Protein 1GVH (pdb70)

B-factor: mean 24.25, std 12.98, range [2.0, 95.43]

Sequence (396 aa):
MLDAQTIATVKATIPLLVETGPKLTAHFYDRMFTHNPELKEIFNMSNQRNGDQREALFNAIAAYASNIENLPALLPAVEKIAQKHTSFQIKPEQYNIVGEHLLATLDEMFSPGQEVLDAWGKAYGVLANVFINREAEIYNENASKAGGWEGTRDFRIVAKTPRSALITSFELEPVDGGAVAEYRPGQYLGVWLKPEGFPHQEIRQYSLTRKPDGKGYRIAVKREEGGQVSNWLHNHANVGDVVKLVAPAGDFFMAVADDTPVTLISAGVGQTPMLAMLDTLAKAGHTAQVNWFHAAENGDVHAFADEVKELGQSLPRFTAHTWYRQPSEADRAKGQFDSEGLMDLSKLEGAFSDPTMQFYLCGPVGFMQFTAKQLVDLGVKQENIHYECFGPHKVL

Solvent-accessible surface area: 18379 Å² total; per-residue (Å²): 229,43,85,72,137,14,38,56,26,1,82,74,15,41,77,70,9,106,132,10,24,114,139,2,18,62,59,0,13,99,56,0,22,89,106,25,66,88,7,56,50,28,34,48,49,8,159,110,96,126,25,58,77,38,97,45,47,6,79,23,22,16,54,31,1,10,36,15,70,68,32,94,85,24,87,97,39,3,44,52,44,0,7,54,35,0,0,34,24,28,74,68,122,31,21,99,17,20,7,116,8,2,46,23,0,4,60,94,50,50,90,39,42,124,129,29,24,60,3,1,23,109,1,15,25,48,4,7,93,31,12,43,91,58,3,43,77,3,28,103,81,11,50,99,60,89,19,19,24,118,13,42,30,62,0,95,1,56,35,59,55,103,72,25,68,48,8,10,4,1,53,4,52,12,60,96,70,34,57,4,1,108,6,100,15,0,3,17,0,0,2,31,7,108,29,182,73,15,102,43,37,1,3,44,57,32,10,0,0,44,88,27,82,31,132,4,1,20,2,5,2,68,68,85,135,40,12,46,2,10,29,38,4,28,100,123,0,90,83,41,51,70,7,90,0,4,2,2,1,1,44,10,68,16,76,45,58,71,108,22,6,0,0,0,0,1,15,26,27,2,3,4,0,0,0,0,0,0,16,28,4,10,122,74,35,5,57,14,51,0,9,4,8,2,14,6,68,32,21,103,30,21,2,6,48,103,26,8,136,88,5,3,134,67,14,76,131,49,65,44,41,20,6,2,109,101,13,52,156,56,8,126,92,151,54,72,38,84,36,91,21,115,2,53,6,74,170,34,174,57,72,25,111,57,112,80,8,37,2,3,0,0,10,94,70,49,29,10,74,79,0,17,102,25,0,61,95,76,49,18,131,144,118,18,22,58,56,14,21,110,38,42,89,118,122,122

Secondary structure (DSSP, 8-state):
---HHHHHHHHHHHHHHHTTHHHHHHHHHHHHHHH-GGGGGTS---TT--SHHHHHHHHHHHHHHTTGGGGGGGHHHHHHHHHHHHHTT--HHHHHHHHHHHHHHHHHHH---HHHHHHHHHHHHHHHHHHHHHHHHHHHHHHHSTT--SSEEEEEEEEEEE-SSSEEEEEEEETT--------TT-EEEEEE--TT-SS-EEEEEE--S---SS-EEEEEE--TT-HHHHHHHHT--TT-EEEEEEEE-S------TT--EEEEEEGGGGHHHHHHHHHHHHHT--S-EEEEEEES-TTT--SHHHHHHHHHTSSSEEEEEEESS--HHHHHHT--SEESS--GGGSSS----TT-EEEEES-HHHHHHHHHHHHHTT--GGGEEEE-SSS----

Organism: Escherichia coli (strain K12) (NCBI:txid83333)

Structure (mmCIF, N/CA/C/O backbone):
data_1GVH
#
_entry.id   1GVH
#
_cell.length_a   164.860
_cell.length_b   164.860
_cell.length_c   53.460
_cell.angle_alpha   90.00
_cell.angle_beta   90.00
_cell.angle_gamma   120.00
#
_symmetry.space_group_name_H-M   'P 6 2 2'
#
loop_
_entity.id
_entity.type
_entity.pdbx_description
1 polymer FLAVOHEMOPROTEIN
2 non-polymer 'FLAVIN-ADENINE DINUCLEOTIDE'
3 non-polymer 'PROTOPORPHYRIN IX CONTAINING FE'
4 non-polymer 'SODIUM ION'
5 non-polymer 'CHLORIDE ION'
6 water water
#
loop_
_atom_site.group_PDB
_atom_site.id
_atom_site.type_symbol
_atom_site.label_atom_id
_atom_site.label_alt_id
_atom_site.label_comp_id
_atom_site.label_asym_id
_atom_site.label_entity_id
_atom_site.label_seq_id
_atom_site.pdbx_PDB_ins_code
_atom_site.Cartn_x
_atom_site.Cartn_y
_atom_site.Cartn_z
_atom_site.occupancy
_atom_site.B_iso_or_equiv
_atom_site.auth_seq_id
_atom_site.auth_comp_id
_atom_site.auth_asym_id
_atom_site.auth_atom_id
_atom_site.pdbx_PDB_model_num
ATOM 1 N N . MET A 1 1 ? 34.745 -2.886 115.924 1.00 68.45 1 MET A N 1
ATOM 2 C CA . MET A 1 1 ? 33.848 -3.450 114.934 1.00 71.33 1 MET A CA 1
ATOM 3 C C . MET A 1 1 ? 32.527 -2.700 114.949 1.00 70.42 1 MET A C 1
ATOM 4 O O . MET A 1 1 ? 31.517 -3.212 115.431 1.00 72.39 1 MET A O 1
ATOM 9 N N . LEU A 1 2 ? 32.430 -1.666 114.119 1.00 68.51 2 LEU A N 1
ATOM 10 C CA . LEU A 1 2 ? 31.230 -0.858 114.091 1.00 66.69 2 LEU A CA 1
ATOM 11 C C . LEU A 1 2 ? 30.089 -1.416 113.253 1.00 67.20 2 LEU A C 1
ATOM 12 O O . LEU A 1 2 ? 30.279 -2.172 112.299 1.00 67.68 2 LEU A O 1
ATOM 17 N N . ASP A 1 3 ? 28.908 -0.835 113.455 1.00 64.64 3 ASP A N 1
ATOM 18 C CA . ASP A 1 3 ? 27.737 -1.256 112.719 1.00 60.56 3 ASP A CA 1
ATOM 19 C C . ASP A 1 3 ? 27.120 -0.074 111.994 1.00 58.70 3 AS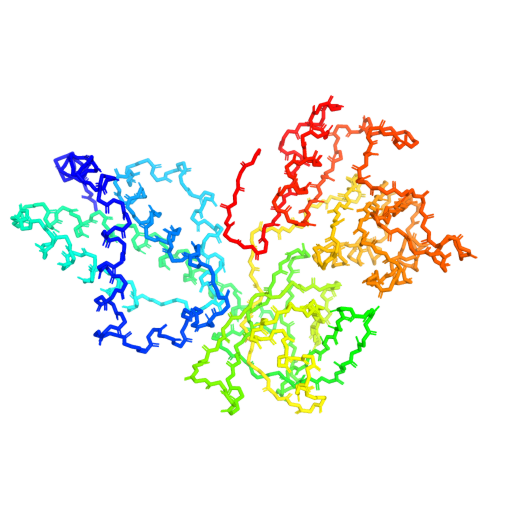P A C 1
ATOM 20 O O . ASP A 1 3 ? 27.220 1.057 112.463 1.00 56.72 3 ASP A O 1
ATOM 25 N N . ALA A 1 4 ? 26.161 -0.353 111.119 1.00 55.96 4 ALA A N 1
ATOM 26 C CA . ALA A 1 4 ? 25.523 0.697 110.348 1.00 54.32 4 ALA A CA 1
ATOM 27 C C . ALA A 1 4 ? 24.998 1.882 111.152 1.00 55.50 4 ALA A C 1
ATOM 28 O O . ALA A 1 4 ? 25.280 3.035 110.832 1.00 54.90 4 ALA A O 1
ATOM 30 N N . GLN A 1 5 ? 24.282 1.641 112.248 1.00 55.81 5 GLN A N 1
ATOM 31 C CA . GLN A 1 5 ? 23.735 2.747 113.018 1.00 57.21 5 GLN A CA 1
ATOM 32 C C . GLN A 1 5 ? 24.776 3.690 113.612 1.00 54.63 5 GLN A C 1
ATOM 33 O O . GLN A 1 5 ? 24.464 4.854 113.856 1.00 52.21 5 GLN A O 1
ATOM 39 N N . THR A 1 6 ? 25.813 3.140 114.247 1.00 52.67 6 THR A N 1
ATOM 40 C CA . THR A 1 6 ? 26.856 3.974 114.833 1.00 49.36 6 THR A CA 1
ATOM 41 C C . THR A 1 6 ? 27.478 4.860 113.771 1.00 47.61 6 THR A C 1
ATOM 42 O O . THR A 1 6 ? 27.459 6.089 113.849 1.00 49.06 6 THR A O 1
ATOM 46 N N . ILE A 1 7 ? 27.708 4.241 112.625 1.00 42.61 7 ILE A N 1
ATOM 47 C CA . ILE A 1 7 ? 28.299 4.919 111.503 1.00 38.23 7 ILE A CA 1
ATOM 48 C C . ILE A 1 7 ? 27.375 6.000 110.958 1.00 35.56 7 ILE A C 1
ATOM 49 O O . ILE A 1 7 ? 27.751 7.169 110.927 1.00 34.15 7 ILE A O 1
ATOM 54 N N . ALA A 1 8 ? 26.071 5.739 110.977 1.00 34.62 8 ALA A N 1
ATOM 55 C CA . ALA A 1 8 ? 25.139 6.736 110.487 1.00 34.10 8 ALA A CA 1
ATOM 56 C C . ALA A 1 8 ? 24.938 7.839 111.521 1.00 32.80 8 ALA A C 1
ATOM 57 O O . ALA A 1 8 ? 24.646 8.989 111.194 1.00 32.30 8 ALA A O 1
ATOM 59 N N . THR A 1 9 ? 25.130 7.515 112.799 1.00 33.86 9 THR A N 1
ATOM 60 C CA . THR A 1 9 ? 24.977 8.502 113.856 1.00 37.25 9 THR A CA 1
ATOM 61 C C . THR A 1 9 ? 26.113 9.511 113.791 1.00 39.30 9 THR A C 1
ATOM 62 O O . THR A 1 9 ? 25.909 10.725 113.864 1.00 39.37 9 THR A O 1
ATOM 66 N N . VAL A 1 10 ? 27.298 9.036 113.418 1.00 38.99 10 VAL A N 1
ATOM 67 C CA . VAL A 1 10 ? 28.434 9.925 113.320 1.00 35.86 10 VAL A CA 1
ATOM 68 C C . VAL A 1 10 ? 28.338 10.778 112.067 1.00 36.48 10 VAL A C 1
ATOM 69 O O . VAL A 1 10 ? 28.316 12.005 112.148 1.00 35.34 10 VAL A O 1
ATOM 73 N N . LYS A 1 11 ? 27.952 10.168 110.946 1.00 34.87 11 LYS A N 1
ATOM 74 C CA . LYS A 1 11 ? 27.825 10.941 109.726 1.00 34.28 11 LYS A CA 1
ATOM 75 C C . LYS A 1 11 ? 26.674 11.937 109.826 1.00 33.61 11 LYS A C 1
ATOM 76 O O . LYS A 1 11 ? 26.748 13.065 109.332 1.00 30.58 11 LYS A O 1
ATOM 82 N N . ALA A 1 12 ? 25.657 11.616 110.623 1.00 31.27 12 ALA A N 1
ATOM 83 C CA . ALA A 1 12 ? 24.537 12.529 110.744 1.00 29.75 12 ALA A CA 1
ATOM 84 C C . ALA A 1 12 ? 24.907 13.752 111.559 1.00 32.95 12 ALA A C 1
ATOM 85 O O . ALA A 1 12 ? 24.261 14.798 111.488 1.00 34.62 12 ALA A O 1
ATOM 87 N N . THR A 1 13 ? 25.972 13.647 112.348 1.00 33.79 13 THR A N 1
ATOM 88 C CA . THR A 1 13 ? 26.383 14.780 113.153 1.00 34.06 13 THR A CA 1
ATOM 89 C C . THR A 1 13 ? 27.470 15.610 112.478 1.00 32.78 13 THR A C 1
ATOM 90 O O . THR A 1 13 ? 27.707 16.758 112.848 1.00 30.58 13 THR A O 1
ATOM 94 N N . ILE A 1 14 ? 27.903 15.187 111.293 1.00 34.56 14 ILE A N 1
ATOM 95 C CA . ILE A 1 14 ? 28.928 15.919 110.569 1.00 32.95 14 ILE A CA 1
ATOM 96 C C . ILE A 1 14 ? 28.485 17.307 110.096 1.00 33.60 14 ILE A C 1
ATOM 97 O O . ILE A 1 14 ? 29.263 18.259 110.148 1.00 32.19 14 ILE A O 1
ATOM 102 N N . PRO A 1 15 ? 27.232 17.503 109.667 1.00 34.27 15 PRO A N 1
ATOM 103 C CA . PRO A 1 15 ? 26.808 18.816 109.194 1.00 33.18 15 PRO A CA 1
ATOM 104 C C . PRO A 1 15 ? 26.766 19.793 110.350 1.00 35.51 15 PRO A C 1
ATOM 105 O O . PRO A 1 15 ? 27.198 20.938 110.245 1.00 35.89 15 PRO A O 1
ATOM 109 N N . LEU A 1 16 ? 26.544 19.253 111.540 1.00 37.41 16 LEU A N 1
ATOM 110 C CA . LEU A 1 16 ? 26.517 20.081 112.721 1.00 35.51 16 LEU A CA 1
ATOM 111 C C . LEU A 1 16 ? 27.943 20.444 113.105 1.00 34.68 16 LEU A C 1
ATOM 112 O O . LEU A 1 16 ? 28.250 21.613 113.320 1.00 38.20 16 LEU A O 1
ATOM 117 N N . LEU A 1 17 ? 28.881 19.588 112.711 1.00 32.07 17 LEU A N 1
ATOM 118 C CA . LEU A 1 17 ? 30.269 19.835 113.038 1.00 32.87 17 LEU A CA 1
ATOM 119 C C . LEU A 1 17 ? 30.955 20.813 112.096 1.00 33.75 17 LEU A C 1
ATOM 120 O O . LEU A 1 17 ? 31.592 21.755 112.562 1.00 31.05 17 LEU A O 1
ATOM 125 N N . VAL A 1 18 ? 30.622 20.802 110.799 1.00 37.76 18 VAL A N 1
ATOM 126 C CA . VAL A 1 18 ? 31.311 21.721 109.899 1.00 42.97 18 VAL A CA 1
ATOM 127 C C . VAL A 1 18 ? 30.849 23.165 110.023 1.00 47.03 18 VAL A C 1
ATOM 128 O O . VAL A 1 18 ? 31.620 24.095 109.778 1.00 48.03 18 VAL A O 1
ATOM 132 N N . GLU A 1 19 ? 29.642 23.406 110.525 1.00 48.27 19 GLU A N 1
ATOM 133 C CA . GLU A 1 19 ? 29.198 24.782 110.641 1.00 54.34 19 GLU A CA 1
ATOM 134 C C . GLU A 1 19 ? 29.678 25.456 111.918 1.00 57.12 19 GLU A C 1
ATOM 135 O O . GLU A 1 19 ? 29.117 26.478 112.310 1.00 57.97 19 GLU A O 1
ATOM 141 N N . THR A 1 20 ? 30.321 24.673 112.790 1.00 58.57 20 THR A N 1
ATOM 142 C CA . THR A 1 20 ? 30.884 25.200 114.024 1.00 56.33 20 THR A CA 1
ATOM 143 C C . THR A 1 20 ? 32.401 25.214 113.859 1.00 55.71 20 THR A C 1
ATOM 144 O O . THR A 1 20 ? 33.147 25.225 114.833 1.00 58.17 20 THR A O 1
ATOM 148 N N . GLY A 1 21 ? 32.826 24.778 112.674 1.00 52.25 21 GLY A N 1
ATOM 149 C CA . GLY A 1 21 ? 34.231 24.691 112.315 1.00 49.09 21 GLY A CA 1
ATOM 150 C C . GLY A 1 21 ? 35.235 25.217 113.331 1.00 44.51 21 GLY A C 1
ATOM 151 O O . GLY A 1 21 ? 35.810 24.460 114.111 1.00 47.28 21 GLY A O 1
ATOM 152 N N . PRO A 1 22 ? 35.494 26.521 113.332 1.00 38.63 22 PRO A N 1
ATOM 153 C CA . PRO A 1 22 ? 36.614 27.069 114.089 1.00 32.58 22 PRO A CA 1
ATOM 154 C C . PRO A 1 22 ? 36.343 27.149 115.578 1.00 27.67 22 PRO A C 1
ATOM 155 O O . PRO A 1 22 ? 37.202 26.866 116.408 1.00 25.91 22 PRO A O 1
ATOM 159 N N . LYS A 1 23 ? 35.105 27.450 115.933 1.00 28.20 23 LYS A N 1
ATOM 160 C CA . LYS A 1 23 ? 34.726 27.532 117.326 1.00 25.77 23 LYS A CA 1
ATOM 161 C C . LYS A 1 23 ? 35.050 26.204 117.991 1.00 25.53 23 LYS A C 1
ATOM 162 O O . LYS A 1 23 ? 35.366 26.157 119.177 1.00 26.49 23 LYS A O 1
ATOM 168 N N . LEU A 1 24 ? 34.473 25.159 117.403 1.00 25.89 24 LEU A N 1
ATOM 169 C CA . LEU A 1 24 ? 34.654 23.801 117.877 1.00 24.87 24 LEU A CA 1
ATOM 170 C C . LEU A 1 24 ? 36.118 23.487 118.151 1.00 21.96 24 LEU A C 1
ATOM 171 O O . LEU A 1 24 ? 36.480 22.979 119.213 1.00 27.08 24 LEU A O 1
ATOM 176 N N . THR A 1 25 ? 36.961 23.641 117.136 1.00 20.79 25 THR A N 1
ATOM 177 C CA . THR A 1 25 ? 38.381 23.365 117.294 1.00 20.79 25 THR A CA 1
ATOM 178 C C . THR A 1 25 ? 38.988 24.121 118.463 1.00 21.97 25 THR A C 1
ATOM 179 O O . THR A 1 25 ? 39.770 23.566 119.236 1.00 18.94 25 THR A O 1
ATOM 183 N N . ALA A 1 26 ? 38.661 25.416 118.588 1.00 21.91 26 ALA A N 1
ATOM 184 C CA . ALA A 1 26 ? 39.201 26.221 119.674 1.00 20.56 26 ALA A CA 1
ATOM 185 C C . ALA A 1 26 ? 38.772 25.682 121.021 1.00 19.19 26 ALA A C 1
ATOM 186 O O . ALA A 1 26 ? 39.494 25.804 122.006 1.00 20.56 26 ALA A O 1
ATOM 188 N N . HIS A 1 27 ? 37.490 25.358 121.148 1.00 21.16 27 HIS A N 1
ATOM 189 C CA . HIS A 1 27 ? 37.017 24.805 122.399 1.00 19.16 27 HIS A CA 1
ATOM 190 C C . HIS A 1 27 ? 37.746 23.504 122.703 1.00 21.19 27 HIS A C 1
ATOM 191 O O . HIS A 1 27 ? 38.259 23.311 123.806 1.00 19.95 27 HIS A O 1
ATOM 198 N N . PHE A 1 28 ? 37.987 22.676 121.680 1.00 20.59 28 PHE A N 1
ATOM 199 C CA . PHE A 1 28 ? 38.692 21.430 121.931 1.00 19.29 28 PHE A CA 1
ATOM 200 C C . PHE A 1 28 ? 40.129 21.670 122.389 1.00 18.07 28 PHE A C 1
ATOM 201 O O . PHE A 1 28 ? 40.529 21.212 123.460 1.00 17.26 28 PHE A O 1
ATOM 209 N N . TYR A 1 29 ? 40.883 22.537 121.711 1.00 13.65 29 TYR A N 1
ATOM 210 C CA . TYR A 1 29 ? 42.245 22.753 122.163 1.00 14.78 29 TYR A CA 1
ATOM 211 C C . TYR A 1 29 ? 42.307 23.520 123.483 1.00 17.68 29 TYR A C 1
ATOM 212 O O . TYR A 1 29 ? 43.190 23.289 124.306 1.00 15.39 29 TYR A O 1
ATOM 221 N N . ASP A 1 30 ? 41.325 24.376 123.772 1.00 17.20 30 ASP A N 1
ATOM 222 C CA . ASP A 1 30 ? 41.381 25.117 125.024 1.00 19.87 30 ASP A CA 1
ATOM 223 C C . ASP A 1 30 ? 41.122 24.193 126.209 1.00 21.24 30 ASP A C 1
ATOM 224 O O . ASP A 1 30 ? 41.826 24.215 127.222 1.00 16.60 30 ASP A O 1
ATOM 229 N N . ARG A 1 31 ? 40.316 23.166 125.974 1.00 17.98 31 ARG A N 1
ATOM 230 C CA . ARG A 1 31 ? 40.020 22.220 127.014 1.00 16.43 31 ARG A CA 1
ATOM 231 C C . ARG A 1 31 ? 41.186 21.253 127.184 1.00 18.18 31 ARG A C 1
ATOM 232 O O . ARG A 1 31 ? 41.484 20.778 128.277 1.00 17.75 31 ARG A O 1
ATOM 240 N N . MET A 1 32 ? 41.870 20.934 126.085 1.00 20.77 32 MET A N 1
ATOM 241 C CA . MET A 1 32 ? 43.001 20.020 126.137 1.00 18.91 32 MET A CA 1
ATOM 242 C C . MET A 1 32 ? 44.151 20.607 126.936 1.00 14.01 32 MET A C 1
ATOM 243 O O . MET A 1 32 ? 44.871 19.878 127.613 1.00 16.22 32 MET A O 1
ATOM 248 N N . PHE A 1 33 ? 44.608 21.774 126.493 1.00 13.58 33 PHE A N 1
ATOM 249 C CA . PHE A 1 33 ? 45.724 22.431 127.147 1.00 16.90 33 PHE A CA 1
ATOM 250 C C . PHE A 1 33 ? 45.444 22.855 128.590 1.00 17.40 33 PHE A C 1
ATOM 251 O O . PHE A 1 33 ? 46.360 22.968 129.408 1.00 17.33 33 PHE A O 1
ATOM 259 N N . THR A 1 34 ? 44.176 23.023 128.969 1.00 15.40 34 THR A N 1
ATOM 260 C CA . THR A 1 34 ? 43.868 23.387 130.338 1.00 12.72 34 THR A CA 1
ATOM 261 C C . THR A 1 34 ? 44.041 22.179 131.247 1.00 13.85 34 THR A C 1
ATOM 262 O O . THR A 1 34 ? 44.617 22.272 132.332 1.00 18.05 34 THR A O 1
ATOM 266 N N . HIS A 1 35 ? 43.447 21.046 130.860 1.00 11.11 35 HIS A N 1
ATOM 267 C CA . HIS A 1 35 ? 43.515 19.841 131.671 1.00 14.95 35 HIS A CA 1
ATOM 268 C C . HIS A 1 35 ? 44.742 18.990 131.400 1.00 14.84 35 HIS A C 1
ATOM 269 O O . HIS A 1 35 ? 45.055 18.069 132.148 1.00 17.15 35 HIS A O 1
ATOM 276 N N . ASN A 1 36 ? 45.375 19.170 130.251 1.00 16.53 36 ASN A N 1
ATOM 277 C CA . ASN A 1 36 ? 46.544 18.371 129.953 1.00 14.30 36 ASN A CA 1
ATOM 278 C C . ASN A 1 36 ? 47.682 19.229 129.439 1.00 15.07 36 ASN A C 1
ATOM 279 O O . ASN A 1 36 ? 48.068 19.139 128.279 1.00 16.16 36 ASN A O 1
ATOM 284 N N . PRO A 1 37 ? 48.066 20.237 130.217 1.00 16.58 37 PRO A N 1
ATOM 285 C CA . PRO A 1 37 ? 49.126 21.165 129.834 1.00 16.81 37 PRO A CA 1
ATOM 286 C C . PRO A 1 37 ? 50.419 20.490 129.405 1.00 15.40 37 PRO A C 1
ATOM 287 O O . PRO A 1 37 ? 51.328 21.156 128.919 1.00 16.42 37 PRO A O 1
ATOM 291 N N . GLU A 1 38 ? 50.682 19.286 129.902 1.00 17.48 38 GLU A N 1
ATOM 292 C CA . GLU A 1 38 ? 51.913 18.629 129.521 1.00 15.16 38 GLU A CA 1
ATOM 293 C C . GLU A 1 38 ? 52.017 18.464 128.012 1.00 16.67 38 GLU A C 1
ATOM 294 O O . GLU A 1 38 ? 53.100 18.272 127.460 1.00 14.05 38 GLU A O 1
ATOM 300 N N . LEU A 1 39 ? 50.890 18.550 127.304 1.00 18.31 39 LEU A N 1
ATOM 301 C CA . LEU A 1 39 ? 50.955 18.413 125.859 1.00 19.52 39 LEU A CA 1
ATOM 302 C C . LEU A 1 39 ? 51.591 19.637 125.211 1.00 21.10 39 LEU A C 1
ATOM 303 O O . LEU A 1 39 ? 51.913 19.635 124.026 1.00 18.00 39 LEU A O 1
ATOM 308 N N . LYS A 1 40 ? 51.792 20.714 125.986 1.00 21.97 40 LYS A N 1
ATOM 309 C CA . LYS A 1 40 ? 52.446 21.896 125.447 1.00 15.62 40 LYS A CA 1
ATOM 310 C C . LYS A 1 40 ? 53.907 21.573 125.131 1.00 17.51 40 LYS A C 1
ATOM 311 O O . LYS A 1 40 ? 54.610 22.360 124.486 1.00 14.51 40 LYS A O 1
ATOM 317 N N . GLU A 1 41 ? 54.419 20.465 125.695 1.00 16.49 41 GLU A N 1
ATOM 318 C CA . GLU A 1 41 ? 55.796 20.045 125.466 1.00 13.45 41 GLU A CA 1
ATOM 319 C C . GLU A 1 41 ? 55.926 19.258 124.167 1.00 13.18 41 GLU A C 1
ATOM 320 O O . GLU A 1 41 ? 56.998 18.783 123.795 1.00 12.40 41 GLU A O 1
ATOM 326 N N . ILE A 1 42 ? 54.800 18.981 123.523 1.00 12.37 42 ILE A N 1
ATOM 327 C CA . ILE A 1 42 ? 54.805 18.234 122.278 1.00 14.77 42 ILE A CA 1
ATOM 328 C C . ILE A 1 42 ? 54.282 19.072 121.118 1.00 14.18 42 ILE A C 1
ATOM 329 O O . ILE A 1 42 ? 54.902 19.149 120.069 1.00 15.15 42 ILE A O 1
ATOM 334 N N . PHE A 1 43 ? 53.236 19.866 121.336 1.00 17.28 43 PHE A N 1
ATOM 335 C CA . PHE A 1 43 ? 52.733 20.724 120.279 1.00 16.01 43 PHE A CA 1
ATOM 336 C C . PHE A 1 43 ? 53.618 21.950 120.177 1.00 16.85 43 PHE A C 1
ATOM 337 O O . PHE A 1 43 ? 54.223 22.361 121.159 1.00 20.79 43 PHE A O 1
ATOM 345 N N . ASN A 1 44 ? 53.582 22.656 119.053 1.00 17.08 44 ASN A N 1
ATOM 346 C CA . ASN A 1 44 ? 54.392 23.852 118.901 1.00 16.32 44 ASN A CA 1
ATOM 347 C C . ASN A 1 44 ? 53.750 25.009 119.656 1.00 13.49 44 ASN A C 1
ATOM 348 O O . ASN A 1 44 ? 52.568 25.293 119.484 1.00 11.63 44 ASN A O 1
ATOM 353 N N . MET A 1 45 ? 54.470 25.618 120.596 1.00 14.13 45 MET A N 1
ATOM 354 C CA . MET A 1 45 ? 53.894 26.718 121.351 1.00 17.03 45 MET A CA 1
ATOM 355 C C . MET A 1 45 ? 54.505 28.048 120.941 1.00 19.87 45 MET A C 1
ATOM 356 O O . MET A 1 45 ? 54.401 29.044 121.654 1.00 22.11 45 MET A O 1
ATOM 361 N N . SER A 1 46 ? 55.345 28.043 119.909 1.00 18.38 46 SER A N 1
ATOM 362 C CA . SER A 1 46 ? 55.953 29.288 119.496 1.00 16.60 46 SER A CA 1
ATOM 363 C C . SER A 1 46 ? 54.940 30.374 119.151 1.00 16.52 46 SER A C 1
ATOM 364 O O . SER A 1 46 ? 53.831 30.115 118.672 1.00 13.50 46 SER A O 1
ATOM 367 N N . ASN A 1 47 ? 55.252 31.607 119.547 1.00 16.28 47 ASN A N 1
ATOM 368 C CA . ASN A 1 47 ? 54.365 32.721 119.269 1.00 20.28 47 ASN A CA 1
ATOM 369 C C . ASN A 1 47 ? 54.386 33.088 117.788 1.00 23.01 47 ASN A C 1
ATOM 370 O O . ASN A 1 47 ? 53.471 33.728 117.270 1.00 24.57 47 ASN A O 1
ATOM 375 N N . GLN A 1 48 ? 55.251 32.409 117.040 1.00 22.91 48 GLN A N 1
ATOM 376 C CA . GLN A 1 48 ? 55.386 32.652 115.620 1.00 20.84 48 GLN A CA 1
ATOM 377 C C . GLN A 1 48 ? 54.544 31.687 114.794 1.00 21.05 48 GLN A C 1
ATOM 378 O O . GLN A 1 48 ? 54.172 32.021 113.678 1.00 26.13 48 GLN A O 1
ATOM 384 N N . ARG A 1 49 ? 53.915 30.685 115.421 1.00 18.36 49 ARG A N 1
ATOM 385 C CA . ARG A 1 49 ? 53.120 29.724 114.662 1.00 19.17 49 ARG A CA 1
ATOM 386 C C . ARG A 1 49 ? 51.826 30.295 114.075 1.00 19.87 49 ARG A C 1
ATOM 387 O O . ARG A 1 49 ? 51.280 31.281 114.561 1.00 22.48 49 ARG A O 1
ATOM 395 N N . ASN A 1 50 ? 51.244 29.646 113.063 1.00 17.19 50 ASN A N 1
ATOM 396 C CA . ASN A 1 50 ? 50.039 30.188 112.467 1.00 18.36 50 ASN A CA 1
ATOM 397 C C . ASN A 1 50 ? 48.787 29.383 112.780 1.00 17.81 50 ASN A C 1
ATOM 398 O O . ASN A 1 50 ? 47.677 29.738 112.373 1.00 18.10 50 ASN A O 1
ATOM 403 N N . GLY A 1 51 ? 48.948 28.254 113.466 1.00 16.31 51 GLY A N 1
ATOM 404 C CA . GLY A 1 51 ? 47.803 27.444 113.852 1.00 19.26 51 GLY A CA 1
ATOM 405 C C . GLY A 1 51 ? 47.325 26.448 112.806 1.00 21.70 51 GLY A C 1
ATOM 406 O O . GLY A 1 51 ? 46.400 25.678 113.061 1.00 20.87 51 GLY A O 1
ATOM 407 N N . ASP A 1 52 ? 48.119 26.178 111.782 1.00 24.12 52 ASP A N 1
ATOM 408 C CA . ASP A 1 52 ? 47.650 25.234 110.791 1.00 24.07 52 ASP A CA 1
ATOM 409 C C . ASP A 1 52 ? 47.742 23.798 111.264 1.00 25.15 52 ASP A C 1
ATOM 410 O O . ASP A 1 52 ? 46.882 22.974 110.958 1.00 23.11 52 ASP A O 1
ATOM 415 N N . GLN A 1 53 ? 48.842 23.429 111.907 1.00 23.84 53 GLN A N 1
ATOM 416 C CA . GLN A 1 53 ? 48.965 22.062 112.373 1.00 24.29 53 GLN A CA 1
ATOM 417 C C . GLN A 1 53 ? 47.816 21.665 113.299 1.00 22.50 53 GLN A C 1
ATOM 418 O O . GLN A 1 53 ? 47.183 20.625 113.115 1.00 19.57 53 GLN A O 1
ATOM 424 N N . ARG A 1 54 ? 47.359 22.584 114.152 1.00 21.45 54 ARG A N 1
ATOM 425 C CA . ARG A 1 54 ? 46.263 22.263 115.048 1.00 21.11 54 ARG A CA 1
ATOM 426 C C . ARG A 1 54 ? 44.993 22.031 114.254 1.00 23.22 54 ARG A C 1
ATOM 427 O O . ARG A 1 54 ? 44.178 21.154 114.545 1.00 23.42 54 ARG A O 1
ATOM 435 N N . GLU A 1 55 ? 44.715 22.967 113.362 1.00 22.87 55 GLU A N 1
ATOM 436 C CA . GLU A 1 55 ? 43.531 22.902 112.533 1.00 24.76 55 GLU A CA 1
ATOM 437 C C . GLU A 1 55 ? 43.442 21.623 111.724 1.00 19.92 55 GLU A C 1
ATOM 438 O O . GLU A 1 55 ? 42.447 20.911 111.798 1.00 18.36 55 GLU A O 1
ATOM 444 N N . ALA A 1 56 ? 44.573 21.189 111.168 1.00 19.10 56 ALA A N 1
ATOM 445 C CA . ALA A 1 56 ? 44.591 19.993 110.349 1.00 16.87 56 ALA A CA 1
ATOM 446 C C . ALA A 1 56 ? 44.373 18.735 111.164 1.00 17.01 56 ALA A C 1
ATOM 447 O O . ALA A 1 56 ? 43.580 17.868 110.802 1.00 19.19 56 ALA A O 1
ATOM 449 N N . LEU A 1 57 ? 44.969 18.686 112.349 1.00 16.44 57 LEU A N 1
ATOM 450 C CA . LEU A 1 57 ? 44.816 17.529 113.209 1.00 16.74 57 LEU A CA 1
ATOM 451 C C . LEU A 1 57 ? 43.352 17.312 113.562 1.00 17.36 57 LEU A C 1
ATOM 452 O O . LEU A 1 57 ? 42.810 16.216 113.443 1.00 17.16 57 LEU A O 1
ATOM 457 N N . PHE A 1 58 ? 42.702 18.351 114.072 1.00 19.01 58 PHE A N 1
ATOM 458 C CA . PHE A 1 58 ? 41.308 18.238 114.446 1.00 19.46 58 PHE A CA 1
ATOM 459 C C . PHE A 1 58 ? 40.408 17.927 113.262 1.00 19.65 58 PHE A C 1
ATOM 460 O O . PHE A 1 58 ? 39.435 17.183 113.379 1.00 14.06 58 PHE A O 1
ATOM 468 N N . ASN A 1 59 ? 40.632 18.588 112.131 1.00 18.14 59 ASN A N 1
ATOM 469 C CA . ASN A 1 59 ? 39.787 18.313 110.990 1.00 13.37 59 ASN A CA 1
ATOM 470 C C . ASN A 1 59 ? 39.984 16.887 110.525 1.00 12.40 59 ASN A C 1
ATOM 471 O O . ASN A 1 59 ? 39.050 16.226 110.080 1.00 14.46 59 ASN A O 1
ATOM 476 N N . ALA A 1 60 ? 41.210 16.379 110.579 1.00 11.98 60 ALA A N 1
ATOM 477 C CA . ALA A 1 60 ? 41.393 15.007 110.152 1.00 9.40 60 ALA A CA 1
ATOM 478 C C . ALA A 1 60 ? 40.648 14.045 111.061 1.00 12.08 60 ALA A C 1
ATOM 479 O O . ALA A 1 60 ? 40.180 13.002 110.631 1.00 17.40 60 ALA A O 1
ATOM 481 N N . ILE A 1 61 ? 40.642 14.286 112.369 1.00 15.91 61 ILE A N 1
ATOM 482 C CA . ILE A 1 61 ? 39.928 13.371 113.245 1.00 15.58 61 ILE A CA 1
ATOM 483 C C . ILE A 1 61 ? 38.440 13.369 112.942 1.00 15.88 61 ILE A C 1
ATOM 484 O O . ILE A 1 61 ? 37.821 12.323 112.775 1.00 19.32 61 ILE A O 1
ATOM 489 N N . ALA A 1 62 ? 37.892 14.529 112.618 1.00 14.45 62 ALA A N 1
ATOM 490 C CA . ALA A 1 62 ? 36.480 14.609 112.327 1.00 16.59 62 ALA A CA 1
ATOM 491 C C . ALA A 1 62 ? 36.134 13.940 111.012 1.00 18.34 62 ALA A C 1
ATOM 492 O O . ALA A 1 62 ? 35.393 12.958 111.000 1.00 16.31 62 ALA A O 1
ATOM 494 N N . ALA A 1 63 ? 36.966 14.181 110.001 1.00 20.47 63 ALA A N 1
ATOM 495 C CA . ALA A 1 63 ? 36.713 13.609 108.688 1.00 21.59 63 ALA A CA 1
ATOM 496 C C . ALA A 1 63 ? 37.055 12.130 108.600 1.00 22.38 63 ALA A C 1
ATOM 497 O O . ALA A 1 63 ? 36.279 11.330 108.074 1.00 22.27 63 ALA A O 1
ATOM 499 N N . TYR A 1 64 ? 38.101 11.706 109.306 1.00 24.19 64 TYR A N 1
ATOM 500 C CA . TYR A 1 64 ? 38.479 10.303 109.252 1.00 23.99 64 TYR A CA 1
ATOM 501 C C . TYR A 1 64 ? 37.537 9.456 110.100 1.00 24.60 64 TYR A C 1
ATOM 502 O O . TYR A 1 64 ? 37.193 8.325 109.756 1.00 23.89 64 TYR A O 1
ATOM 511 N N . ALA A 1 65 ? 37.275 9.900 111.323 1.00 25.65 65 ALA A N 1
ATOM 512 C CA . ALA A 1 65 ? 36.388 9.147 112.187 1.00 29.07 65 ALA A CA 1
ATOM 513 C C . ALA A 1 65 ? 34.991 8.968 111.603 1.00 31.69 65 ALA A C 1
ATOM 514 O O . ALA A 1 65 ? 34.371 7.913 111.741 1.00 31.60 65 ALA A O 1
ATOM 516 N N . SER A 1 66 ? 34.487 9.957 110.867 1.00 34.97 66 SER A N 1
ATOM 517 C CA . SER A 1 66 ? 33.152 9.816 110.310 1.00 35.48 66 SER A CA 1
ATOM 518 C C . SER A 1 66 ? 33.111 8.969 109.045 1.00 36.73 66 SER A C 1
ATOM 519 O O . SER A 1 66 ? 32.060 8.850 108.421 1.00 38.98 66 SER A O 1
ATOM 522 N N . ASN A 1 67 ? 34.256 8.700 108.426 1.00 39.04 67 ASN A N 1
ATOM 523 C CA . ASN A 1 67 ? 34.242 7.841 107.257 1.00 43.10 67 ASN A CA 1
ATOM 524 C C . ASN A 1 67 ? 35.234 6.708 107.486 1.00 42.75 67 ASN A C 1
ATOM 525 O O . ASN A 1 67 ? 35.951 6.234 106.603 1.00 40.67 67 ASN A O 1
ATOM 530 N N . ILE A 1 68 ? 35.170 6.172 108.706 1.00 41.93 68 ILE A N 1
ATOM 531 C CA . ILE A 1 68 ? 36.026 5.076 109.103 1.00 43.72 68 ILE A CA 1
ATOM 532 C C . ILE A 1 68 ? 35.722 3.825 108.279 1.00 45.34 68 ILE A C 1
ATOM 533 O O . ILE A 1 68 ? 36.589 2.975 108.082 1.00 46.21 68 ILE A O 1
ATOM 538 N N . GLU A 1 69 ? 34.500 3.694 107.745 1.00 47.36 69 GLU A N 1
ATOM 539 C CA . GLU A 1 69 ? 34.218 2.526 106.909 1.00 50.82 69 GLU A CA 1
ATOM 540 C C . GLU A 1 69 ? 35.100 2.540 105.666 1.00 50.75 69 GLU A C 1
ATOM 541 O O . GLU A 1 69 ? 35.353 1.504 105.053 1.00 53.23 69 GLU A O 1
ATOM 547 N N . ASN A 1 70 ? 35.310 3.729 105.100 1.00 50.65 70 ASN A N 1
ATOM 548 C CA . ASN A 1 70 ? 36.131 3.853 103.909 1.00 48.80 70 ASN A CA 1
ATOM 549 C C . ASN A 1 70 ? 37.592 4.075 104.255 1.00 46.75 70 ASN A C 1
ATOM 550 O O . ASN A 1 70 ? 38.366 4.573 103.436 1.00 43.50 70 ASN A O 1
ATOM 555 N N . LEU A 1 71 ? 38.039 3.489 105.367 1.00 46.66 71 LEU A N 1
ATOM 556 C CA . LEU A 1 71 ? 39.422 3.656 105.769 1.00 46.54 71 LEU A CA 1
ATOM 557 C C . LEU A 1 71 ? 40.392 3.295 104.658 1.00 45.24 71 LEU A C 1
ATOM 558 O O . LEU A 1 71 ? 41.463 3.885 104.564 1.00 47.54 71 LEU A O 1
ATOM 563 N N . PRO A 1 72 ? 40.174 2.189 103.946 1.00 44.47 72 PRO A N 1
ATOM 564 C CA . PRO A 1 72 ? 41.009 1.800 102.820 1.00 40.69 72 PRO A CA 1
ATOM 565 C C . PRO A 1 72 ? 41.542 2.986 102.023 1.00 35.12 72 PRO A C 1
ATOM 566 O O . PRO A 1 72 ? 42.748 3.223 101.983 1.00 35.28 72 PRO A O 1
ATOM 570 N N . ALA A 1 73 ? 40.676 3.910 101.619 1.00 31.25 73 ALA A N 1
ATOM 571 C CA . ALA A 1 73 ? 41.165 5.039 100.842 1.00 28.65 73 ALA A CA 1
ATOM 572 C C . ALA A 1 73 ? 41.961 6.040 101.662 1.00 28.28 73 ALA A C 1
ATOM 573 O O . ALA A 1 73 ? 42.468 7.022 101.127 1.00 30.27 73 ALA A O 1
ATOM 575 N N . LEU A 1 74 ? 41.861 5.964 102.984 1.00 27.26 74 LEU A N 1
ATOM 576 C CA . LEU A 1 74 ? 42.586 6.906 103.820 1.00 27.55 74 LEU A CA 1
ATOM 577 C C . LEU A 1 74 ? 43.983 6.453 104.212 1.00 28.05 74 LEU A C 1
ATOM 578 O O . LEU A 1 74 ? 44.790 7.249 104.690 1.00 29.42 74 LEU A O 1
ATOM 583 N N . LEU A 1 75 ? 44.321 5.191 103.969 1.00 25.37 75 LEU A N 1
ATOM 584 C CA . LEU A 1 75 ? 45.617 4.681 104.375 1.00 25.41 75 LEU A CA 1
ATOM 585 C C . LEU A 1 75 ? 46.845 5.445 103.904 1.00 23.83 75 LEU A C 1
ATOM 586 O O . LEU A 1 75 ? 47.809 5.577 104.659 1.00 23.81 75 LEU A O 1
ATOM 591 N N . PRO A 1 76 ? 46.834 6.084 102.738 1.00 23.48 76 PRO A N 1
ATOM 592 C CA . PRO A 1 76 ? 48.039 6.797 102.334 1.00 19.28 76 PRO A CA 1
ATOM 593 C C . PRO A 1 76 ? 48.203 8.057 103.164 1.00 16.32 76 PRO A C 1
ATOM 594 O O . PRO A 1 76 ? 49.310 8.429 103.541 1.00 14.68 76 PRO A O 1
ATOM 598 N N . ALA A 1 77 ? 47.089 8.635 103.612 1.00 13.80 77 ALA A N 1
ATOM 599 C CA . ALA A 1 77 ? 47.177 9.817 104.447 1.00 14.43 77 ALA A CA 1
ATOM 600 C C . ALA A 1 77 ? 47.490 9.408 105.878 1.00 15.06 77 ALA A C 1
ATOM 601 O O . ALA A 1 77 ? 48.225 10.083 106.599 1.00 16.00 77 ALA A O 1
ATOM 603 N N . VAL A 1 78 ? 47.069 8.202 106.250 1.00 14.85 78 VAL A N 1
ATOM 604 C CA . VAL A 1 78 ? 47.336 7.718 107.585 1.00 16.26 78 VAL A CA 1
ATOM 605 C C . VAL A 1 78 ? 48.814 7.431 107.733 1.00 17.91 78 VAL A C 1
ATOM 606 O O . VAL A 1 78 ? 49.440 7.809 108.721 1.00 20.23 78 VAL A O 1
ATOM 610 N N . GLU A 1 79 ? 49.428 6.925 106.665 1.00 17.00 79 GLU A N 1
ATOM 611 C CA . GLU A 1 79 ? 50.844 6.614 106.707 1.00 15.74 79 GLU A CA 1
ATOM 612 C C . GLU A 1 79 ? 51.663 7.880 106.854 1.00 15.84 79 GLU A C 1
ATOM 613 O O . GLU A 1 79 ? 52.713 7.891 107.495 1.00 15.76 79 GLU A O 1
ATOM 619 N N . LYS A 1 80 ? 51.301 8.915 106.099 1.00 15.10 80 LYS A N 1
ATOM 620 C CA . LYS A 1 80 ? 52.031 10.161 106.190 1.00 19.02 80 LYS A CA 1
ATOM 621 C C . LYS A 1 80 ? 51.934 10.761 107.585 1.00 20.35 80 LYS A C 1
ATOM 622 O O . LYS A 1 80 ? 52.949 11.119 108.186 1.00 18.96 80 LYS A O 1
ATOM 628 N N . ILE A 1 81 ? 50.758 10.679 108.210 1.00 21.41 81 ILE A N 1
ATOM 629 C CA . ILE A 1 81 ? 50.618 11.231 109.549 1.00 19.53 81 ILE A CA 1
ATOM 630 C C . ILE A 1 81 ? 51.277 10.334 110.575 1.00 18.06 81 ILE A C 1
ATOM 631 O O . ILE A 1 81 ? 52.006 10.794 111.446 1.00 18.46 81 ILE A O 1
ATOM 636 N N . ALA A 1 82 ? 51.189 9.024 110.379 1.00 18.51 82 ALA A N 1
ATOM 637 C CA . ALA A 1 82 ? 51.810 8.136 111.336 1.00 17.64 82 ALA A CA 1
ATOM 638 C C . ALA A 1 82 ? 53.321 8.328 111.357 1.00 15.90 82 ALA A C 1
ATOM 639 O O . ALA A 1 82 ? 53.926 8.440 112.423 1.00 15.53 82 ALA A O 1
ATOM 641 N N . GLN A 1 83 ? 53.935 8.567 110.192 1.00 16.17 83 GLN A N 1
ATOM 642 C CA . GLN A 1 83 ? 55.376 8.755 110.165 1.00 12.52 83 GLN A CA 1
ATOM 643 C C . GLN A 1 83 ? 55.761 10.006 110.937 1.00 12.51 83 GLN A C 1
ATOM 644 O O . GLN A 1 83 ? 56.733 10.027 111.685 1.00 10.10 83 GLN A O 1
ATOM 650 N N . LYS A 1 84 ? 54.963 11.058 110.801 1.00 11.75 84 LYS A N 1
ATOM 651 C CA . LYS A 1 84 ? 55.228 12.309 111.492 1.00 14.41 84 LYS A CA 1
ATOM 652 C C . LYS A 1 84 ? 55.030 12.186 113.003 1.00 15.40 84 LYS A C 1
ATOM 653 O O . LYS A 1 84 ? 55.822 12.681 113.804 1.00 13.26 84 LYS A O 1
ATOM 659 N N . HIS A 1 85 ? 53.997 11.456 113.422 1.00 18.42 85 HIS A N 1
ATOM 660 C CA . HIS A 1 85 ? 53.732 11.279 114.841 1.00 17.77 85 HIS A CA 1
ATOM 661 C C . HIS A 1 85 ? 54.899 10.597 115.533 1.00 19.01 85 HIS A C 1
ATOM 662 O O . HIS A 1 85 ? 55.158 10.780 116.717 1.00 22.43 85 HIS A O 1
ATOM 669 N N . THR A 1 86 ? 55.535 9.689 114.811 1.00 20.25 86 THR A N 1
ATOM 670 C CA . THR A 1 86 ? 56.667 8.943 115.310 1.00 15.25 86 THR A CA 1
ATOM 671 C C . THR A 1 86 ? 57.816 9.862 115.724 1.00 16.76 86 THR A C 1
ATOM 672 O O . THR A 1 86 ? 58.430 9.684 116.779 1.00 14.09 86 THR A O 1
ATOM 676 N N . SER A 1 87 ? 57.974 10.999 115.047 1.00 14.90 87 SER A N 1
ATOM 677 C CA . SER A 1 87 ? 59.026 11.927 115.435 1.00 16.58 87 SER A CA 1
ATOM 678 C C . SER A 1 87 ? 58.619 12.643 116.721 1.00 16.03 87 SER A C 1
ATOM 679 O O . SER A 1 87 ? 59.439 13.292 117.372 1.00 12.53 87 SER A O 1
ATOM 682 N N . PHE A 1 88 ? 57.316 12.894 116.855 1.00 14.11 88 PHE A N 1
ATOM 683 C CA . PHE A 1 88 ? 56.813 13.551 118.045 1.00 16.53 88 PHE A CA 1
ATOM 684 C C . PHE A 1 88 ? 56.565 12.530 119.154 1.00 17.14 88 PHE A C 1
ATOM 685 O O . PHE A 1 88 ? 56.008 12.846 120.205 1.00 18.37 88 PHE A O 1
ATOM 693 N N . GLN A 1 89 ? 56.919 11.264 118.908 1.00 13.46 89 GLN A N 1
ATOM 694 C CA . GLN A 1 89 ? 56.726 10.224 119.899 1.00 10.99 89 GLN A CA 1
ATOM 695 C C . GLN A 1 89 ? 55.310 10.170 120.455 1.00 12.80 89 GLN A C 1
ATOM 696 O O . GLN A 1 89 ? 55.094 9.845 121.620 1.00 11.01 89 GLN A O 1
ATOM 702 N N . ILE A 1 90 ? 54.317 10.166 119.571 1.00 13.60 90 ILE A N 1
ATOM 703 C CA . ILE A 1 90 ? 52.949 10.097 120.042 1.00 14.97 90 ILE A CA 1
ATOM 704 C C . ILE A 1 90 ? 52.700 8.718 120.639 1.00 17.50 90 ILE A C 1
ATOM 705 O O . ILE A 1 90 ? 53.140 7.705 120.091 1.00 17.67 90 ILE A O 1
ATOM 710 N N . LYS A 1 91 ? 51.927 8.632 121.722 1.00 17.25 91 LYS A N 1
ATOM 711 C CA . LYS A 1 91 ? 51.708 7.333 122.329 1.00 15.35 91 LYS A CA 1
ATOM 712 C C . LYS A 1 91 ? 50.233 7.022 122.520 1.00 15.06 91 LYS A C 1
ATOM 713 O O . LYS A 1 91 ? 49.406 7.923 122.641 1.00 15.78 91 LYS A O 1
ATOM 719 N N . PRO A 1 92 ? 49.922 5.775 122.862 1.00 14.12 92 PRO A N 1
ATOM 720 C CA . PRO A 1 92 ? 48.534 5.354 122.994 1.00 14.55 92 PRO A CA 1
ATOM 721 C C . PRO A 1 92 ? 47.796 6.084 124.106 1.00 18.45 92 PRO A C 1
ATOM 722 O O . PRO A 1 92 ? 46.654 6.512 123.930 1.00 21.60 92 PRO A O 1
ATOM 726 N N . GLU A 1 93 ? 48.508 6.450 125.171 1.00 20.16 93 GLU A N 1
ATOM 727 C CA . GLU A 1 93 ? 47.866 7.163 126.257 1.00 21.93 93 GLU A CA 1
ATOM 728 C C . GLU A 1 93 ? 47.382 8.516 125.769 1.00 21.70 93 GLU A C 1
ATOM 729 O O . GLU A 1 93 ? 46.322 8.999 126.172 1.00 21.78 93 GLU A O 1
ATOM 735 N N . GLN A 1 94 ? 48.145 9.146 124.869 1.00 19.25 94 GLN A N 1
ATOM 736 C CA . GLN A 1 94 ? 47.743 10.445 124.361 1.00 15.20 94 GLN A CA 1
ATOM 737 C C . GLN A 1 94 ? 46.514 10.339 123.480 1.00 13.67 94 GLN A C 1
ATOM 738 O O . GLN A 1 94 ? 45.744 11.286 123.359 1.00 8.67 94 GLN A O 1
ATOM 744 N N . TYR A 1 95 ? 46.296 9.190 122.841 1.00 13.81 95 TYR A N 1
ATOM 745 C CA . TYR A 1 95 ? 45.096 9.061 122.039 1.00 15.66 95 TYR A CA 1
ATOM 746 C C . TYR A 1 95 ? 43.897 9.038 122.976 1.00 16.70 95 TYR A C 1
ATOM 747 O O . TYR A 1 95 ? 42.797 9.469 122.632 1.00 18.24 95 TYR A O 1
ATOM 756 N N . ASN A 1 96 ? 44.081 8.498 124.181 1.00 17.25 96 ASN A N 1
ATOM 757 C CA . ASN A 1 96 ? 42.994 8.455 125.144 1.00 20.05 96 ASN A CA 1
ATOM 758 C C . ASN A 1 96 ? 42.628 9.867 125.572 1.00 17.48 96 ASN A C 1
ATOM 759 O O . ASN A 1 96 ? 41.475 10.190 125.844 1.00 20.20 96 ASN A O 1
ATOM 764 N N . ILE A 1 97 ? 43.650 10.690 125.766 1.00 16.22 97 ILE A N 1
ATOM 765 C CA . ILE A 1 97 ? 43.467 12.074 126.153 1.00 13.01 97 ILE A CA 1
ATOM 766 C C . ILE A 1 97 ? 42.731 12.848 125.069 1.00 18.19 97 ILE A C 1
ATOM 767 O O . ILE A 1 97 ? 41.810 13.625 125.331 1.00 18.46 97 ILE A O 1
ATOM 772 N N . VAL A 1 98 ? 43.168 12.698 123.820 1.00 17.08 98 VAL A N 1
ATOM 773 C CA . VAL A 1 98 ? 42.503 13.406 122.746 1.00 15.63 98 VAL A CA 1
ATOM 774 C C . VAL A 1 98 ? 41.064 12.932 122.589 1.00 17.15 98 VAL A C 1
ATOM 775 O O . VAL A 1 98 ? 40.143 13.742 122.490 1.00 16.37 98 VAL A O 1
ATOM 779 N N . GLY A 1 99 ? 40.815 11.663 122.918 1.00 22.53 99 GLY A N 1
ATOM 780 C CA . GLY A 1 99 ? 39.468 11.121 122.811 1.00 23.01 99 GLY A CA 1
ATOM 781 C C . GLY A 1 99 ? 38.552 11.683 123.891 1.00 23.55 99 GLY A C 1
ATOM 782 O O . GLY A 1 99 ? 37.431 12.094 123.609 1.00 22.98 99 GLY A O 1
ATOM 783 N N . GLU A 1 100 ? 39.074 11.851 125.111 1.00 23.15 100 GLU A N 1
ATOM 784 C CA . GLU A 1 100 ? 38.280 12.390 126.203 1.00 24.26 100 GLU A CA 1
ATOM 785 C C . GLU A 1 100 ? 37.911 13.839 125.943 1.00 22.54 100 GLU A C 1
ATOM 786 O O . GLU A 1 100 ? 36.757 14.239 126.099 1.00 18.33 100 GLU A O 1
ATOM 792 N N . HIS A 1 101 ? 38.844 14.599 125.365 1.00 22.80 101 HIS A N 1
ATOM 793 C CA . HIS A 1 101 ? 38.583 15.999 125.082 1.00 21.93 101 HIS A CA 1
ATOM 794 C C . HIS A 1 101 ? 37.678 16.161 123.877 1.00 19.72 101 HIS A C 1
ATOM 795 O O . HIS A 1 101 ? 36.964 17.154 123.743 1.00 19.66 101 HIS A O 1
ATOM 802 N N . LEU A 1 102 ? 37.714 15.212 122.948 1.00 16.70 102 LEU A N 1
ATOM 803 C CA . LEU A 1 102 ? 36.845 15.344 121.801 1.00 18.66 102 LEU A CA 1
ATOM 804 C C . LEU A 1 102 ? 35.395 15.119 122.212 1.00 20.60 102 LEU A C 1
ATOM 805 O O . LEU A 1 102 ? 34.473 15.833 121.810 1.00 20.53 102 LEU A O 1
ATOM 810 N N . LEU A 1 103 ? 35.142 14.044 122.946 1.00 18.83 103 LEU A N 1
ATOM 811 C CA . LEU A 1 103 ? 33.789 13.774 123.371 1.00 18.19 103 LEU A CA 1
ATOM 812 C C . LEU A 1 103 ? 33.302 14.786 124.388 1.00 20.28 103 LEU A C 1
ATOM 813 O O . LEU A 1 103 ? 32.217 15.335 124.223 1.00 21.42 103 LEU A O 1
ATOM 818 N N . ALA A 1 104 ? 34.187 15.265 125.271 1.00 19.61 104 ALA A N 1
ATOM 819 C CA . ALA A 1 104 ? 33.742 16.246 126.243 1.00 19.09 104 ALA A CA 1
ATOM 820 C C . ALA A 1 104 ? 33.392 17.547 125.549 1.00 21.03 104 ALA A C 1
ATOM 821 O O . ALA A 1 104 ? 32.395 18.193 125.863 1.00 21.46 104 ALA A O 1
ATOM 823 N N . THR A 1 105 ? 34.117 17.887 124.489 1.00 19.60 105 THR A N 1
ATOM 824 C CA . THR A 1 105 ? 33.802 19.105 123.776 1.00 20.27 105 THR A CA 1
ATOM 825 C C . THR A 1 105 ? 32.466 18.947 123.056 1.00 21.96 105 THR A C 1
ATOM 826 O O . THR A 1 105 ? 31.679 19.881 122.945 1.00 20.94 105 THR A O 1
ATOM 830 N N . LEU A 1 106 ? 32.236 17.795 122.433 1.00 23.27 106 LEU A N 1
ATOM 831 C CA . LEU A 1 106 ? 30.978 17.588 121.741 1.00 27.51 106 LEU A CA 1
ATOM 832 C C . LEU A 1 106 ? 29.819 17.739 122.709 1.00 29.87 106 LEU A C 1
ATOM 833 O O . LEU A 1 106 ? 28.767 18.293 122.391 1.00 32.53 106 LEU A O 1
ATOM 838 N N . ASP A 1 107 ? 29.971 17.159 123.890 1.00 30.57 107 ASP A N 1
ATOM 839 C CA . ASP A 1 107 ? 28.921 17.259 124.877 1.00 33.86 107 ASP A CA 1
ATOM 840 C C . ASP A 1 107 ? 28.774 18.712 125.302 1.00 34.39 107 ASP A C 1
ATOM 841 O O . ASP A 1 107 ? 27.673 19.249 125.377 1.00 32.22 107 ASP A O 1
ATOM 846 N N . GLU A 1 108 ? 29.861 19.301 125.798 1.00 33.44 108 GLU A N 1
ATOM 847 C CA . GLU A 1 108 ? 29.810 20.692 126.211 1.00 30.87 108 GLU A CA 1
ATOM 848 C C . GLU A 1 108 ? 29.224 21.617 125.158 1.00 30.18 108 GLU A C 1
ATOM 849 O O . GLU A 1 108 ? 28.411 22.482 125.466 1.00 36.69 108 GLU A O 1
ATOM 855 N N . MET A 1 109 ? 29.584 21.449 123.889 1.00 28.32 109 MET A N 1
ATOM 856 C CA . MET A 1 109 ? 29.046 22.344 122.879 1.00 25.98 109 MET A CA 1
ATOM 857 C C . MET A 1 109 ? 27.630 22.006 122.444 1.00 30.91 109 MET A C 1
ATOM 858 O O . MET A 1 109 ? 26.882 22.892 122.042 1.00 34.48 109 MET A O 1
ATOM 863 N N . PHE A 1 110 ? 27.227 20.731 122.449 1.00 30.78 110 PHE A N 1
ATOM 864 C CA . PHE A 1 110 ? 25.894 20.436 121.939 1.00 31.35 110 PHE A CA 1
ATOM 865 C C . PHE A 1 110 ? 24.961 19.668 122.854 1.00 34.58 110 PHE A C 1
ATOM 866 O O . PHE A 1 110 ? 23.817 19.426 122.467 1.00 34.20 110 PHE A O 1
ATOM 874 N N . SER A 1 111 ? 25.512 18.898 123.782 1.00 38.24 111 SER A N 1
ATOM 875 C CA . SER A 1 111 ? 24.646 18.116 124.648 1.00 39.90 111 SER A CA 1
ATOM 876 C C . SER A 1 111 ? 23.805 17.181 123.790 1.00 39.47 111 SER A C 1
ATOM 877 O O . SER A 1 111 ? 22.580 17.289 123.713 1.00 42.39 111 SER A O 1
ATOM 880 N N . PRO A 1 112 ? 24.469 16.349 122.993 1.00 37.13 112 PRO A N 1
ATOM 881 C CA . PRO A 1 112 ? 23.832 15.472 122.023 1.00 35.31 112 PRO A CA 1
ATOM 882 C C . PRO A 1 112 ? 23.202 14.230 122.626 1.00 34.10 112 PRO A C 1
ATOM 883 O O . PRO A 1 112 ? 22.557 13.447 121.933 1.00 34.34 112 PRO A O 1
ATOM 887 N N . GLY A 1 113 ? 23.363 13.989 123.916 1.00 34.46 113 GLY A N 1
ATOM 888 C CA . GLY A 1 113 ? 22.795 12.778 124.453 1.00 33.97 113 GLY A CA 1
ATOM 889 C C . GLY A 1 113 ? 23.847 11.690 124.367 1.00 35.94 113 GLY A C 1
ATOM 890 O O . GLY A 1 113 ? 24.546 11.604 123.357 1.00 35.20 113 GLY A O 1
ATOM 891 N N . GLN A 1 114 ? 23.665 10.633 125.151 1.00 35.79 114 GLN A N 1
ATOM 892 C CA . GLN A 1 114 ? 24.634 9.558 125.193 1.00 40.16 114 GLN A CA 1
ATOM 893 C C . GLN A 1 114 ? 24.803 8.787 123.894 1.00 41.33 114 GLN A C 1
ATOM 894 O O . GLN A 1 114 ? 25.886 8.288 123.601 1.00 43.40 114 GLN A O 1
ATOM 900 N N . GLU A 1 115 ? 23.721 8.502 123.182 1.00 42.43 115 GLU A N 1
ATOM 901 C CA . GLU A 1 115 ? 23.848 7.747 121.949 1.00 41.73 115 GLU A CA 1
ATOM 902 C C . GLU A 1 115 ? 24.863 8.351 120.990 1.00 37.81 115 GLU A C 1
ATOM 903 O O . GLU A 1 115 ? 25.575 7.638 120.285 1.00 36.97 115 GLU A O 1
ATOM 909 N N . VAL A 1 116 ? 24.776 9.656 120.761 1.00 33.08 116 VAL A N 1
ATOM 910 C CA . VAL A 1 116 ? 25.706 10.306 119.859 1.00 31.72 116 VAL A CA 1
ATOM 911 C C . VAL A 1 116 ? 27.140 10.252 120.373 1.00 32.50 116 VAL A C 1
ATOM 912 O O . VAL A 1 116 ? 28.087 10.086 119.603 1.00 29.32 116 VAL A O 1
ATOM 916 N N . LEU A 1 117 ? 27.337 10.544 121.659 1.00 30.47 117 LEU A N 1
ATOM 917 C CA . LEU A 1 117 ? 28.671 10.525 122.228 1.00 28.94 117 LEU A CA 1
ATOM 918 C C . LEU A 1 117 ? 29.265 9.127 122.230 1.00 29.93 117 LEU A C 1
ATOM 919 O O . LEU A 1 117 ? 30.480 8.952 122.152 1.00 31.03 117 LEU A O 1
ATOM 924 N N . ASP A 1 118 ? 28.426 8.102 122.367 1.00 30.42 118 ASP A N 1
ATOM 925 C CA . ASP A 1 118 ? 28.934 6.743 122.359 1.00 29.66 118 ASP A CA 1
ATOM 926 C C . ASP A 1 118 ? 29.390 6.389 120.954 1.00 29.85 118 ASP A C 1
ATOM 927 O O . ASP A 1 118 ? 30.317 5.607 120.742 1.00 30.99 118 ASP A O 1
ATOM 932 N N . ALA A 1 119 ? 28.595 6.790 119.971 1.00 28.39 119 ALA A N 1
ATOM 933 C CA . ALA A 1 119 ? 28.945 6.517 118.595 1.00 29.04 119 ALA A CA 1
ATOM 934 C C . ALA A 1 119 ? 30.287 7.142 118.260 1.00 27.63 119 ALA A C 1
ATOM 935 O O . ALA A 1 119 ? 31.097 6.568 117.535 1.00 25.06 119 ALA A O 1
ATOM 937 N N . TRP A 1 120 ? 30.435 8.421 118.591 1.00 25.73 120 TRP A N 1
ATOM 938 C CA . TRP A 1 120 ? 31.680 9.105 118.312 1.00 25.31 120 TRP A CA 1
ATOM 939 C C . TRP A 1 120 ? 32.831 8.480 119.073 1.00 26.48 120 TRP A C 1
ATOM 940 O O . TRP A 1 120 ? 33.936 8.352 118.557 1.00 28.92 120 TRP A O 1
ATOM 951 N N . GLY A 1 121 ? 32.557 7.901 120.236 1.00 26.02 121 GLY A N 1
ATOM 952 C CA . GLY A 1 121 ? 33.623 7.288 121.002 1.00 27.23 121 GLY A CA 1
ATOM 953 C C . GLY A 1 121 ? 34.084 6.001 120.346 1.00 28.12 121 GLY A C 1
ATOM 954 O O . GLY A 1 121 ? 35.280 5.803 120.138 1.00 26.15 121 GLY A O 1
ATOM 955 N N . LYS A 1 122 ? 33.150 5.300 119.701 1.00 27.95 122 LYS A N 1
ATOM 956 C CA . LYS A 1 122 ? 33.486 4.053 119.040 1.00 28.37 122 LYS A CA 1
ATOM 957 C C . LYS A 1 122 ? 34.194 4.298 117.713 1.00 26.41 122 LYS A C 1
ATOM 958 O O . LYS A 1 122 ? 35.235 3.704 117.422 1.00 24.52 122 LYS A O 1
ATOM 964 N N . ALA A 1 123 ? 33.732 5.294 116.955 1.00 22.98 123 ALA A N 1
ATOM 965 C CA . ALA A 1 123 ? 34.367 5.590 115.683 1.00 18.05 123 ALA A CA 1
ATOM 966 C C . ALA A 1 123 ? 35.766 6.144 115.894 1.00 19.62 123 ALA A C 1
ATOM 967 O O . ALA A 1 123 ? 36.731 5.649 115.321 1.00 21.16 123 ALA A O 1
ATOM 969 N N . TYR A 1 124 ? 35.928 7.015 116.894 1.00 21.84 124 TYR A N 1
ATOM 970 C CA . TYR A 1 124 ? 37.241 7.576 117.177 1.00 20.60 124 TYR A CA 1
ATOM 971 C C . TYR A 1 124 ? 38.177 6.470 117.614 1.00 22.14 124 TYR A C 1
ATOM 972 O O . TYR A 1 124 ? 39.380 6.514 117.360 1.00 21.12 124 TYR A O 1
ATOM 981 N N . GLY A 1 125 ? 37.676 5.620 118.509 1.00 22.00 125 GLY A N 1
ATOM 982 C CA . GLY A 1 125 ? 38.480 4.525 119.010 1.00 20.68 125 GLY A CA 1
ATOM 983 C C . GLY A 1 125 ? 39.029 3.668 117.888 1.00 22.06 125 GLY A C 1
ATOM 984 O O . GLY A 1 125 ? 40.096 3.072 118.027 1.00 22.03 125 GLY A O 1
ATOM 985 N N . VAL A 1 126 ? 38.184 3.331 116.918 1.00 23.39 126 VAL A N 1
ATOM 986 C CA . VAL A 1 126 ? 38.666 2.518 115.817 1.00 24.19 126 VAL A CA 1
ATOM 987 C C . VAL A 1 126 ? 39.755 3.259 115.061 1.00 23.00 126 VAL A C 1
ATOM 988 O O . VAL A 1 126 ? 40.779 2.702 114.673 1.00 22.87 126 VAL A O 1
ATOM 992 N N . LEU A 1 127 ? 39.551 4.554 114.859 1.00 23.12 127 LEU A N 1
ATOM 993 C CA . LEU A 1 127 ? 40.531 5.355 114.159 1.00 20.04 127 LEU A CA 1
ATOM 994 C C . LEU A 1 127 ? 41.814 5.469 114.955 1.00 20.56 127 LEU A C 1
ATOM 995 O O . LEU A 1 127 ? 42.900 5.231 114.429 1.00 23.70 127 LEU A O 1
ATOM 1000 N N . ALA A 1 128 ? 41.702 5.627 116.276 1.00 17.30 128 ALA A N 1
ATOM 1001 C CA . ALA A 1 128 ? 42.907 5.749 117.072 1.00 17.84 128 ALA A CA 1
ATOM 1002 C C . ALA A 1 128 ? 43.688 4.447 117.077 1.00 16.05 128 ALA A C 1
ATOM 1003 O O . ALA A 1 128 ? 44.914 4.430 116.999 1.00 14.39 128 ALA A O 1
ATOM 1005 N N . ASN A 1 129 ? 42.991 3.322 117.015 1.00 17.33 129 ASN A N 1
ATOM 1006 C CA . ASN A 1 129 ? 43.692 2.060 116.998 1.00 18.75 129 ASN A CA 1
ATOM 1007 C C . ASN A 1 129 ? 44.449 1.867 115.698 1.00 17.52 129 ASN A C 1
ATOM 1008 O O . ASN A 1 129 ? 45.469 1.183 115.667 1.00 19.12 129 ASN A O 1
ATOM 1013 N N . VAL A 1 130 ? 43.942 2.410 114.587 1.00 18.69 130 VAL A N 1
ATOM 1014 C CA . VAL A 1 130 ? 44.642 2.276 113.318 1.00 20.02 130 VAL A CA 1
ATOM 1015 C C . VAL A 1 130 ? 45.991 2.979 113.389 1.00 20.94 130 VAL A C 1
ATOM 1016 O O . VAL A 1 130 ? 47.020 2.439 112.991 1.00 20.06 130 VAL A O 1
ATOM 1020 N N . PHE A 1 131 ? 46.014 4.185 113.950 1.00 19.69 131 PHE A N 1
ATOM 1021 C CA . PHE A 1 131 ? 47.256 4.925 114.077 1.00 18.41 131 PHE A CA 1
ATOM 1022 C C . PHE A 1 131 ? 48.184 4.286 115.101 1.00 19.41 131 PHE A C 1
ATOM 1023 O O . PHE A 1 131 ? 49.393 4.175 114.913 1.00 19.57 131 PHE A O 1
ATOM 1031 N N . ILE A 1 132 ? 47.628 3.823 116.212 1.00 19.09 132 ILE A N 1
ATOM 1032 C CA . ILE A 1 132 ? 48.468 3.219 117.225 1.00 19.20 132 ILE A CA 1
ATOM 1033 C C . ILE A 1 132 ? 49.146 1.966 116.702 1.00 18.97 132 ILE A C 1
ATOM 1034 O O . ILE A 1 132 ? 50.356 1.788 116.828 1.00 22.79 132 ILE A O 1
ATOM 1039 N N . ASN A 1 133 ? 48.426 1.186 115.907 1.00 20.70 133 ASN A N 1
ATOM 1040 C CA . ASN A 1 133 ? 49.000 -0.029 115.374 1.00 20.69 133 ASN A CA 1
ATOM 1041 C C . ASN A 1 133 ? 50.131 0.254 114.392 1.00 20.31 133 ASN A C 1
ATOM 1042 O O . ASN A 1 133 ? 51.238 -0.266 114.535 1.00 24.48 133 ASN A O 1
ATOM 1047 N N . ARG A 1 134 ? 49.926 1.178 113.451 1.00 17.95 134 ARG A N 1
ATOM 1048 C CA . ARG A 1 134 ? 50.964 1.494 112.479 1.00 19.58 134 ARG A CA 1
ATOM 1049 C C . ARG A 1 134 ? 52.159 2.194 113.112 1.00 18.79 134 ARG A C 1
ATOM 1050 O O . ARG A 1 134 ? 53.312 1.829 112.856 1.00 19.38 134 ARG A O 1
ATOM 1058 N N . GLU A 1 135 ? 51.901 3.020 114.128 1.00 15.75 135 GLU A N 1
ATOM 1059 C CA . GLU A 1 135 ? 52.987 3.727 114.773 1.00 14.65 135 GLU A CA 1
ATOM 1060 C C . GLU A 1 135 ? 53.792 2.787 115.651 1.00 12.80 135 GLU A C 1
ATOM 1061 O O . GLU A 1 135 ? 55.015 2.889 115.728 1.00 10.00 135 GLU A O 1
ATOM 1067 N N . ALA A 1 136 ? 53.164 1.697 116.095 1.00 13.55 136 ALA A N 1
ATOM 1068 C CA . ALA A 1 136 ? 53.883 0.730 116.903 1.00 12.89 136 ALA A CA 1
ATOM 1069 C C . ALA A 1 136 ? 54.817 -0.070 116.006 1.00 13.56 136 ALA A C 1
ATOM 1070 O O . ALA A 1 136 ? 55.994 -0.243 116.312 1.00 15.34 136 ALA A O 1
ATOM 1072 N N . GLU A 1 137 ? 54.391 -0.297 114.761 1.00 15.96 137 GLU A N 1
ATOM 1073 C CA . GLU A 1 137 ? 55.228 -1.013 113.814 1.00 16.58 137 GLU A CA 1
ATOM 1074 C C . GLU A 1 137 ? 56.441 -0.165 113.469 1.00 15.93 137 GLU A C 1
ATOM 1075 O O . GLU A 1 137 ? 57.562 -0.653 113.375 1.00 17.31 137 GLU A O 1
ATOM 1081 N N . ILE A 1 138 ? 56.223 1.130 113.231 1.00 16.32 138 ILE A N 1
ATOM 1082 C CA . ILE A 1 138 ? 57.322 2.007 112.882 1.00 15.23 138 ILE A CA 1
ATOM 1083 C C . ILE A 1 138 ? 58.305 2.164 114.029 1.00 14.07 138 ILE A C 1
ATOM 1084 O O . ILE A 1 138 ? 59.513 2.154 113.819 1.00 15.91 138 ILE A O 1
ATOM 1089 N N . TYR A 1 139 ? 57.814 2.280 115.265 1.00 16.67 139 TYR A N 1
ATOM 1090 C CA . TYR A 1 139 ? 58.720 2.405 116.394 1.00 14.71 139 TYR A CA 1
ATOM 1091 C C . TYR A 1 139 ? 59.562 1.145 116.482 1.00 15.96 139 TYR A C 1
ATOM 1092 O O . TYR A 1 139 ? 60.763 1.176 116.742 1.00 13.58 139 TYR A O 1
ATOM 1101 N N . ASN A 1 140 ? 58.929 0.002 116.216 1.00 17.18 140 ASN A N 1
ATOM 1102 C CA . ASN A 1 140 ? 59.637 -1.265 116.268 1.00 17.21 140 ASN A CA 1
ATOM 1103 C C . ASN A 1 140 ? 60.680 -1.369 115.171 1.00 18.63 140 ASN A C 1
ATOM 1104 O O . ASN A 1 140 ? 61.829 -1.714 115.433 1.00 17.89 140 ASN A O 1
ATOM 1109 N N . GLU A 1 141 ? 60.340 -0.891 113.967 1.00 22.80 141 GLU A N 1
ATOM 1110 C CA . GLU A 1 141 ? 61.272 -0.938 112.849 1.00 18.61 141 GLU A CA 1
ATOM 1111 C C . GLU A 1 141 ? 62.480 -0.078 113.134 1.00 15.21 141 GLU A C 1
ATOM 1112 O O . GLU A 1 141 ? 63.614 -0.539 113.020 1.00 13.74 141 GLU A O 1
ATOM 1118 N N . ASN A 1 142 ? 62.232 1.088 113.738 1.00 16.45 142 ASN A N 1
ATOM 1119 C CA . ASN A 1 142 ? 63.304 2.015 114.052 1.00 18.38 142 ASN A CA 1
ATOM 1120 C C . ASN A 1 142 ? 64.233 1.494 115.136 1.00 19.92 142 ASN A C 1
ATOM 1121 O O . ASN A 1 142 ? 65.379 1.928 115.225 1.00 19.50 142 ASN A O 1
ATOM 1126 N N . ALA A 1 143 ? 63.704 0.741 116.106 1.00 19.64 143 ALA A N 1
ATOM 1127 C CA . ALA A 1 143 ? 64.550 0.216 117.172 1.00 22.35 143 ALA A CA 1
ATOM 1128 C C . ALA A 1 143 ? 65.229 -1.099 116.799 1.00 21.67 143 ALA A C 1
ATOM 1129 O O . ALA A 1 143 ? 66.301 -1.418 117.320 1.00 23.10 143 ALA A O 1
ATOM 1131 N N . SER A 1 144 ? 64.742 -1.753 115.736 1.00 20.83 144 SER A N 1
ATOM 1132 C CA . SER A 1 144 ? 65.306 -3.015 115.293 1.00 20.37 144 SER A CA 1
ATOM 1133 C C . SER A 1 144 ? 66.514 -2.811 114.387 1.00 22.88 144 SER A C 1
ATOM 1134 O O . SER A 1 144 ? 67.399 -3.666 114.322 1.00 22.30 144 SER A O 1
ATOM 1137 N N . LYS A 1 145 ? 66.511 -1.743 113.572 1.00 23.10 145 LYS A N 1
ATOM 1138 C CA . LYS A 1 145 ? 67.638 -1.470 112.684 1.00 20.76 145 LYS A CA 1
ATOM 1139 C C . LYS A 1 145 ? 68.938 -1.365 113.456 1.00 19.42 145 LYS A C 1
ATOM 1140 O O . LYS A 1 145 ? 68.954 -0.787 114.537 1.00 19.43 145 LYS A O 1
ATOM 1146 N N . ALA A 1 146 ? 70.052 -1.431 112.730 1.00 19.58 146 ALA A N 1
ATOM 1147 C CA . ALA A 1 146 ? 71.342 -1.267 113.367 1.00 19.67 146 ALA A CA 1
ATOM 1148 C C . ALA A 1 146 ? 71.516 0.218 113.643 1.00 19.35 146 ALA A C 1
ATOM 1149 O O . ALA A 1 146 ? 71.273 1.040 112.760 1.00 18.43 146 ALA A O 1
ATOM 1151 N N . GLY A 1 147 ? 71.971 0.599 114.834 1.00 15.94 147 GLY A N 1
ATOM 1152 C CA . GLY A 1 147 ? 72.132 2.011 115.144 1.00 16.60 147 GLY A CA 1
ATOM 1153 C C . GLY A 1 147 ? 70.785 2.663 115.440 1.00 18.05 147 GLY A C 1
ATOM 1154 O O . GLY A 1 147 ? 70.700 3.847 115.778 1.00 17.33 147 GLY A O 1
ATOM 1155 N N . GLY A 1 148 ? 69.717 1.862 115.455 1.00 18.52 148 GLY A N 1
ATOM 1156 C CA . GLY A 1 148 ? 68.396 2.407 115.715 1.00 20.57 148 GLY A CA 1
ATOM 1157 C C . GLY A 1 148 ? 68.112 2.530 117.204 1.00 22.13 148 GLY A C 1
ATOM 1158 O O . GLY A 1 148 ? 68.900 2.105 118.050 1.00 23.40 148 GLY A O 1
ATOM 1159 N N . TRP A 1 149 ? 67.056 3.249 117.567 1.00 20.19 149 TRP A N 1
ATOM 1160 C CA . TRP A 1 149 ? 66.756 3.402 118.974 1.00 18.26 149 TRP A CA 1
ATOM 1161 C C . TRP A 1 149 ? 65.299 3.734 119.233 1.00 19.62 149 TRP A C 1
ATOM 1162 O O . TRP A 1 149 ? 64.499 3.887 118.312 1.00 17.76 149 TRP A O 1
ATOM 1173 N N . GLU A 1 150 ? 64.890 3.520 120.475 1.00 20.84 150 GLU A N 1
ATOM 1174 C CA . GLU A 1 150 ? 63.536 3.812 120.901 1.00 24.39 150 GLU A CA 1
ATOM 1175 C C . GLU A 1 150 ? 63.488 5.171 121.590 1.00 23.26 150 GLU A C 1
ATOM 1176 O O . GLU A 1 150 ? 64.427 5.586 122.263 1.00 24.02 150 GLU A O 1
ATOM 1182 N N . GLY A 1 151 ? 62.459 5.955 121.323 1.00 23.08 151 GLY A N 1
ATOM 1183 C CA . GLY A 1 151 ? 62.365 7.237 121.982 1.00 19.75 151 GLY A CA 1
ATOM 1184 C C . GLY A 1 151 ? 63.279 8.318 121.440 1.00 18.55 151 GLY A C 1
ATOM 1185 O O . GLY A 1 151 ? 63.716 8.271 120.292 1.00 15.74 151 GLY A O 1
ATOM 1186 N N . THR A 1 152 ? 63.931 8.948 122.403 1.00 16.39 152 THR A N 1
ATOM 1187 C CA . THR A 1 152 ? 64.831 10.049 122.173 1.00 13.81 152 THR A CA 1
ATOM 1188 C C . THR A 1 152 ? 66.278 9.614 122.455 1.00 15.62 152 THR A C 1
ATOM 1189 O O . THR A 1 152 ? 66.503 8.691 123.227 1.00 18.34 152 THR A O 1
ATOM 1193 N N . ARG A 1 153 ? 67.274 10.103 121.711 1.00 13.02 153 ARG A N 1
ATOM 1194 C CA . ARG A 1 153 ? 68.660 9.712 121.959 1.00 14.07 153 ARG A CA 1
ATOM 1195 C C . ARG A 1 153 ? 69.506 10.983 122.012 1.00 17.89 153 ARG A C 1
ATOM 1196 O O . ARG A 1 153 ? 69.257 11.934 121.273 1.00 18.52 153 ARG A O 1
ATOM 1204 N N . ASP A 1 154 ? 70.552 11.042 122.834 1.00 13.60 154 ASP A N 1
ATOM 1205 C CA . ASP A 1 154 ? 71.303 12.284 122.887 1.00 14.90 154 ASP A CA 1
ATOM 1206 C C . ASP A 1 154 ? 72.341 12.378 121.782 1.00 18.03 154 ASP A C 1
ATOM 1207 O O . ASP A 1 154 ? 73.019 11.406 121.453 1.00 15.94 154 ASP A O 1
ATOM 1212 N N . PHE A 1 155 ? 72.459 13.550 121.162 1.00 16.39 155 PHE A N 1
ATOM 1213 C CA . PHE A 1 155 ? 73.437 13.715 120.101 1.00 16.68 155 PHE A CA 1
ATOM 1214 C C . PHE A 1 155 ? 74.201 15.016 120.289 1.00 15.53 155 PHE A C 1
ATOM 1215 O O . PHE A 1 155 ? 73.631 16.054 120.604 1.00 12.76 155 PHE A O 1
ATOM 1223 N N . ARG A 1 156 ? 75.519 14.968 120.208 1.00 15.19 156 ARG A N 1
ATOM 1224 C CA . ARG A 1 156 ? 76.286 16.189 120.355 1.00 16.48 156 ARG A CA 1
ATOM 1225 C C . ARG A 1 156 ? 76.446 16.940 119.035 1.00 18.22 156 ARG A C 1
ATOM 1226 O O . ARG A 1 156 ? 76.499 16.333 117.963 1.00 14.94 156 ARG A O 1
ATOM 1234 N N . ILE A 1 157 ? 76.397 18.280 119.065 1.00 15.84 157 ILE A N 1
ATOM 1235 C CA . ILE A 1 157 ? 76.609 19.022 117.833 1.00 14.70 157 ILE A CA 1
ATOM 1236 C C . ILE A 1 157 ? 78.115 19.037 117.603 1.00 18.45 157 ILE A C 1
ATOM 1237 O O . ILE A 1 157 ? 78.865 19.421 118.500 1.00 19.28 157 ILE A O 1
ATOM 1242 N N . VAL A 1 158 ? 78.604 18.296 116.612 1.00 16.44 158 VAL A N 1
ATOM 1243 C CA . VAL A 1 158 ? 80.040 18.273 116.406 1.00 14.74 158 VAL A CA 1
ATOM 1244 C C . VAL A 1 158 ? 80.543 19.274 115.373 1.00 17.86 158 VAL A C 1
ATOM 1245 O O . VAL A 1 158 ? 81.739 19.553 115.322 1.00 17.31 158 VAL A O 1
ATOM 1249 N N . ALA A 1 159 ? 79.649 19.927 114.614 1.00 16.78 159 ALA A N 1
ATOM 1250 C CA . ALA A 1 159 ? 80.085 20.909 113.626 1.00 13.00 159 ALA A CA 1
ATOM 1251 C C . ALA A 1 159 ? 78.961 21.847 113.237 1.00 14.11 159 ALA A C 1
ATOM 1252 O O . ALA A 1 159 ? 77.794 21.460 113.255 1.00 16.67 159 ALA A O 1
ATOM 1254 N N . LYS A 1 160 ? 79.266 23.142 113.195 1.00 13.95 160 LYS A N 1
ATOM 1255 C CA . LYS A 1 160 ? 78.292 24.154 112.829 1.00 14.49 160 LYS A CA 1
ATOM 1256 C C . LYS A 1 160 ? 78.850 24.917 111.638 1.00 13.83 160 LYS A C 1
ATOM 1257 O O . LYS A 1 160 ? 79.776 25.712 111.771 1.00 12.59 160 LYS A O 1
ATOM 1263 N N . THR A 1 161 ? 78.256 24.764 110.460 1.00 16.68 161 THR A N 1
ATOM 1264 C CA . THR A 1 161 ? 78.804 25.438 109.298 1.00 16.27 161 THR A CA 1
ATOM 1265 C C . THR A 1 161 ? 77.809 26.350 108.612 1.00 17.30 161 THR A C 1
ATOM 1266 O O . THR A 1 161 ? 76.916 25.850 107.932 1.00 18.48 161 THR A O 1
ATOM 1270 N N . PRO A 1 162 ? 78.184 27.619 108.398 1.00 19.06 162 PRO A N 1
ATOM 1271 C CA . PRO A 1 162 ? 77.306 28.549 107.691 1.00 19.26 162 PRO A CA 1
ATOM 1272 C C . PRO A 1 162 ? 77.404 28.288 106.198 1.00 23.44 162 PRO A C 1
ATOM 1273 O O . PRO A 1 162 ? 78.505 28.010 105.725 1.00 27.29 162 PRO A O 1
ATOM 1277 N N . ARG A 1 163 ? 76.301 27.871 105.560 1.00 23.58 163 ARG A N 1
ATOM 1278 C CA . ARG A 1 163 ? 76.405 27.615 104.129 1.00 23.66 163 ARG A CA 1
ATOM 1279 C C . ARG A 1 163 ? 75.914 28.796 103.275 1.00 23.18 163 ARG A C 1
ATOM 1280 O O . ARG A 1 163 ? 76.079 28.819 102.057 1.00 22.89 163 ARG A O 1
ATOM 1288 N N . SER A 1 164 ? 75.255 29.787 103.890 1.00 21.69 164 SER A N 1
ATOM 1289 C CA . SER A 1 164 ? 74.799 30.983 103.192 1.00 18.74 164 SER A CA 1
ATOM 1290 C C . SER A 1 164 ? 74.367 32.003 104.234 1.00 19.82 164 SER A C 1
ATOM 1291 O O . SER A 1 164 ? 74.524 31.781 105.436 1.00 19.64 164 SER A O 1
ATOM 1294 N N . ALA A 1 165 ? 73.811 33.139 103.838 1.00 18.15 165 ALA A N 1
ATOM 1295 C CA . ALA A 1 165 ? 73.417 34.080 104.864 1.00 20.56 165 ALA A CA 1
ATOM 1296 C C . ALA A 1 165 ? 72.216 33.572 105.653 1.00 20.70 165 ALA A C 1
ATOM 1297 O O . ALA A 1 165 ? 71.893 34.088 106.717 1.00 24.33 165 ALA A O 1
ATOM 1299 N N . LEU A 1 166 ? 71.458 32.630 105.095 1.00 18.72 166 LEU A N 1
ATOM 1300 C CA . LEU A 1 166 ? 70.298 32.132 105.813 1.00 17.86 166 LEU A CA 1
ATOM 1301 C C . LE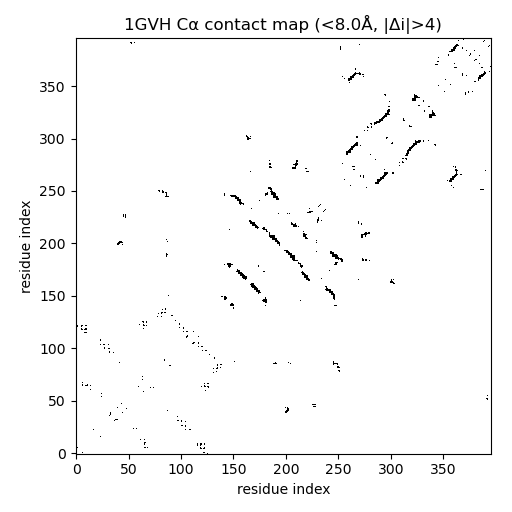U A 1 166 ? 70.390 30.671 106.217 1.00 16.20 166 LEU A C 1
ATOM 1302 O O . LEU A 1 166 ? 69.720 30.249 107.154 1.00 15.49 166 LEU A O 1
ATOM 1307 N N . ILE A 1 167 ? 71.319 29.900 105.663 1.00 14.20 167 ILE A N 1
ATOM 1308 C CA . ILE A 1 167 ? 71.337 28.501 106.037 1.00 11.43 167 ILE A CA 1
ATOM 1309 C C . ILE A 1 167 ? 72.629 28.061 106.699 1.00 17.13 167 ILE A C 1
ATOM 1310 O O . ILE A 1 167 ? 73.724 28.393 106.253 1.00 15.64 167 ILE A O 1
ATOM 1315 N N . THR A 1 168 ? 72.510 27.283 107.780 1.00 19.17 168 THR A N 1
ATOM 1316 C CA . THR A 1 168 ? 73.676 26.790 108.507 1.00 14.10 168 THR A CA 1
ATOM 1317 C C . THR A 1 168 ? 73.524 25.302 108.752 1.00 13.43 168 THR A C 1
ATOM 1318 O O . THR A 1 168 ? 72.439 24.827 109.079 1.00 10.17 168 THR A O 1
ATOM 1322 N N . SER A 1 169 ? 74.542 24.510 108.430 1.00 13.94 169 SER A N 1
ATOM 1323 C CA . SER A 1 169 ? 74.399 23.087 108.652 1.00 15.88 169 SER A CA 1
ATOM 1324 C C . SER A 1 169 ? 74.954 22.626 109.995 1.00 17.19 169 SER A C 1
ATOM 1325 O O . SER A 1 169 ? 75.759 23.301 110.645 1.00 14.58 169 SER A O 1
ATOM 1328 N N . PHE A 1 170 ? 74.300 21.618 110.559 1.00 13.92 170 PHE A N 1
ATOM 1329 C CA . PHE A 1 170 ? 74.741 21.101 111.828 1.00 11.02 170 PHE A CA 1
ATOM 1330 C C . PHE A 1 170 ? 75.019 19.604 111.775 1.00 14.48 170 PHE A C 1
ATOM 1331 O O . PHE A 1 170 ? 74.222 18.840 111.222 1.00 13.23 170 PHE A O 1
ATOM 1339 N N . GLU A 1 171 ? 76.267 19.214 112.046 1.00 13.84 171 GLU A N 1
ATOM 1340 C CA . GLU A 1 171 ? 76.601 17.803 112.071 1.00 17.07 171 GLU A CA 1
ATOM 1341 C C . GLU A 1 171 ? 76.310 17.256 113.461 1.00 19.72 171 GLU A C 1
ATOM 1342 O O . GLU A 1 171 ? 76.672 17.862 114.471 1.00 20.70 171 GLU A O 1
ATOM 1348 N N . LEU A 1 172 ? 75.696 16.078 113.554 1.00 19.43 172 LEU A N 1
ATOM 1349 C CA . LEU A 1 172 ? 75.367 15.543 114.864 1.00 17.83 172 LEU A CA 1
ATOM 1350 C C . LEU A 1 172 ? 75.893 14.131 115.051 1.00 18.89 172 LEU A C 1
ATOM 1351 O O . LEU A 1 172 ? 75.781 13.302 114.156 1.00 21.80 172 LEU A O 1
ATOM 1356 N N . GLU A 1 173 ? 76.451 13.817 116.222 1.00 17.35 173 GLU A N 1
ATOM 1357 C CA . GLU A 1 173 ? 76.959 12.477 116.474 1.00 16.23 173 GLU A CA 1
ATOM 1358 C C . GLU A 1 173 ? 76.484 11.971 117.831 1.00 16.69 173 GLU A C 1
ATOM 1359 O O . GLU A 1 173 ? 76.362 12.742 118.777 1.00 15.04 173 GLU A O 1
ATOM 1365 N N . PRO A 1 174 ? 76.028 10.721 117.924 1.00 14.66 174 PRO A N 1
ATOM 1366 C CA . PRO A 1 174 ? 75.539 10.206 119.197 1.00 18.22 174 PRO A CA 1
ATOM 1367 C C . PRO A 1 174 ? 76.506 10.441 120.347 1.00 21.06 174 PRO A C 1
ATOM 1368 O O . PRO A 1 174 ? 77.715 10.230 120.233 1.00 19.91 174 PRO A O 1
ATOM 1372 N N . VAL A 1 175 ? 75.975 10.813 121.506 1.00 18.58 175 VAL A N 1
ATOM 1373 C CA . VAL A 1 175 ? 76.817 11.012 122.661 1.00 17.46 175 VAL A CA 1
ATOM 1374 C C . VAL A 1 175 ? 77.342 9.663 123.140 1.00 19.44 175 VAL A C 1
ATOM 1375 O O . VAL A 1 175 ? 78.505 9.533 123.518 1.00 17.01 175 VAL A O 1
ATOM 1379 N N . ASP A 1 176 ? 76.640 8.587 122.795 1.00 19.36 176 ASP A N 1
ATOM 1380 C CA . ASP A 1 176 ? 77.106 7.295 123.245 1.00 20.92 176 ASP A CA 1
ATOM 1381 C C . ASP A 1 176 ? 78.203 6.701 122.363 1.00 22.87 176 ASP A C 1
ATOM 1382 O O . ASP A 1 176 ? 78.683 5.597 122.619 1.00 24.07 176 ASP A O 1
ATOM 1387 N N . GLY A 1 177 ? 78.580 7.372 121.269 1.00 22.18 177 GLY A N 1
ATOM 1388 C CA . GLY A 1 177 ? 79.648 6.866 120.413 1.00 24.07 177 GLY A CA 1
ATOM 1389 C C . GLY A 1 177 ? 79.304 5.592 119.649 1.00 24.82 177 GLY A C 1
ATOM 1390 O O . GLY A 1 177 ? 80.111 5.114 118.851 1.00 27.04 177 GLY A O 1
ATOM 1391 N N . GLY A 1 178 ? 78.015 5.318 119.497 1.00 26.72 178 GLY A N 1
ATOM 1392 C CA . GLY A 1 178 ? 77.628 4.110 118.790 1.00 20.46 178 GLY A CA 1
ATOM 1393 C C . GLY A 1 178 ? 77.137 4.386 117.374 1.00 19.42 178 GLY A C 1
ATOM 1394 O O . GLY A 1 178 ? 77.272 5.487 116.845 1.00 17.61 178 GLY A O 1
ATOM 1395 N N . ALA A 1 179 ? 76.721 3.335 116.673 1.00 19.05 179 ALA A N 1
ATOM 1396 C CA . ALA A 1 179 ? 76.228 3.484 115.315 1.00 20.80 179 ALA A CA 1
ATOM 1397 C C . ALA A 1 179 ? 74.866 4.171 115.260 1.00 22.05 179 ALA A C 1
ATOM 1398 O O . ALA A 1 179 ? 74.227 4.366 116.297 1.00 19.78 179 ALA A O 1
ATOM 1400 N N . VAL A 1 180 ? 74.577 4.846 114.140 1.00 20.91 180 VAL A N 1
ATOM 1401 C CA . VAL A 1 180 ? 73.274 5.482 114.014 1.00 18.65 180 VAL A CA 1
ATOM 1402 C C . VAL A 1 180 ? 72.499 4.847 112.871 1.00 17.90 180 VAL A C 1
ATOM 1403 O O . VAL A 1 180 ? 73.063 4.348 111.889 1.00 17.80 180 VAL A O 1
ATOM 1407 N N . ALA A 1 181 ? 71.179 4.842 112.995 1.00 16.93 181 ALA A N 1
ATOM 1408 C CA . ALA A 1 181 ? 70.343 4.228 111.992 1.00 14.18 181 ALA A CA 1
ATOM 1409 C C . ALA A 1 181 ? 70.508 4.791 110.600 1.00 16.52 181 ALA A C 1
ATOM 1410 O O . ALA A 1 181 ? 70.522 6.006 110.395 1.00 13.31 181 ALA A O 1
ATOM 1412 N N . GLU A 1 182 ? 70.188 3.919 109.650 1.00 20.04 182 GLU A N 1
ATOM 1413 C CA . GLU A 1 182 ? 70.230 4.263 108.251 1.00 21.72 182 GLU A CA 1
ATOM 1414 C C . GLU A 1 182 ? 68.872 4.861 107.935 1.00 17.23 182 GLU A C 1
ATOM 1415 O O . GLU A 1 182 ? 67.995 4.909 108.796 1.00 11.00 182 GLU A O 1
ATOM 1421 N N . TYR A 1 183 ? 68.691 5.407 106.744 1.00 16.97 183 TYR A N 1
ATOM 1422 C CA . TYR A 1 183 ? 67.405 5.975 106.421 1.00 16.31 183 TYR A CA 1
ATOM 1423 C C . TYR A 1 183 ? 67.226 6.032 104.913 1.00 17.44 183 TYR A C 1
ATOM 1424 O O . TYR A 1 183 ? 68.160 5.796 104.142 1.00 16.76 183 TYR A O 1
ATOM 1433 N N . ARG A 1 184 ? 66.047 6.447 104.463 1.00 15.75 184 ARG A N 1
ATOM 1434 C CA . ARG A 1 184 ? 65.805 6.534 103.041 1.00 16.45 184 ARG A CA 1
ATOM 1435 C C . ARG A 1 184 ? 65.872 7.986 102.585 1.00 15.32 184 ARG A C 1
ATOM 1436 O O . ARG A 1 184 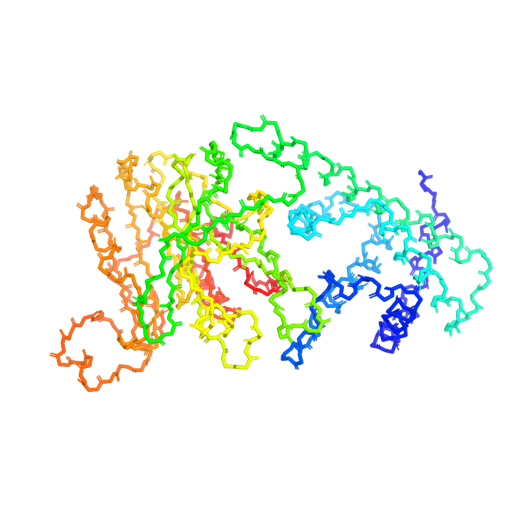? 65.427 8.870 103.313 1.00 14.29 184 ARG A O 1
ATOM 1444 N N . PRO A 1 185 ? 66.822 8.294 101.698 1.00 16.31 185 PRO A N 1
ATOM 1445 C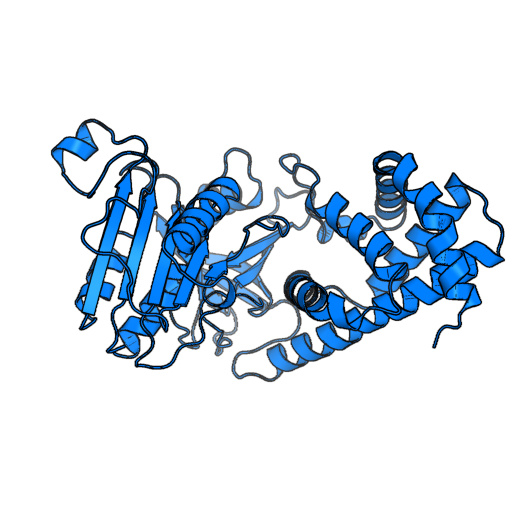 CA . PRO A 1 185 ? 66.986 9.674 101.239 1.00 15.16 185 PRO A CA 1
ATOM 1446 C C . PRO A 1 185 ? 65.645 10.363 101.025 1.00 16.68 185 PRO A C 1
ATOM 1447 O O . PRO A 1 185 ? 64.845 9.986 100.168 1.00 16.58 185 PRO A O 1
ATOM 1451 N N . GLY A 1 186 ? 65.456 11.487 101.705 1.00 14.37 186 GLY A N 1
ATOM 1452 C CA . GLY A 1 186 ? 64.211 12.214 101.609 1.00 11.19 186 GLY A CA 1
ATOM 1453 C C . GLY A 1 186 ? 63.503 12.196 102.959 1.00 14.70 186 GLY A C 1
ATOM 1454 O O . GLY A 1 186 ? 62.724 13.099 103.271 1.00 12.55 186 GLY A O 1
ATOM 1455 N N . GLN A 1 187 ? 63.988 11.356 103.888 1.00 11.63 187 GLN A N 1
ATOM 1456 C CA . GLN A 1 187 ? 63.367 11.267 105.203 1.00 11.75 187 GLN A CA 1
ATOM 1457 C C . GLN A 1 187 ? 63.867 12.347 106.154 1.00 14.88 187 GLN A C 1
ATOM 1458 O O . GLN A 1 187 ? 64.850 13.032 105.872 1.00 19.47 187 GLN A O 1
ATOM 1464 N N . TYR A 1 188 ? 63.282 12.455 107.352 1.00 13.85 188 TYR A N 1
ATOM 1465 C CA . TYR A 1 188 ? 63.687 13.507 108.279 1.00 12.17 188 TYR A CA 1
ATOM 1466 C C . TYR A 1 188 ? 63.957 13.035 109.709 1.00 16.20 188 TYR A C 1
ATOM 1467 O O . TYR A 1 188 ? 63.452 12.011 110.169 1.00 16.37 188 TYR A O 1
ATOM 1476 N N . LEU A 1 189 ? 64.510 13.936 110.518 1.00 15.24 189 LEU A N 1
ATOM 1477 C CA . LEU A 1 189 ? 64.798 13.610 111.901 1.00 14.63 189 LEU A CA 1
ATOM 1478 C C . LEU A 1 189 ? 63.894 14.42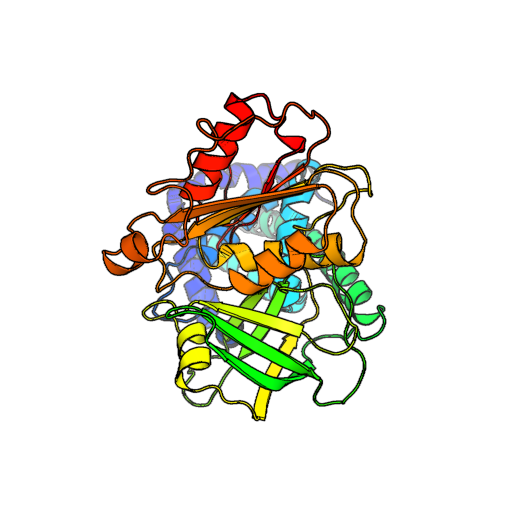1 112.803 1.00 13.82 189 LEU A C 1
ATOM 1479 O O . LEU A 1 189 ? 63.425 15.497 112.431 1.00 13.33 189 LEU A O 1
ATOM 1484 N N . GLY A 1 190 ? 63.644 13.920 114.009 1.00 15.89 190 GLY A N 1
ATOM 1485 C CA . GLY A 1 190 ? 62.838 14.645 114.970 1.00 13.99 190 GLY A CA 1
ATOM 1486 C C . GLY A 1 190 ? 63.798 15.250 115.987 1.00 14.84 190 GLY A C 1
ATOM 1487 O O . GLY A 1 190 ? 64.726 14.568 116.422 1.00 14.11 190 GLY A O 1
ATOM 1488 N N . VAL A 1 191 ? 63.896 16.580 116.002 1.00 16.64 191 VAL A N 1
ATOM 1489 C CA . VAL A 1 191 ? 64.811 17.238 116.919 1.00 14.44 191 VAL A CA 1
ATOM 1490 C C . VAL A 1 191 ? 64.107 17.857 118.106 1.00 12.80 191 VAL A C 1
ATOM 1491 O O . VAL A 1 191 ? 63.236 18.701 117.958 1.00 11.99 191 VAL A O 1
ATOM 1495 N N . TRP A 1 192 ? 64.334 17.286 119.284 1.00 15.04 192 TRP A N 1
ATOM 1496 C CA . TRP A 1 192 ? 63.712 17.793 120.496 1.00 17.99 192 TRP A CA 1
ATOM 1497 C C . TRP A 1 192 ? 64.628 18.791 121.200 1.00 19.37 192 TRP A C 1
ATOM 1498 O O . TRP A 1 192 ? 65.737 18.457 121.627 1.00 17.66 192 TRP A O 1
ATOM 1509 N N . LEU A 1 193 ? 64.111 19.982 121.507 1.00 20.02 193 LEU A N 1
ATOM 1510 C CA . LEU A 1 193 ? 64.944 20.988 122.147 1.00 20.96 193 LEU A CA 1
ATOM 1511 C C . LEU A 1 193 ? 64.240 21.695 123.294 1.00 21.51 193 LEU A C 1
ATOM 1512 O O . LEU A 1 193 ? 63.055 22.007 123.208 1.00 19.80 193 LEU A O 1
ATOM 1517 N N . LYS A 1 194 ? 65.024 22.184 124.257 1.00 20.60 194 LYS A N 1
ATOM 1518 C CA . LYS A 1 194 ? 64.491 22.965 125.364 1.00 20.04 194 LYS A CA 1
ATOM 1519 C C . LYS A 1 194 ? 65.599 23.691 126.111 1.00 20.11 194 LYS A C 1
ATOM 1520 O O . LYS A 1 194 ? 65.899 23.345 127.252 1.00 20.15 194 LYS A O 1
ATOM 1526 N N . PRO A 1 195 ? 66.461 24.412 125.380 1.00 20.99 195 PRO A N 1
ATOM 1527 C CA . PRO A 1 195 ? 67.476 25.223 126.047 1.00 23.64 195 PRO A CA 1
ATOM 1528 C C . PRO A 1 195 ? 66.848 25.950 127.229 1.00 26.98 195 PRO A C 1
ATOM 1529 O O . PRO A 1 195 ? 65.641 26.182 127.201 1.00 23.84 195 PRO A O 1
ATOM 1533 N N . GLU A 1 196 ? 67.624 26.735 127.976 1.00 29.33 196 GLU A N 1
ATOM 1534 C CA . GLU A 1 196 ? 67.034 27.387 129.130 1.00 31.90 196 GLU A CA 1
ATOM 1535 C C . GLU A 1 196 ? 66.112 28.564 128.847 1.00 30.58 196 GLU A C 1
ATOM 1536 O O . GLU A 1 196 ? 65.140 28.763 129.571 1.00 34.19 196 GLU A O 1
ATOM 1542 N N . GLY A 1 197 ? 66.151 29.165 127.666 1.00 32.70 197 GLY A N 1
ATOM 1543 C CA . GLY A 1 197 ? 65.235 30.269 127.425 1.00 31.71 197 GLY A CA 1
ATOM 1544 C C . GLY A 1 197 ? 63.853 29.789 126.977 1.00 31.43 197 GLY A C 1
ATOM 1545 O O . GLY A 1 197 ? 62.879 30.536 127.010 1.00 34.56 197 GLY A O 1
ATOM 1546 N N . PHE A 1 198 ? 63.722 28.527 126.559 1.00 25.11 198 PHE A N 1
ATOM 1547 C CA . PHE A 1 198 ? 62.436 28.021 126.102 1.00 22.01 198 PHE A CA 1
ATOM 1548 C C . PHE A 1 198 ? 61.444 27.826 127.239 1.00 20.80 198 PHE A C 1
ATOM 1549 O O . PHE A 1 198 ? 61.625 26.944 128.072 1.00 19.17 198 PHE A O 1
ATOM 1557 N N . PRO A 1 199 ? 60.216 28.303 127.077 1.00 19.81 199 PRO A N 1
ATOM 1558 C CA . PRO A 1 199 ? 59.193 28.102 128.095 1.00 23.94 199 PRO A CA 1
ATOM 1559 C C . PRO A 1 199 ? 58.646 26.694 127.972 1.00 23.60 199 PRO A C 1
ATOM 1560 O O . PRO A 1 199 ? 58.050 26.134 128.896 1.00 24.43 199 PRO A O 1
ATOM 1564 N N . HIS A 1 200 ? 58.827 26.114 126.785 1.00 21.51 200 HIS A N 1
ATOM 1565 C CA . HIS A 1 200 ? 58.349 24.775 126.544 1.00 16.67 200 HIS A CA 1
ATOM 1566 C C . HIS A 1 200 ? 59.306 24.018 125.642 1.00 18.30 200 HIS A C 1
ATOM 1567 O O . HIS A 1 200 ? 59.967 24.591 124.771 1.00 15.95 200 HIS A O 1
ATOM 1574 N N . GLN A 1 201 ? 59.220 22.693 125.687 1.00 17.09 201 GLN A N 1
ATOM 1575 C CA . GLN A 1 201 ? 60.075 21.891 124.844 1.00 16.50 201 GLN A CA 1
ATOM 1576 C C . GLN A 1 201 ? 59.531 21.915 123.431 1.00 16.56 201 GLN A C 1
ATOM 1577 O O . GLN A 1 201 ? 58.325 22.047 123.265 1.00 12.18 201 GLN A O 1
ATOM 1583 N N . GLU A 1 202 ? 60.374 22.227 122.453 1.00 18.21 202 GLU A N 1
ATOM 1584 C CA . GLU A 1 202 ? 59.880 22.245 121.089 1.00 17.68 202 GLU A CA 1
ATOM 1585 C C . GLU A 1 202 ? 60.479 21.122 120.252 1.00 17.42 202 GLU A C 1
ATOM 1586 O O . GLU A 1 202 ? 61.655 20.769 120.382 1.00 14.52 202 GLU A O 1
ATOM 1592 N N . ILE A 1 203 ? 59.660 20.564 119.358 1.00 15.00 203 ILE A N 1
ATOM 1593 C CA . ILE A 1 203 ? 60.083 19.487 118.479 1.00 14.12 203 ILE A CA 1
ATOM 1594 C C . ILE A 1 203 ? 59.952 19.918 117.016 1.00 14.64 203 ILE A C 1
ATOM 1595 O O . ILE A 1 203 ? 58.989 20.594 116.654 1.00 12.09 203 ILE A O 1
ATOM 1600 N N . ARG A 1 204 ? 61.031 19.814 116.229 1.00 15.26 204 ARG A N 1
ATOM 1601 C CA . ARG A 1 204 ? 60.971 20.205 114.828 1.00 15.22 204 ARG A CA 1
ATOM 1602 C C . ARG A 1 204 ? 61.489 19.089 113.932 1.00 19.23 204 ARG A C 1
ATOM 1603 O O . ARG A 1 204 ? 62.334 18.299 114.342 1.00 20.40 204 ARG A O 1
ATOM 1611 N N . GLN A 1 205 ? 61.064 19.051 112.665 1.00 17.03 205 GLN A N 1
ATOM 1612 C CA . GLN A 1 205 ? 61.518 18.015 111.748 1.00 11.88 205 GLN A CA 1
ATOM 1613 C C . GLN A 1 205 ? 62.536 18.569 110.762 1.00 14.21 205 GLN A C 1
ATOM 1614 O O . GLN A 1 205 ? 62.381 19.693 110.281 1.00 11.88 205 GLN A O 1
ATOM 1620 N N . TYR A 1 206 ? 63.733 17.988 110.728 1.00 13.57 206 TYR A N 1
ATOM 1621 C CA . TYR A 1 206 ? 64.731 18.460 109.788 1.00 11.84 206 TYR A CA 1
ATOM 1622 C C . TYR A 1 206 ? 65.178 17.322 108.883 1.00 15.07 206 TYR A C 1
ATOM 1623 O O . TYR A 1 206 ? 65.517 16.228 109.333 1.00 12.74 206 TYR A O 1
ATOM 1632 N N . SER A 1 207 ? 65.175 17.556 107.579 1.00 12.89 207 SER A N 1
ATOM 1633 C CA . SER A 1 207 ? 65.549 16.514 106.646 1.00 16.21 207 SER A CA 1
ATOM 1634 C C . SER A 1 207 ? 67.007 16.099 106.707 1.00 15.50 207 SER A C 1
ATOM 1635 O O . SER A 1 207 ? 67.903 16.907 106.926 1.00 15.92 207 SER A O 1
ATOM 1638 N N . LEU A 1 208 ? 67.284 14.848 106.360 1.00 15.01 208 LEU A N 1
ATOM 1639 C CA . LEU A 1 208 ? 68.658 14.401 106.324 1.00 15.14 208 LEU A CA 1
ATOM 1640 C C . LEU A 1 208 ? 69.218 14.791 104.971 1.00 16.95 208 LEU A C 1
ATOM 1641 O O . LEU A 1 208 ? 68.449 14.993 104.030 1.00 16.99 208 LEU A O 1
ATOM 1646 N N . THR A 1 209 ? 70.418 15.369 104.995 1.00 17.62 209 THR A N 1
ATOM 1647 C CA . THR A 1 209 ? 70.987 15.910 103.775 1.00 13.69 209 THR A CA 1
ATOM 1648 C C . THR A 1 209 ? 72.041 15.104 103.028 1.00 15.60 209 THR A C 1
ATOM 1649 O O . THR A 1 209 ? 72.836 15.698 102.304 1.00 12.65 209 THR A O 1
ATOM 1653 N N . ARG A 1 210 ? 72.429 13.935 103.519 1.00 16.89 210 ARG A N 1
ATOM 1654 C CA . ARG A 1 210 ? 73.426 13.160 102.780 1.00 15.42 210 ARG A CA 1
ATOM 1655 C C . ARG A 1 210 ? 73.075 11.679 102.844 1.00 18.64 210 ARG A C 1
ATOM 1656 O O . ARG A 1 210 ? 72.006 11.260 103.295 1.00 15.63 210 ARG A O 1
ATOM 1664 N N . LYS A 1 211 ? 73.835 10.894 102.105 1.00 19.21 211 LYS A N 1
ATOM 1665 C CA . LYS A 1 211 ? 73.659 9.461 102.115 1.00 17.98 211 LYS A CA 1
ATOM 1666 C C . LYS A 1 211 ? 73.974 8.952 103.511 1.00 16.10 211 LYS A C 1
ATOM 1667 O O . LYS A 1 211 ? 74.939 9.388 104.133 1.00 14.81 211 LYS A O 1
ATOM 1673 N N . PRO A 1 212 ? 73.322 7.890 103.964 1.00 15.85 212 PRO A N 1
ATOM 1674 C CA . PRO A 1 212 ? 73.558 7.429 105.324 1.00 16.90 212 PRO A CA 1
ATOM 1675 C C . PRO A 1 212 ? 74.958 6.870 105.484 1.00 18.27 212 PRO A C 1
ATOM 1676 O O . PRO A 1 212 ? 75.570 6.433 104.507 1.00 18.05 212 PRO A O 1
ATOM 1680 N N . ASP A 1 213 ? 75.571 7.067 106.655 1.00 18.38 213 ASP A N 1
ATOM 1681 C CA . ASP A 1 213 ? 76.906 6.529 106.854 1.00 17.43 213 ASP A CA 1
ATOM 1682 C C . ASP A 1 213 ? 77.060 5.799 108.186 1.00 18.95 213 ASP A C 1
ATOM 1683 O O . ASP A 1 213 ? 78.139 5.328 108.523 1.00 18.63 213 ASP A O 1
ATOM 1688 N N . GLY A 1 214 ? 75.963 5.600 108.926 1.00 20.84 214 GLY A N 1
ATOM 1689 C CA . GLY A 1 214 ? 76.033 4.891 110.200 1.00 22.08 214 GLY A CA 1
ATOM 1690 C C . GLY A 1 214 ? 76.890 5.540 111.280 1.00 20.80 214 GLY A C 1
ATOM 1691 O O . GLY A 1 214 ? 76.898 5.065 112.415 1.00 18.24 214 GLY A O 1
ATOM 1692 N N . LYS A 1 215 ? 77.237 6.811 111.114 1.00 21.91 215 LYS A N 1
ATOM 1693 C CA . LYS A 1 215 ? 78.071 7.445 112.120 1.00 25.11 215 LYS A CA 1
ATOM 1694 C C . LYS A 1 215 ? 77.406 8.676 112.701 1.00 22.88 215 LYS A C 1
ATOM 1695 O O . LYS A 1 215 ? 77.484 8.948 113.899 1.00 20.06 215 LYS A O 1
ATOM 1701 N N . GLY A 1 216 ? 76.863 9.521 111.836 1.00 20.12 216 GLY A N 1
ATOM 1702 C CA . GLY A 1 216 ? 76.210 10.723 112.317 1.00 16.55 216 GLY A CA 1
ATOM 1703 C C . GLY A 1 216 ? 75.250 11.280 111.279 1.00 18.68 216 GLY A C 1
ATOM 1704 O O . GLY A 1 216 ? 75.011 10.663 110.243 1.00 20.74 216 GLY A O 1
ATOM 1705 N N . TYR A 1 217 ? 74.613 12.413 111.574 1.00 14.64 217 TYR A N 1
ATOM 1706 C CA . TYR A 1 217 ? 73.685 13.002 110.632 1.00 10.46 217 TYR A CA 1
ATOM 1707 C C . TYR A 1 217 ? 74.034 14.450 110.355 1.00 11.11 217 TYR A C 1
ATOM 1708 O O . TYR A 1 217 ? 74.571 15.155 111.201 1.00 10.70 217 TYR A O 1
ATOM 1717 N N . ARG A 1 218 ? 73.562 14.984 109.236 1.00 13.44 218 ARG A N 1
ATOM 1718 C CA . ARG A 1 218 ? 73.843 16.371 108.940 1.00 11.93 218 ARG A CA 1
ATOM 1719 C C . ARG A 1 218 ? 72.584 17.090 108.496 1.00 13.44 218 ARG A C 1
ATOM 1720 O O . ARG A 1 218 ? 71.834 16.550 107.679 1.00 9.57 218 ARG A O 1
ATOM 1728 N N . ILE A 1 219 ? 72.132 18.046 109.307 1.00 11.53 219 ILE A N 1
ATOM 1729 C CA . ILE A 1 219 ? 70.936 18.780 108.937 1.00 12.96 219 ILE A CA 1
ATOM 1730 C C . ILE A 1 219 ? 71.268 20.213 108.564 1.00 13.14 219 ILE A C 1
ATOM 1731 O O . ILE A 1 219 ? 72.394 20.662 108.773 1.00 16.15 219 ILE A O 1
ATOM 1736 N N . ALA A 1 220 ? 70.458 20.802 107.687 1.00 14.58 220 ALA A N 1
ATOM 1737 C CA . ALA A 1 220 ? 70.695 22.175 107.294 1.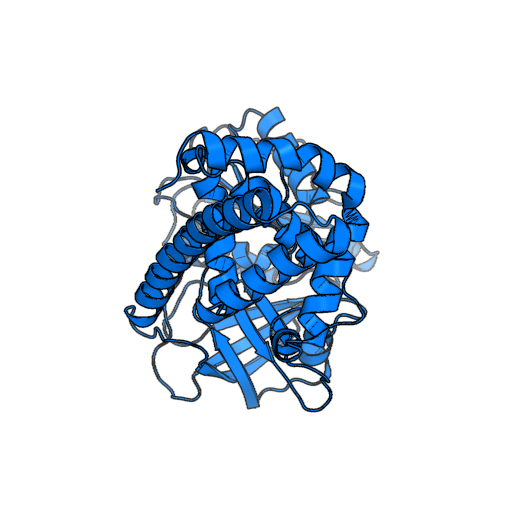00 14.57 220 ALA A CA 1
ATOM 1738 C C . ALA A 1 220 ? 69.461 23.014 107.597 1.00 12.97 220 ALA A C 1
ATOM 1739 O O . ALA A 1 220 ? 68.360 22.749 107.109 1.00 11.26 220 ALA A O 1
ATOM 1741 N N . VAL A 1 221 ? 69.628 24.013 108.463 1.00 14.41 221 VAL A N 1
ATOM 1742 C CA . VAL A 1 221 ? 68.508 24.836 108.874 1.00 13.93 221 VAL A CA 1
ATOM 1743 C C . VAL A 1 221 ? 68.504 26.253 108.314 1.00 15.40 221 VAL A C 1
ATOM 1744 O O . VAL A 1 221 ? 69.467 27.009 108.464 1.00 14.79 221 VAL A O 1
ATOM 1748 N N . LYS A 1 222 ? 67.310 26.711 107.914 1.00 15.68 222 LYS A N 1
ATOM 1749 C CA . LYS A 1 222 ? 67.150 28.057 107.393 1.00 10.17 222 LYS A CA 1
ATOM 1750 C C . LYS A 1 222 ? 66.689 28.934 108.543 1.00 15.40 222 LYS A C 1
ATOM 1751 O O . LYS A 1 222 ? 65.825 28.539 109.330 1.00 13.99 222 LYS A O 1
ATOM 1757 N N . ARG A 1 223 ? 67.292 30.104 108.714 1.00 15.33 223 ARG A N 1
ATOM 1758 C CA . ARG A 1 223 ? 66.873 30.945 109.817 1.00 12.87 223 ARG A CA 1
ATOM 1759 C C . ARG A 1 223 ? 65.606 31.696 109.470 1.00 14.32 223 ARG A C 1
ATOM 1760 O O . ARG A 1 223 ? 65.554 32.395 108.459 1.00 16.27 223 ARG A O 1
ATOM 1768 N N . GLU A 1 224 ? 64.497 31.301 110.086 1.00 13.82 224 GLU A N 1
ATOM 1769 C CA . GLU A 1 224 ? 63.236 31.959 109.818 1.00 14.44 224 GLU A CA 1
ATOM 1770 C C . GLU A 1 224 ? 63.060 33.161 110.722 1.00 14.61 224 GLU A C 1
ATOM 1771 O O . GLU A 1 224 ? 63.406 33.087 111.894 1.00 17.51 224 GLU A O 1
ATOM 1777 N N . GLU A 1 225 ? 62.825 34.342 110.151 1.00 16.95 225 GLU A N 1
ATOM 1778 C CA . GLU A 1 225 ? 62.629 35.523 110.984 1.00 21.58 225 GLU A CA 1
ATOM 1779 C C . GLU A 1 225 ? 61.598 35.304 112.086 1.00 22.19 225 GLU A C 1
ATOM 1780 O O . GLU A 1 225 ? 60.443 34.968 111.829 1.00 18.80 225 GLU A O 1
ATOM 1786 N N . GLY A 1 226 ? 62.032 35.347 113.347 1.00 24.94 226 GLY A N 1
ATOM 1787 C CA . GLY A 1 226 ? 61.099 35.154 114.446 1.00 23.93 226 GLY A CA 1
ATOM 1788 C C . GLY A 1 226 ? 60.912 33.683 114.811 1.00 24.83 226 GLY A C 1
ATOM 1789 O O . GLY A 1 226 ? 60.210 33.334 115.762 1.00 23.88 226 GLY A O 1
ATOM 1790 N N . GLY A 1 227 ? 61.482 32.777 114.022 1.00 25.23 227 GLY A N 1
ATOM 1791 C CA . GLY A 1 227 ? 61.339 31.360 114.308 1.00 20.31 227 GLY A CA 1
ATOM 1792 C C . GLY A 1 227 ? 62.055 30.992 115.597 1.00 20.73 227 GLY A C 1
ATOM 1793 O O . GLY A 1 227 ? 63.279 31.112 115.704 1.00 18.68 227 GLY A O 1
ATOM 1794 N N . GLN A 1 228 ? 61.375 30.266 116.476 1.00 18.35 228 GLN A N 1
ATOM 1795 C CA . GLN A 1 228 ? 61.995 29.922 117.740 1.00 17.53 228 GLN A CA 1
ATOM 1796 C C . GLN A 1 228 ? 63.166 28.967 117.587 1.00 14.18 228 GLN A C 1
ATOM 1797 O O . GLN A 1 228 ? 64.257 29.239 118.070 1.00 15.75 228 GLN A O 1
ATOM 1803 N N . VAL A 1 229 ? 62.923 27.735 117.166 1.00 15.38 229 VAL A N 1
ATOM 1804 C CA . VAL A 1 229 ? 64.034 26.804 117.028 1.00 13.31 229 VAL A CA 1
ATOM 1805 C C . VAL A 1 229 ? 65.121 27.184 116.022 1.00 14.67 229 VAL A C 1
ATOM 1806 O O . VAL A 1 229 ? 66.307 27.024 116.315 1.00 10.14 229 VAL A O 1
ATOM 1810 N N . SER A 1 230 ? 64.793 27.692 114.824 1.00 17.56 230 SER A N 1
ATOM 1811 C CA . SER A 1 230 ? 65.873 28.002 113.901 1.00 17.51 230 SER A CA 1
ATOM 1812 C C . SER A 1 230 ? 66.750 29.141 114.397 1.00 17.06 230 SER A C 1
ATOM 1813 O O . SER A 1 230 ? 67.963 29.128 114.210 1.00 15.07 230 SER A O 1
ATOM 1816 N N . ASN A 1 231 ? 66.185 30.121 115.098 1.00 16.12 231 ASN A N 1
ATOM 1817 C CA . ASN A 1 231 ? 67.015 31.194 115.596 1.00 15.74 231 ASN A CA 1
ATOM 1818 C C . ASN A 1 231 ? 67.872 30.725 116.766 1.00 14.28 231 ASN A C 1
ATOM 1819 O O . ASN A 1 231 ? 68.983 31.208 116.966 1.00 13.00 231 ASN A O 1
ATOM 1824 N N . TRP A 1 232 ? 67.401 29.769 117.571 1.00 14.07 232 TRP A N 1
ATOM 1825 C CA . TRP A 1 232 ? 68.247 29.291 118.660 1.00 17.75 232 TRP A CA 1
ATOM 1826 C C . TRP A 1 232 ? 69.413 28.518 118.072 1.00 16.26 232 TRP A C 1
ATOM 1827 O O . TRP A 1 232 ? 70.552 28.645 118.507 1.00 18.24 232 TRP A O 1
ATOM 1838 N N . LEU A 1 233 ? 69.145 27.698 117.059 1.00 15.86 233 LEU A N 1
ATOM 1839 C CA . LEU A 1 233 ? 70.210 26.929 116.445 1.00 16.47 233 LEU A CA 1
ATOM 1840 C C . LEU A 1 233 ? 71.220 27.830 115.751 1.00 16.99 233 LEU A C 1
ATOM 1841 O O . LEU A 1 233 ? 72.432 27.632 115.859 1.00 17.44 233 LEU A O 1
ATOM 1846 N N . HIS A 1 234 ? 70.759 28.958 115.214 1.00 12.73 234 HIS A N 1
ATOM 1847 C CA . HIS A 1 234 ? 71.671 29.840 114.529 1.00 13.91 234 HIS A CA 1
ATOM 1848 C C . HIS A 1 234 ? 72.375 30.820 115.443 1.00 19.45 234 HIS A C 1
ATOM 1849 O O . HIS A 1 234 ? 73.602 30.811 115.492 1.00 19.41 234 HIS A O 1
ATOM 1856 N N . ASN A 1 235 ? 71.707 31.282 116.493 1.00 20.59 235 ASN A N 1
ATOM 1857 C CA . ASN A 1 235 ? 72.380 32.280 117.303 1.00 22.83 235 ASN A CA 1
ATOM 1858 C C . ASN A 1 235 ? 72.908 31.809 118.635 1.00 20.15 235 ASN A C 1
ATOM 1859 O O . ASN A 1 235 ? 73.761 32.462 119.225 1.00 24.36 235 ASN A O 1
ATOM 1864 N N . HIS A 1 236 ? 72.405 30.710 119.167 1.00 19.89 236 HIS A N 1
ATOM 1865 C CA . HIS A 1 236 ? 72.894 30.295 120.468 1.00 22.44 236 HIS A CA 1
ATOM 1866 C C . HIS A 1 236 ? 73.519 28.911 120.493 1.00 22.76 236 HIS A C 1
ATOM 1867 O O . HIS A 1 236 ? 74.382 28.629 121.324 1.00 25.99 236 HIS A O 1
ATOM 1874 N N . ALA A 1 237 ? 73.008 27.978 119.687 1.00 19.70 237 ALA A N 1
ATOM 1875 C CA . ALA A 1 237 ? 73.567 26.640 119.715 1.00 15.23 237 ALA A CA 1
ATOM 1876 C C . ALA A 1 237 ? 75.036 26.630 119.332 1.00 16.71 237 ALA A C 1
ATOM 1877 O O . ALA A 1 237 ? 75.462 27.271 118.372 1.00 16.32 237 ALA A O 1
ATOM 1879 N N . ASN A 1 238 ? 75.828 25.810 120.010 1.00 18.39 238 ASN A N 1
ATOM 1880 C CA . ASN A 1 238 ? 77.236 25.775 119.693 1.00 19.76 238 ASN A CA 1
ATOM 1881 C C . ASN A 1 238 ? 77.767 24.368 119.607 1.00 17.78 238 ASN A C 1
ATOM 1882 O O . ASN A 1 238 ? 77.101 23.403 119.986 1.00 14.60 238 ASN A O 1
ATOM 1887 N N . VAL A 1 239 ? 78.870 24.219 118.893 1.00 11.85 239 VAL A N 1
ATOM 1888 C CA . VAL A 1 239 ? 79.474 22.915 118.837 1.00 14.94 239 VAL A CA 1
ATOM 1889 C C . VAL A 1 239 ? 79.792 22.492 120.270 1.00 18.64 239 VAL A C 1
ATOM 1890 O O . VAL A 1 239 ? 80.210 23.311 121.090 1.00 15.27 239 VAL A O 1
ATOM 1894 N N . GLY A 1 240 ? 79.252 21.360 120.704 1.00 19.33 240 GLY A N 1
ATOM 1895 C CA . GLY A 1 240 ? 79.504 20.929 122.062 1.00 16.97 240 GLY A CA 1
ATOM 1896 C C . GLY A 1 240 ? 78.182 20.739 122.778 1.00 16.84 240 GLY A C 1
ATOM 1897 O O . GLY A 1 240 ? 78.040 19.891 123.652 1.00 18.83 240 GLY A O 1
ATOM 1898 N N . ASP A 1 241 ? 77.157 21.461 122.327 1.00 15.30 241 ASP A N 1
ATOM 1899 C CA . ASP A 1 241 ? 75.849 21.339 122.937 1.00 15.93 241 ASP A CA 1
ATOM 1900 C C . ASP A 1 241 ? 75.182 20.014 122.586 1.00 19.34 241 ASP A C 1
ATOM 1901 O O . ASP A 1 241 ? 75.548 19.354 121.616 1.00 18.75 241 ASP A O 1
ATOM 1906 N N . VAL A 1 242 ? 74.271 19.535 123.437 1.00 18.53 242 VAL A N 1
ATOM 1907 C CA . VAL A 1 242 ? 73.603 18.272 123.177 1.00 15.74 242 VAL A CA 1
ATOM 1908 C C . VAL A 1 242 ? 72.110 18.432 122.981 1.00 16.81 242 VAL A C 1
ATOM 1909 O O . VAL A 1 242 ? 71.451 19.175 123.695 1.00 18.63 242 VAL A O 1
ATOM 1913 N N . VAL A 1 243 ? 71.576 17.821 121.930 1.00 18.44 243 VAL A N 1
ATOM 1914 C CA . VAL A 1 243 ? 70.152 17.879 121.662 1.00 15.70 243 VAL A CA 1
ATOM 1915 C C . VAL A 1 243 ? 69.603 16.460 121.600 1.00 17.63 243 VAL A C 1
ATOM 1916 O O . VAL A 1 243 ? 70.356 15.493 121.589 1.00 19.66 243 VAL A O 1
ATOM 1920 N N . LYS A 1 244 ? 68.292 16.271 121.637 1.00 18.16 244 LYS A N 1
ATOM 1921 C CA . LYS A 1 244 ? 67.775 14.916 121.572 1.00 20.10 244 LYS A CA 1
ATOM 1922 C C . LYS A 1 244 ? 67.184 14.628 120.201 1.00 20.46 244 LYS A C 1
ATOM 1923 O O . LYS A 1 244 ? 66.653 15.520 119.541 1.00 18.40 244 LYS A O 1
ATOM 1929 N N . LEU A 1 245 ? 67.415 13.424 119.680 1.00 19.24 245 LEU A N 1
ATOM 1930 C CA . LEU A 1 245 ? 66.895 13.084 118.367 1.00 19.92 245 LEU A CA 1
ATOM 1931 C C . LEU A 1 245 ? 66.001 11.860 118.401 1.00 19.36 245 LEU A C 1
ATOM 1932 O O . LEU A 1 245 ? 66.232 10.906 119.140 1.00 18.16 245 LEU A O 1
ATOM 1937 N N . VAL A 1 246 ? 65.056 11.809 117.474 1.00 17.14 246 VAL A N 1
ATOM 1938 C CA . VAL A 1 246 ? 64.201 10.652 117.346 1.00 14.56 246 VAL A CA 1
ATOM 1939 C C . VAL A 1 246 ? 64.541 10.027 115.992 1.00 16.51 246 VAL A C 1
ATOM 1940 O O . VAL A 1 246 ? 64.865 10.726 115.031 1.00 12.22 246 VAL A O 1
ATOM 1944 N N . ALA A 1 247 ? 64.618 8.706 115.911 1.00 15.83 247 ALA A N 1
ATOM 1945 C CA . ALA A 1 247 ? 64.987 8.064 114.658 1.00 16.57 247 ALA A CA 1
ATOM 1946 C C . ALA A 1 247 ? 64.341 8.631 113.390 1.00 18.56 247 ALA A C 1
ATOM 1947 O O . ALA A 1 247 ? 63.163 8.994 113.381 1.00 13.78 247 ALA A O 1
ATOM 1949 N N . PRO A 1 248 ? 64.969 8.373 112.229 1.00 18.18 248 PRO A N 1
ATOM 1950 C CA . PRO A 1 248 ? 64.491 8.914 110.960 1.00 17.63 248 PRO A CA 1
ATOM 1951 C C . PRO A 1 248 ? 63.171 8.305 110.516 1.00 16.09 248 PRO A C 1
ATOM 1952 O O . PRO A 1 248 ? 62.879 7.132 110.752 1.00 16.79 248 PRO A O 1
ATOM 1956 N N . ALA A 1 249 ? 62.255 9.155 110.077 1.00 15.75 249 ALA A N 1
ATOM 1957 C CA . ALA A 1 249 ? 60.963 8.679 109.630 1.00 12.94 249 ALA A CA 1
ATOM 1958 C C . ALA A 1 249 ? 60.520 9.458 108.401 1.00 13.19 249 ALA A C 1
ATOM 1959 O O . ALA A 1 249 ? 61.154 10.436 108.023 1.00 13.52 249 ALA A O 1
ATOM 1961 N N . GLY A 1 250 ? 59.341 9.180 107.853 1.00 13.12 250 GLY A N 1
ATOM 1962 C CA . GLY A 1 250 ? 58.934 9.931 106.681 1.00 14.58 250 GLY A CA 1
ATOM 1963 C C . GLY A 1 250 ? 58.510 9.015 105.543 1.00 19.29 250 GLY A C 1
ATOM 1964 O O . GLY A 1 250 ? 59.178 8.028 105.242 1.00 17.86 250 GLY A O 1
ATOM 1965 N N . ASP A 1 251 ? 57.462 9.395 104.809 1.00 18.67 251 ASP A N 1
ATOM 1966 C CA . ASP A 1 251 ? 56.995 8.578 103.702 1.00 19.76 251 ASP A CA 1
ATOM 1967 C C . ASP A 1 251 ? 57.471 9.120 102.359 1.00 19.41 251 ASP A C 1
ATOM 1968 O O . ASP A 1 251 ? 57.154 8.585 101.294 1.00 17.85 251 ASP A O 1
ATOM 1973 N N . PHE A 1 252 ? 58.189 10.244 102.382 1.00 21.00 252 PHE A N 1
ATOM 1974 C CA . PHE A 1 252 ? 58.700 10.812 101.148 1.00 18.16 252 PHE A CA 1
ATOM 1975 C C . PHE A 1 252 ? 60.173 10.484 100.984 1.00 17.81 252 PHE A C 1
ATOM 1976 O O . PHE A 1 252 ? 60.967 10.727 101.892 1.00 17.63 252 PHE A O 1
ATOM 1984 N N . PHE A 1 253 ? 60.480 9.592 100.047 1.00 15.36 253 PHE A N 1
ATOM 1985 C CA . PHE A 1 253 ? 61.862 9.239 99.814 1.00 14.83 253 PHE A CA 1
ATOM 1986 C C . PHE A 1 253 ? 62.087 8.799 98.375 1.00 13.95 253 PHE A C 1
ATOM 1987 O O . PHE A 1 253 ? 61.160 8.431 97.653 1.00 13.21 253 PHE A O 1
ATOM 1995 N N . MET A 1 254 ? 63.343 8.698 97.967 1.00 14.47 254 MET A N 1
ATOM 1996 C CA . MET A 1 254 ? 63.625 8.303 96.602 1.00 14.23 254 MET A CA 1
ATOM 1997 C C . MET A 1 254 ? 63.788 6.803 96.448 1.00 15.00 254 MET A C 1
ATOM 1998 O O . MET A 1 254 ? 64.670 6.201 97.044 1.00 13.72 254 MET A O 1
ATOM 2003 N N . ALA A 1 255 ? 63.048 6.196 95.527 1.00 15.01 255 ALA A N 1
ATOM 2004 C CA . ALA A 1 255 ? 63.178 4.766 95.308 1.00 17.96 255 ALA A CA 1
ATOM 2005 C C . ALA A 1 255 ? 63.292 4.518 93.813 1.00 17.97 255 ALA A C 1
ATOM 2006 O O . ALA A 1 255 ? 62.332 4.743 93.082 1.00 19.70 255 ALA A O 1
ATOM 2008 N N . VAL A 1 256 ? 64.527 4.431 93.313 1.00 20.00 256 VAL A N 1
ATOM 2009 C CA . VAL A 1 256 ? 64.750 4.239 91.892 1.00 21.40 256 VAL A CA 1
ATOM 2010 C C . VAL A 1 256 ? 65.774 3.153 91.607 1.00 25.47 256 VAL A C 1
ATOM 2011 O O . VAL A 1 256 ? 66.493 2.697 92.493 1.00 28.70 256 VAL A O 1
ATOM 2015 N N . ALA A 1 257 ? 65.819 2.669 90.369 1.00 22.77 257 ALA A N 1
ATOM 2016 C CA . ALA A 1 257 ? 66.831 1.694 90.043 1.00 20.90 257 ALA A CA 1
ATOM 2017 C C . ALA A 1 257 ? 68.020 2.456 89.471 1.00 24.59 257 ALA A C 1
ATOM 2018 O O . ALA A 1 257 ? 67.886 3.646 89.175 1.00 22.00 257 ALA A O 1
ATOM 2020 N N . ASP A 1 258 ? 69.035 1.758 88.961 1.00 24.32 258 ASP A N 1
ATOM 2021 C CA . ASP A 1 258 ? 70.184 2.478 88.442 1.00 22.98 258 ASP A CA 1
ATOM 2022 C C . ASP A 1 258 ? 69.872 3.128 87.112 1.00 23.31 258 ASP A C 1
ATOM 2023 O O . ASP A 1 258 ? 70.326 4.233 86.812 1.00 18.70 258 ASP A O 1
ATOM 2028 N N . ASP A 1 259 ? 68.941 2.542 86.368 1.00 29.61 259 ASP A N 1
ATOM 2029 C CA . ASP A 1 259 ? 68.611 3.106 85.074 1.00 33.26 259 ASP A CA 1
ATOM 2030 C C . ASP A 1 259 ? 67.401 4.028 85.105 1.00 32.79 259 ASP A C 1
ATOM 2031 O O . ASP A 1 259 ? 66.963 4.535 84.074 1.00 32.37 259 ASP A O 1
ATOM 2036 N N . THR A 1 260 ? 66.943 4.410 86.295 1.00 32.94 260 THR A N 1
ATOM 2037 C CA . THR A 1 260 ? 65.807 5.310 86.384 1.00 29.68 260 THR A CA 1
ATOM 2038 C C . THR A 1 260 ? 66.265 6.756 86.376 1.00 28.28 260 THR A C 1
ATOM 2039 O O . THR A 1 260 ? 66.994 7.178 87.272 1.00 26.05 260 THR A O 1
ATOM 2043 N N . PRO A 1 261 ? 66.053 7.491 85.288 1.00 28.23 261 PRO A N 1
ATOM 2044 C CA . PRO A 1 261 ? 66.366 8.917 85.306 1.00 26.59 261 PRO A CA 1
ATOM 2045 C C . PRO A 1 261 ? 65.655 9.620 86.464 1.00 25.99 261 PRO A C 1
ATOM 2046 O O . PRO A 1 261 ? 64.499 9.324 86.776 1.00 19.53 261 PRO A O 1
ATOM 2050 N N . VAL A 1 262 ? 66.323 10.584 87.107 1.00 24.13 262 VAL A N 1
ATOM 2051 C CA . VAL A 1 262 ? 65.716 11.280 88.230 1.00 23.60 262 VAL A CA 1
ATOM 2052 C C . VAL A 1 262 ? 65.858 12.784 88.106 1.00 22.42 262 VAL A C 1
ATOM 2053 O O . VAL A 1 262 ? 66.909 13.290 87.717 1.00 20.28 262 VAL A O 1
ATOM 2057 N N . THR A 1 263 ? 64.847 13.521 88.560 1.00 19.48 263 THR A N 1
ATOM 2058 C CA . THR A 1 263 ? 64.921 14.965 88.519 1.00 16.67 263 THR A CA 1
ATOM 2059 C C . THR A 1 263 ? 64.650 15.490 89.916 1.00 17.82 263 THR A C 1
ATOM 2060 O O . THR A 1 263 ? 63.587 15.250 90.479 1.00 17.76 263 THR A O 1
ATOM 2064 N N . LEU A 1 264 ? 65.535 16.341 90.427 1.00 16.12 264 LEU A N 1
ATOM 2065 C CA . LEU A 1 264 ? 65.353 16.864 91.767 1.00 15.69 264 LEU A CA 1
ATOM 2066 C C . LEU A 1 264 ? 65.082 18.362 91.725 1.00 14.71 264 LEU A C 1
ATOM 2067 O O . LEU A 1 264 ? 65.936 19.163 91.358 1.00 14.93 264 LEU A O 1
ATOM 2072 N N . ILE A 1 265 ? 63.831 18.739 91.976 1.00 12.62 265 ILE A N 1
ATOM 2073 C CA . ILE A 1 265 ? 63.427 20.133 91.933 1.00 15.03 265 ILE A CA 1
ATOM 2074 C C . ILE A 1 265 ? 63.305 20.732 93.328 1.00 14.96 265 ILE A C 1
ATOM 2075 O O . ILE A 1 265 ? 62.605 20.195 94.186 1.00 14.81 265 ILE A O 1
ATOM 2080 N N . SER A 1 266 ? 63.858 21.927 93.554 1.00 13.95 266 SER A N 1
ATOM 2081 C CA . SER A 1 266 ? 63.756 22.497 94.887 1.00 11.23 266 SER A CA 1
ATOM 2082 C C . SER A 1 266 ? 63.979 24.000 94.947 1.00 11.85 266 SER A C 1
ATOM 2083 O O . SER A 1 266 ? 64.323 24.633 93.955 1.00 12.28 266 SER A O 1
ATOM 2086 N N . ALA A 1 267 ? 63.378 24.630 95.951 1.00 12.74 267 ALA A N 1
ATOM 2087 C CA . ALA A 1 267 ? 63.534 26.059 96.133 1.00 13.07 267 ALA A CA 1
ATOM 2088 C C . ALA A 1 267 ? 64.027 26.361 97.539 1.00 13.57 267 ALA A C 1
ATOM 2089 O O . ALA A 1 267 ? 63.641 25.666 98.475 1.00 12.26 267 ALA A O 1
ATOM 2091 N N . GLY A 1 268 ? 65.146 27.067 97.661 1.00 12.07 268 GLY A N 1
ATOM 2092 C CA . GLY A 1 268 ? 65.652 27.421 98.974 1.00 15.63 268 GLY A CA 1
ATOM 2093 C C . GLY A 1 268 ? 66.095 26.243 99.830 1.00 17.56 268 GLY A C 1
ATOM 2094 O O . GLY A 1 268 ? 66.725 25.297 99.352 1.00 18.32 268 GLY A O 1
ATOM 2095 N N . VAL A 1 269 ? 65.648 26.221 101.091 1.00 17.54 269 VAL A N 1
ATOM 2096 C CA . VAL A 1 269 ? 66.048 25.150 101.985 1.00 13.98 269 VAL A CA 1
ATOM 2097 C C . VAL A 1 269 ? 65.337 23.845 101.658 1.00 15.09 269 VAL A C 1
ATOM 2098 O O . VAL A 1 269 ? 65.737 22.776 102.121 1.00 16.47 269 VAL A O 1
ATOM 2102 N N . GLY A 1 270 ? 64.366 23.896 100.734 1.00 14.54 270 GLY A N 1
ATOM 2103 C CA . GLY A 1 270 ? 63.652 22.698 100.333 1.00 8.47 270 GLY A CA 1
ATOM 2104 C C . GLY A 1 270 ? 64.581 21.743 99.606 1.00 10.09 270 GLY A C 1
ATOM 2105 O O . GLY A 1 270 ? 64.273 20.573 99.394 1.00 11.26 270 GLY A O 1
ATOM 2106 N N . GLN A 1 271 ? 65.819 22.172 99.403 1.00 10.54 271 GLN A N 1
ATOM 2107 C CA . GLN A 1 271 ? 66.782 21.321 98.744 1.00 9.33 271 GLN A CA 1
ATOM 2108 C C . GLN A 1 271 ? 67.393 20.311 99.705 1.00 15.51 271 GLN A C 1
ATOM 2109 O O . GLN A 1 271 ? 67.895 19.283 99.247 1.00 15.41 271 GLN A O 1
ATOM 2115 N N . THR A 1 272 ? 67.064 20.380 101.005 1.00 13.28 272 THR A N 1
ATOM 2116 C CA . THR A 1 272 ? 67.704 19.463 101.931 1.00 11.28 272 THR A CA 1
ATOM 2117 C C . THR A 1 272 ? 67.469 17.985 101.663 1.00 12.16 272 THR A C 1
ATOM 2118 O O . THR A 1 272 ? 68.420 17.210 101.705 1.00 14.81 272 THR A O 1
ATOM 2122 N N . PRO A 1 273 ? 66.242 17.502 101.447 1.00 12.49 273 PRO A N 1
ATOM 2123 C CA . PRO A 1 273 ? 66.037 16.104 101.080 1.00 9.06 273 PRO A CA 1
ATOM 2124 C C . PRO A 1 273 ? 66.667 15.800 99.721 1.00 10.95 273 PRO A C 1
ATOM 2125 O O . PRO A 1 273 ? 67.030 14.664 99.419 1.00 13.19 273 PRO A O 1
ATOM 2129 N N . MET A 1 274 ? 66.685 16.775 98.808 1.00 12.96 274 MET A N 1
ATOM 2130 C CA . MET A 1 274 ? 67.296 16.548 97.503 1.00 13.40 274 MET A CA 1
ATOM 2131 C C . MET A 1 274 ? 68.797 16.292 97.634 1.00 15.29 274 MET A C 1
ATOM 2132 O O . MET A 1 274 ? 69.404 15.648 96.779 1.00 12.66 274 MET A O 1
ATOM 2137 N N . LEU A 1 275 ? 69.464 16.951 98.590 1.00 12.82 275 LEU A N 1
ATOM 2138 C CA . LEU A 1 275 ? 70.891 16.727 98.760 1.00 12.74 275 LEU A CA 1
ATOM 2139 C C . LEU A 1 275 ? 71.142 15.285 99.165 1.00 16.12 275 LEU A C 1
ATOM 2140 O O . LEU A 1 275 ? 72.155 14.683 98.805 1.00 13.40 275 LEU A O 1
ATOM 2145 N N . ALA A 1 276 ? 70.301 14.747 100.052 1.00 13.12 276 ALA A N 1
ATOM 2146 C CA . ALA A 1 276 ? 70.484 13.368 100.447 1.00 13.05 276 ALA A CA 1
ATOM 2147 C C . ALA A 1 276 ? 70.273 12.473 99.240 1.00 13.66 276 ALA A C 1
ATOM 2148 O O . ALA A 1 276 ? 70.925 11.448 99.087 1.00 16.39 276 ALA A O 1
ATOM 2150 N N . MET A 1 277 ? 69.328 12.834 98.375 1.00 8.68 277 MET A N 1
ATOM 2151 C CA . MET A 1 277 ? 69.072 12.046 97.193 1.00 10.75 277 MET A CA 1
ATOM 2152 C C . MET A 1 277 ? 70.209 12.162 96.183 1.00 11.29 277 MET A C 1
ATOM 2153 O O . MET A 1 277 ? 70.669 11.169 95.625 1.00 12.57 277 MET A O 1
ATOM 2158 N N . LEU A 1 278 ? 70.770 13.361 96.021 1.00 13.27 278 LEU A N 1
ATOM 2159 C CA . LEU A 1 278 ? 71.852 13.519 95.062 1.00 16.95 278 LEU A CA 1
ATOM 2160 C C . LEU A 1 278 ? 73.107 12.808 95.549 1.00 17.60 278 LEU A C 1
ATOM 2161 O O . LEU A 1 278 ? 73.922 12.336 94.758 1.00 16.51 278 LEU A O 1
ATOM 2166 N N . ASP A 1 279 ? 73.378 12.900 96.849 1.00 16.77 279 ASP A N 1
ATOM 2167 C CA . ASP A 1 279 ? 74.543 12.238 97.391 1.00 16.42 279 ASP A CA 1
ATOM 2168 C C . ASP A 1 279 ? 74.418 10.735 97.218 1.00 17.10 279 ASP A C 1
ATOM 2169 O O . ASP A 1 279 ? 75.361 10.054 96.821 1.00 17.88 279 ASP A O 1
ATOM 2174 N N . THR A 1 280 ? 73.206 10.211 97.397 1.00 12.34 280 THR A N 1
ATOM 2175 C CA . THR A 1 280 ? 72.981 8.788 97.242 1.00 10.22 280 THR A CA 1
ATOM 2176 C C . THR A 1 280 ? 73.194 8.353 95.796 1.00 13.47 280 THR A C 1
ATOM 2177 O O . THR A 1 280 ? 73.845 7.348 95.501 1.00 11.27 280 THR A O 1
ATOM 2181 N N . LEU A 1 281 ? 72.727 9.157 94.846 1.00 15.83 281 LEU A N 1
ATOM 2182 C CA . LEU A 1 281 ? 72.896 8.773 93.460 1.00 17.22 281 LEU A CA 1
ATOM 2183 C C . LEU A 1 281 ? 74.350 8.841 93.053 1.00 17.81 281 LEU A C 1
ATOM 2184 O O . LEU A 1 281 ? 74.892 7.929 92.428 1.00 21.77 281 LEU A O 1
ATOM 2189 N N . ALA A 1 282 ? 75.043 9.868 93.520 1.00 15.27 282 ALA A N 1
ATOM 2190 C CA . ALA A 1 282 ? 76.433 10.000 93.159 1.00 17.17 282 ALA A CA 1
ATOM 2191 C C . ALA A 1 282 ? 77.267 8.872 93.728 1.00 17.75 282 ALA A C 1
ATOM 2192 O O . ALA A 1 282 ? 78.124 8.321 93.046 1.00 15.57 282 ALA A O 1
ATOM 2194 N N . LYS A 1 283 ? 77.056 8.523 94.996 1.00 18.19 283 LYS A N 1
ATOM 2195 C CA . LYS A 1 283 ? 77.859 7.461 95.558 1.00 17.45 283 LYS A CA 1
ATOM 2196 C C . LYS A 1 283 ? 77.503 6.122 94.942 1.00 19.18 283 LYS A C 1
ATOM 2197 O O . LYS A 1 283 ? 78.218 5.137 95.118 1.00 20.99 283 LYS A O 1
ATOM 2203 N N . ALA A 1 284 ? 76.343 6.006 94.295 1.00 15.46 284 ALA A N 1
ATOM 2204 C CA . ALA A 1 284 ? 76.000 4.725 93.705 1.00 17.13 284 ALA A CA 1
ATOM 2205 C C . ALA A 1 284 ? 76.399 4.642 92.239 1.00 18.64 284 ALA A C 1
ATOM 2206 O O . ALA A 1 284 ? 76.200 3.624 91.571 1.00 17.29 284 ALA A O 1
ATOM 2208 N N . GLY A 1 285 ? 76.962 5.719 91.700 1.00 20.67 285 GLY A N 1
ATOM 2209 C CA . GLY A 1 285 ? 77.369 5.707 90.311 1.00 21.07 285 GLY A CA 1
ATOM 2210 C C . GLY A 1 285 ? 76.176 5.669 89.373 1.00 24.94 285 GLY A C 1
ATOM 2211 O O . GLY A 1 285 ? 76.218 5.033 88.320 1.00 22.83 285 GLY A O 1
ATOM 2212 N N . HIS A 1 286 ? 75.039 6.204 89.814 1.00 23.75 286 HIS A N 1
ATOM 2213 C CA . HIS A 1 286 ? 73.850 6.218 88.980 1.00 23.20 286 HIS A CA 1
ATOM 2214 C C . HIS A 1 286 ? 74.190 6.409 87.506 1.00 23.71 286 HIS A C 1
ATOM 2215 O O . HIS A 1 286 ? 74.600 7.499 87.104 1.00 24.91 286 HIS A O 1
ATOM 2222 N N . THR A 1 287 ? 73.720 5.511 86.631 1.00 25.31 287 THR A N 1
ATOM 2223 C CA . THR A 1 287 ? 74.058 5.684 85.223 1.00 23.00 287 THR A CA 1
ATOM 2224 C C . THR A 1 287 ? 73.050 6.520 84.438 1.00 21.39 287 THR A C 1
ATOM 2225 O O . THR A 1 287 ? 73.457 7.403 83.678 1.00 19.29 287 THR A O 1
ATOM 2229 N N . ALA A 1 288 ? 71.773 6.536 84.842 1.00 18.45 288 ALA A N 1
ATOM 2230 C CA . ALA A 1 288 ? 70.799 7.327 84.103 1.00 14.90 288 ALA A CA 1
ATOM 2231 C C . ALA A 1 288 ? 70.895 8.819 84.399 1.00 18.84 288 ALA A C 1
ATOM 2232 O O . ALA A 1 288 ? 71.592 9.262 85.310 1.00 17.93 288 ALA A O 1
ATOM 2234 N N . GLN A 1 289 ? 70.306 9.632 83.529 1.00 19.77 289 GLN A N 1
ATOM 2235 C CA . GLN A 1 289 ? 70.345 11.072 83.687 1.00 20.62 289 GLN A CA 1
ATOM 2236 C C . GLN A 1 289 ? 69.867 11.563 85.047 1.00 19.39 289 GLN A C 1
ATOM 2237 O O . GLN A 1 289 ? 68.835 11.135 85.562 1.00 17.88 289 GLN A O 1
ATOM 2243 N N . VAL A 1 290 ? 70.571 12.549 85.599 1.00 14.64 290 VAL A N 1
ATOM 2244 C CA 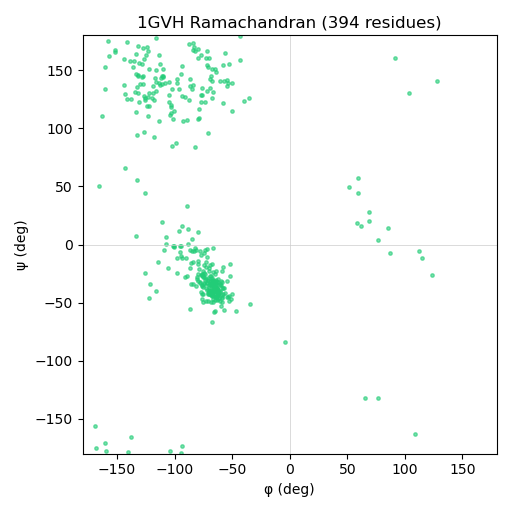. VAL A 1 290 ? 70.172 13.105 86.876 1.00 16.97 290 VAL A CA 1
ATOM 2245 C C . VAL A 1 290 ? 70.146 14.610 86.746 1.00 15.21 290 VAL A C 1
ATOM 2246 O O . VAL A 1 290 ? 71.101 15.207 86.253 1.00 13.52 290 VAL A O 1
ATOM 2250 N N . ASN A 1 291 ? 68.996 15.219 87.020 1.00 15.19 291 ASN A N 1
ATOM 2251 C CA . ASN A 1 291 ? 68.883 16.662 86.915 1.00 19.19 291 ASN A CA 1
ATOM 2252 C C . ASN A 1 291 ? 68.742 17.323 88.278 1.00 15.97 291 ASN A C 1
ATOM 2253 O O . ASN A 1 291 ? 67.964 16.880 89.123 1.00 14.92 291 ASN A O 1
ATOM 2258 N N . TRP A 1 292 ? 69.321 18.513 88.412 1.00 13.31 292 TRP A N 1
ATOM 2259 C CA . TRP A 1 292 ? 69.241 19.252 89.651 1.00 13.26 292 TRP A CA 1
ATOM 2260 C C . TRP A 1 292 ? 68.721 20.642 89.341 1.00 16.53 292 TRP A C 1
ATOM 2261 O O . TRP A 1 292 ? 69.372 21.387 88.612 1.00 16.66 292 TRP A O 1
ATOM 2272 N N . PHE A 1 293 ? 67.421 20.852 89.506 1.00 17.55 293 PHE A N 1
ATOM 2273 C CA . PHE A 1 293 ? 66.876 22.173 89.236 1.00 15.08 293 PHE A CA 1
ATOM 2274 C C . PHE A 1 293 ? 66.621 22.894 90.550 1.00 14.08 293 PHE A C 1
ATOM 2275 O O . PHE A 1 293 ? 65.865 22.428 91.402 1.00 12.24 293 PHE A O 1
ATOM 2283 N N . HIS A 1 294 ? 67.268 24.036 90.762 1.00 14.00 294 HIS A N 1
ATOM 2284 C CA . HIS A 1 294 ? 67.096 24.726 92.015 1.00 13.27 294 HIS A CA 1
ATOM 2285 C C . HIS A 1 294 ? 66.853 26.209 91.845 1.00 15.80 294 HIS A C 1
ATOM 2286 O O . HIS A 1 294 ? 67.525 26.860 91.058 1.00 17.79 294 HIS A O 1
ATOM 2293 N N . ALA A 1 295 ? 66.045 26.786 92.736 1.00 15.51 295 ALA A N 1
ATOM 2294 C CA . ALA A 1 295 ? 65.766 28.204 92.702 1.00 14.01 295 ALA A CA 1
ATOM 2295 C C . ALA A 1 295 ? 66.075 28.834 94.054 1.00 13.42 295 ALA A C 1
ATOM 2296 O O . ALA A 1 295 ? 65.990 28.160 95.070 1.00 10.91 295 ALA A O 1
ATOM 2298 N N . ALA A 1 296 ? 66.892 29.873 94.051 1.00 13.93 296 ALA A N 1
ATOM 2299 C CA . ALA A 1 296 ? 67.201 30.549 95.291 1.00 17.44 296 ALA A CA 1
ATOM 2300 C C . ALA A 1 296 ? 66.867 32.017 95.094 1.00 17.52 296 ALA A C 1
ATOM 2301 O O . ALA A 1 296 ? 66.659 32.453 93.967 1.00 16.91 296 ALA A O 1
ATOM 2303 N N . GLU A 1 297 ? 66.728 32.798 96.156 1.00 18.52 297 GLU A N 1
ATOM 2304 C CA . GLU A 1 297 ? 66.391 34.194 95.941 1.00 20.38 297 GLU A CA 1
ATOM 2305 C C . GLU A 1 297 ? 67.543 34.944 95.288 1.00 20.49 297 GLU A C 1
ATOM 2306 O O . GLU A 1 297 ? 67.342 35.887 94.522 1.00 18.68 297 GLU A O 1
ATOM 2312 N N . ASN A 1 298 ? 68.756 34.695 95.776 1.00 19.90 298 ASN A N 1
ATOM 2313 C CA . ASN A 1 298 ? 69.930 35.349 95.236 1.00 16.78 298 ASN A CA 1
ATOM 2314 C C . ASN A 1 298 ? 71.179 34.564 95.600 1.00 15.19 298 ASN A C 1
ATOM 2315 O O . ASN A 1 298 ? 71.106 33.595 96.348 1.00 19.03 298 ASN A O 1
ATOM 2320 N N . GLY A 1 299 ? 72.356 35.116 95.345 1.00 12.77 299 GLY A N 1
ATOM 2321 C CA . GLY A 1 299 ? 73.567 34.375 95.644 1.00 15.45 299 GLY A CA 1
ATOM 2322 C C . GLY A 1 299 ? 73.931 34.419 97.109 1.00 17.59 299 GLY A C 1
ATOM 2323 O O . GLY A 1 299 ? 74.724 33.624 97.594 1.00 16.99 299 GLY A O 1
ATOM 2324 N N . ASP A 1 300 ? 73.485 35.458 97.800 1.00 21.47 300 ASP A N 1
ATOM 2325 C CA . ASP A 1 300 ? 73.772 35.595 99.219 1.00 24.83 300 ASP A CA 1
ATOM 2326 C C . ASP A 1 300 ? 73.142 34.486 100.043 1.00 22.59 300 ASP A C 1
ATOM 2327 O O . ASP A 1 300 ? 73.665 34.032 101.052 1.00 23.29 300 ASP A O 1
ATOM 2332 N N . VAL A 1 301 ? 71.925 34.151 99.658 1.00 20.73 301 VAL A N 1
ATOM 2333 C CA . VAL A 1 301 ? 71.113 33.178 100.333 1.00 18.91 301 VAL A CA 1
ATOM 2334 C C . VAL A 1 301 ? 71.221 31.766 99.757 1.00 19.05 301 VAL A C 1
ATOM 2335 O O . VAL A 1 301 ? 71.052 30.789 100.492 1.00 17.79 301 VAL A O 1
ATOM 2339 N N . HIS A 1 302 ? 71.838 31.621 98.576 1.00 16.98 302 HIS A N 1
ATOM 2340 C CA . HIS A 1 302 ? 71.965 30.311 97.959 1.00 13.58 302 HIS A CA 1
ATOM 2341 C C . HIS A 1 302 ? 73.007 29.453 98.659 1.00 15.92 302 HIS A C 1
ATOM 2342 O O . HIS A 1 302 ? 74.152 29.856 98.840 1.00 19.16 302 HIS A O 1
ATOM 2349 N N . ALA A 1 303 ? 72.609 28.279 99.146 1.00 14.46 303 ALA A N 1
ATOM 2350 C CA . ALA A 1 303 ? 73.550 27.415 99.831 1.00 12.26 303 ALA A CA 1
ATOM 2351 C C . ALA A 1 303 ? 73.826 26.119 99.076 1.00 12.81 303 ALA A C 1
ATOM 2352 O O . ALA A 1 303 ? 73.048 25.684 98.231 1.00 15.43 303 ALA A O 1
ATOM 2354 N N . PHE A 1 304 ? 74.916 25.444 99.448 1.00 14.52 304 PHE A N 1
ATOM 2355 C CA . PHE A 1 304 ? 75.299 24.174 98.849 1.00 13.12 304 PHE A CA 1
ATOM 2356 C C . PHE A 1 304 ? 75.547 24.136 97.337 1.00 13.49 304 PHE A C 1
ATOM 2357 O O . PHE A 1 304 ? 75.749 23.062 96.781 1.00 12.37 304 PHE A O 1
ATOM 2365 N N . ALA A 1 305 ? 75.782 25.260 96.666 1.00 15.08 305 ALA A N 1
ATOM 2366 C CA . ALA A 1 305 ? 76.044 25.191 95.236 1.00 13.13 305 ALA A CA 1
ATOM 2367 C C . ALA A 1 305 ? 77.363 24.476 94.939 1.00 17.06 305 ALA A C 1
ATOM 2368 O O . ALA A 1 305 ? 77.465 23.671 94.010 1.00 15.92 305 ALA A O 1
ATOM 2370 N N . ASP A 1 306 ? 78.345 24.598 95.833 1.00 16.45 306 ASP A N 1
ATOM 2371 C CA . ASP A 1 306 ? 79.621 23.941 95.597 1.00 16.77 306 ASP A CA 1
ATOM 2372 C C . ASP A 1 306 ? 79.538 22.434 95.786 1.00 19.40 306 ASP A C 1
ATOM 2373 O O . ASP A 1 306 ? 80.030 21.667 94.965 1.00 20.07 306 ASP A O 1
ATOM 2378 N N . GLU A 1 307 ? 78.764 21.980 96.768 1.00 19.09 307 GLU A N 1
ATOM 2379 C CA . GLU A 1 307 ? 78.633 20.553 97.010 1.00 15.54 307 GLU A CA 1
ATOM 2380 C C . GLU A 1 307 ? 77.897 19.875 95.861 1.00 13.71 307 GLU A C 1
ATOM 2381 O O . GLU A 1 307 ? 78.081 18.681 95.606 1.00 13.44 307 GLU A O 1
ATOM 2387 N N . VAL A 1 308 ? 76.826 20.522 95.402 1.00 13.44 308 VAL A N 1
ATOM 2388 C CA . VAL A 1 308 ? 76.037 19.999 94.305 1.00 14.28 308 VAL A CA 1
ATOM 2389 C C . VAL A 1 308 ? 76.884 19.874 93.055 1.00 13.98 308 VAL A C 1
ATOM 2390 O O . VAL A 1 308 ? 76.789 18.889 92.323 1.00 16.10 308 VAL A O 1
ATOM 2394 N N . LYS A 1 309 ? 77.831 20.796 92.866 1.00 13.77 309 LYS A N 1
ATOM 2395 C CA . LYS A 1 309 ? 78.684 20.744 91.692 1.00 13.66 309 LYS A CA 1
ATOM 2396 C C . LYS A 1 309 ? 79.629 19.555 91.741 1.00 16.02 309 LYS A C 1
ATOM 2397 O O . LYS A 1 309 ? 79.808 18.816 90.771 1.00 16.55 309 LYS A O 1
ATOM 2403 N N . GLU A 1 310 ? 80.314 19.378 92.863 1.00 18.52 310 GLU A N 1
ATOM 2404 C CA . GLU A 1 310 ? 81.230 18.266 92.977 1.00 15.32 310 GLU A CA 1
ATOM 2405 C C . GLU A 1 310 ? 80.493 16.943 92.900 1.00 15.50 310 GLU A C 1
ATOM 2406 O O . GLU A 1 310 ? 80.958 16.018 92.242 1.00 13.91 310 GLU A O 1
ATOM 2412 N N . LEU A 1 311 ? 79.262 16.872 93.415 1.00 14.32 311 LEU A N 1
ATOM 2413 C CA . LEU A 1 311 ? 78.537 15.618 93.341 1.00 12.60 311 LEU A CA 1
ATOM 2414 C C . LEU A 1 311 ? 78.108 15.325 91.909 1.00 14.19 311 LEU A C 1
ATOM 2415 O O . LEU A 1 311 ? 78.168 14.195 91.433 1.00 13.87 311 LEU A O 1
ATOM 2420 N N . GLY A 1 312 ? 77.616 16.329 91.195 1.00 14.11 312 GLY A N 1
ATOM 2421 C CA . GLY A 1 312 ? 77.198 16.064 89.831 1.00 17.26 312 GLY A CA 1
ATOM 2422 C C . GLY A 1 312 ? 78.397 15.716 88.966 1.00 16.36 312 GLY A C 1
ATOM 2423 O O . GLY A 1 312 ? 78.304 14.960 88.001 1.00 15.08 312 GLY A O 1
ATOM 2424 N N . GLN A 1 313 ? 79.545 16.314 89.255 1.00 15.19 313 GLN A N 1
ATOM 2425 C CA . GLN A 1 313 ? 80.715 15.993 88.467 1.00 18.59 313 GLN A CA 1
ATOM 2426 C C . GLN A 1 313 ? 81.028 14.515 88.571 1.00 18.45 313 GLN A C 1
ATOM 2427 O O . GLN A 1 313 ? 81.793 13.976 87.778 1.00 19.72 313 GLN A O 1
ATOM 2433 N N . SER A 1 314 ? 80.716 13.910 89.712 1.00 18.03 314 SER A N 1
ATOM 2434 C CA . SER A 1 314 ? 81.006 12.503 89.858 1.00 18.87 314 SER A CA 1
ATOM 2435 C C . SER A 1 314 ? 79.999 11.624 89.128 1.00 20.53 314 SER A C 1
ATOM 2436 O O . SER A 1 314 ? 80.165 10.408 89.045 1.00 22.80 314 SER A O 1
ATOM 2439 N N . LEU A 1 315 ? 78.907 12.201 88.626 1.00 22.09 315 LEU A N 1
ATOM 2440 C CA . LEU A 1 315 ? 77.929 11.384 87.919 1.00 23.29 315 LEU A CA 1
ATOM 2441 C C . LEU A 1 315 ? 78.174 11.357 86.410 1.00 23.13 315 LEU A C 1
ATOM 2442 O O . LEU A 1 315 ? 78.475 12.389 85.815 1.00 22.82 315 LEU A O 1
ATOM 2447 N N . PRO A 1 316 ? 77.751 10.286 85.716 1.00 24.77 316 PRO A N 1
ATOM 2448 C CA . PRO A 1 316 ? 77.962 10.199 84.268 1.00 24.49 316 PRO A CA 1
ATOM 2449 C C . PRO A 1 316 ? 77.060 11.125 83.461 1.00 26.54 316 PRO A C 1
ATOM 2450 O O . PRO A 1 316 ? 77.457 11.615 82.408 1.00 22.91 316 PRO A O 1
ATOM 2454 N N . ARG A 1 317 ? 75.753 11.114 83.749 1.00 27.71 317 ARG A N 1
ATOM 2455 C CA . ARG A 1 317 ? 74.805 11.966 83.042 1.00 24.21 317 ARG A CA 1
ATOM 2456 C C . ARG A 1 317 ? 74.155 12.941 84.056 1.00 21.24 317 ARG A C 1
ATOM 2457 O O . ARG A 1 317 ? 73.208 12.627 84.749 1.00 22.75 317 ARG A O 1
ATOM 2465 N N . PHE A 1 318 ? 74.712 14.141 84.236 1.00 19.11 318 PHE A N 1
ATOM 2466 C CA . PHE A 1 318 ? 74.180 15.069 85.210 1.00 17.45 318 PHE A CA 1
ATOM 2467 C C . PHE A 1 318 ? 73.970 16.454 84.618 1.00 18.58 318 PHE A C 1
ATOM 2468 O O . PHE A 1 318 ? 74.760 16.935 83.800 1.00 19.31 318 PHE A O 1
ATOM 2476 N N . THR A 1 319 ? 72.853 17.096 84.957 1.00 17.27 319 THR A N 1
ATOM 2477 C CA . THR A 1 319 ? 72.610 18.427 84.439 1.00 19.28 319 THR A CA 1
ATOM 2478 C C . THR A 1 319 ? 72.054 19.306 85.547 1.00 20.98 319 THR A C 1
ATOM 2479 O O . THR A 1 319 ? 71.175 18.879 86.296 1.00 18.54 319 THR A O 1
ATOM 2483 N N . ALA A 1 320 ? 72.690 20.449 85.812 1.00 18.31 320 ALA A N 1
ATOM 2484 C CA . ALA A 1 320 ? 72.195 21.323 86.858 1.00 17.54 320 ALA A CA 1
ATOM 2485 C C . ALA A 1 320 ? 71.759 22.668 86.298 1.00 19.96 320 ALA A C 1
ATOM 2486 O O . ALA A 1 320 ? 72.226 23.077 85.237 1.00 20.67 320 ALA A O 1
ATOM 2488 N N . HIS A 1 321 ? 70.684 23.244 86.848 1.00 21.30 321 HIS A N 1
ATOM 2489 C CA . HIS A 1 321 ? 70.217 24.548 86.390 1.00 22.30 321 HIS A CA 1
ATOM 2490 C C . HIS A 1 321 ? 69.745 25.361 87.587 1.00 21.84 321 HIS A C 1
ATOM 2491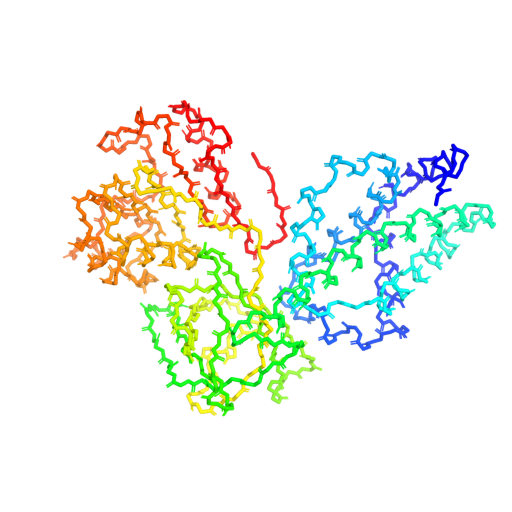 O O . HIS A 1 321 ? 68.954 24.891 88.397 1.00 20.86 321 HIS A O 1
ATOM 2498 N N . THR A 1 322 ? 70.279 26.562 87.784 1.00 21.93 322 THR A N 1
ATOM 2499 C CA . THR A 1 322 ? 69.851 27.336 88.931 1.00 22.31 322 THR A CA 1
ATOM 2500 C C . THR A 1 322 ? 69.157 28.630 88.526 1.00 20.16 322 THR A C 1
ATOM 2501 O O . THR A 1 322 ? 69.636 29.366 87.671 1.00 21.40 322 THR A O 1
ATOM 2505 N N . TRP A 1 323 ? 68.082 28.990 89.229 1.00 18.95 323 TRP A N 1
ATOM 2506 C CA . TRP A 1 323 ? 67.363 30.220 88.946 1.00 14.49 323 TRP A CA 1
ATOM 2507 C C . TRP A 1 323 ? 67.423 31.145 90.147 1.00 16.89 323 TRP A C 1
ATOM 2508 O O . TRP A 1 323 ? 67.371 30.678 91.276 1.00 15.55 323 TRP A O 1
ATOM 2519 N N . TYR A 1 324 ? 67.902 32.367 89.966 1.00 17.04 324 TYR A N 1
ATOM 2520 C CA . TYR A 1 324 ? 67.922 33.300 91.074 1.00 19.08 324 TYR A CA 1
ATOM 2521 C C . TYR A 1 324 ? 66.732 34.237 90.893 1.00 20.83 324 TYR A C 1
ATOM 2522 O O . TYR A 1 324 ? 66.675 34.996 89.934 1.00 20.00 324 TYR A O 1
ATOM 2531 N N . ARG A 1 325 ? 65.748 34.211 91.786 1.00 22.96 325 ARG A N 1
ATOM 2532 C CA . ARG A 1 325 ? 64.591 35.073 91.609 1.00 23.50 325 ARG A CA 1
ATOM 2533 C C . ARG A 1 325 ? 64.895 36.562 91.638 1.00 24.15 325 ARG A C 1
ATOM 2534 O O . ARG A 1 325 ? 64.400 37.321 90.803 1.00 28.18 325 ARG A O 1
ATOM 2542 N N . GLN A 1 326 ? 65.885 36.982 92.410 1.00 22.28 326 GLN A N 1
ATOM 2543 C CA . GLN A 1 326 ? 66.160 38.402 92.458 1.00 22.40 326 GLN A CA 1
ATOM 2544 C C . GLN A 1 326 ? 67.651 38.668 92.546 1.00 20.33 326 GLN A C 1
ATOM 2545 O O . GLN A 1 326 ? 68.175 38.959 93.616 1.00 19.69 326 GLN A O 1
ATOM 2551 N N . PRO A 1 327 ? 68.395 38.325 91.499 1.00 22.11 327 PRO A N 1
ATOM 2552 C CA . PRO A 1 327 ? 69.845 38.463 91.510 1.00 23.76 327 PRO A CA 1
ATOM 2553 C C . PRO A 1 327 ? 70.335 39.860 91.848 1.00 26.24 327 PRO A C 1
ATOM 2554 O O . PRO A 1 327 ? 69.624 40.844 91.650 1.00 29.23 327 PRO A O 1
ATOM 2558 N N . SER A 1 328 ? 71.360 39.926 92.692 1.00 28.61 328 SER A N 1
ATOM 2559 C CA . SER A 1 328 ? 71.923 41.219 93.032 1.00 31.40 328 SER A CA 1
ATOM 2560 C C . SER A 1 328 ? 72.920 41.635 91.957 1.00 32.51 328 SER A C 1
ATOM 2561 O O . SER A 1 328 ? 73.230 40.857 91.052 1.00 29.94 328 SER A O 1
ATOM 2564 N N . GLU A 1 329 ? 73.393 42.884 91.985 1.00 38.32 329 GLU A N 1
ATOM 2565 C CA . GLU A 1 329 ? 74.360 43.312 90.982 1.00 41.15 329 GLU A CA 1
ATOM 2566 C C . GLU A 1 329 ? 75.592 42.432 91.055 1.00 39.69 329 GLU A C 1
ATOM 2567 O O . GLU A 1 329 ? 76.157 42.014 90.045 1.00 40.25 329 GLU A O 1
ATOM 2573 N N . ALA A 1 330 ? 76.074 42.181 92.266 1.00 38.77 330 ALA A N 1
ATOM 2574 C CA . ALA A 1 330 ? 77.228 41.326 92.425 1.00 36.18 330 ALA A CA 1
ATOM 2575 C C . ALA A 1 330 ? 76.977 39.936 91.837 1.00 34.09 330 ALA A C 1
ATOM 2576 O O . ALA A 1 330 ? 77.811 39.368 91.152 1.00 35.35 330 ALA A O 1
ATOM 2578 N N . ASP A 1 331 ? 75.765 39.417 91.980 1.00 32.67 331 ASP A N 1
ATOM 2579 C CA . ASP A 1 331 ? 75.446 38.107 91.453 1.00 31.95 331 ASP A CA 1
ATOM 2580 C C . ASP A 1 331 ? 75.584 38.096 89.952 1.00 35.56 331 ASP A C 1
ATOM 2581 O O . ASP A 1 331 ? 75.985 37.096 89.367 1.00 34.90 331 ASP A O 1
ATOM 2586 N N . ARG A 1 332 ? 75.108 39.154 89.298 1.00 36.17 332 ARG A N 1
ATOM 2587 C CA . ARG A 1 332 ? 75.192 39.239 87.856 1.00 39.79 332 ARG A CA 1
ATOM 2588 C C . ARG A 1 332 ? 76.632 39.366 87.386 1.00 42.61 332 ARG A C 1
ATOM 2589 O O . ARG A 1 332 ? 77.031 38.697 86.436 1.00 43.09 332 ARG A O 1
ATOM 2597 N N . ALA A 1 333 ? 77.496 39.984 88.203 1.00 46.18 333 ALA A N 1
ATOM 2598 C CA . ALA A 1 333 ? 78.893 40.139 87.825 1.00 47.14 333 ALA A CA 1
ATOM 2599 C C . ALA A 1 333 ? 79.700 38.866 88.052 1.00 48.30 333 ALA A C 1
ATOM 2600 O O . ALA A 1 333 ? 80.907 38.835 87.813 1.00 49.65 333 ALA A O 1
ATOM 2602 N N . LYS A 1 334 ? 79.159 37.943 88.840 1.00 48.33 334 LYS A N 1
ATOM 2603 C CA . LYS A 1 334 ? 79.861 36.702 89.086 1.00 50.80 334 LYS A CA 1
ATOM 2604 C C . LYS A 1 334 ? 79.344 35.606 88.172 1.00 52.89 334 LYS A C 1
ATOM 2605 O O . LYS A 1 334 ? 80.050 34.649 87.854 1.00 53.41 334 LYS A O 1
ATOM 2611 N N . GLY A 1 335 ? 78.105 35.741 87.696 1.00 53.59 335 GLY A N 1
ATOM 2612 C CA . GLY A 1 335 ? 77.547 34.728 86.815 1.00 55.14 335 GLY A CA 1
ATOM 2613 C C . GLY A 1 335 ? 77.496 33.348 87.459 1.00 55.08 335 GLY A C 1
ATOM 2614 O O . GLY A 1 335 ? 77.901 32.348 86.861 1.00 57.46 335 GLY A O 1
ATOM 2615 N N . GLN A 1 336 ? 77.064 33.261 88.718 1.00 52.36 336 GLN A N 1
ATOM 2616 C CA . GLN A 1 336 ? 76.997 31.962 89.352 1.00 48.57 336 GLN A CA 1
ATOM 2617 C C . GLN A 1 336 ? 75.613 31.328 89.219 1.00 42.29 336 GLN A C 1
ATOM 2618 O O . GLN A 1 336 ? 75.202 30.513 90.044 1.00 43.11 336 GLN A O 1
ATOM 2624 N N . PHE A 1 337 ? 74.791 31.850 88.309 1.00 38.03 337 PHE A N 1
ATOM 2625 C CA . PHE A 1 337 ? 73.472 31.294 88.086 1.00 33.20 337 PHE A CA 1
ATOM 2626 C C . PHE A 1 337 ? 73.134 31.247 86.612 1.00 28.68 337 PHE A C 1
ATOM 2627 O O . PHE A 1 337 ? 73.661 32.050 85.812 1.00 29.17 337 PHE A O 1
ATOM 2635 N N . ASP A 1 338 ? 72.173 30.356 86.284 1.00 24.74 338 ASP A N 1
ATOM 2636 C CA . ASP A 1 338 ? 71.792 30.135 84.907 1.00 23.50 338 ASP A CA 1
ATOM 2637 C C . ASP A 1 338 ? 70.723 31.082 84.388 1.00 24.94 338 ASP A C 1
ATOM 2638 O O . ASP A 1 338 ? 70.830 31.601 83.278 1.00 25.50 338 ASP A O 1
ATOM 2643 N N . SER A 1 339 ? 69.589 31.133 85.069 1.00 26.81 339 SER A N 1
ATOM 2644 C CA . SER A 1 339 ? 68.522 32.014 84.641 1.00 22.62 339 SER A CA 1
ATOM 2645 C C . SER A 1 339 ? 67.993 32.854 85.792 1.00 26.98 339 SER A C 1
ATOM 2646 O O . SER A 1 339 ? 68.083 32.482 86.964 1.00 27.28 339 SER A O 1
ATOM 2649 N N . GLU A 1 340 ? 67.395 34.003 85.494 1.00 26.49 340 GLU A N 1
ATOM 2650 C CA . GLU A 1 340 ? 66.859 34.794 86.585 1.00 27.91 340 GLU A CA 1
ATOM 2651 C C . GLU A 1 340 ? 65.337 34.795 86.548 1.00 24.03 340 GLU A C 1
ATOM 2652 O O . GLU A 1 340 ? 64.756 34.303 85.585 1.00 25.50 340 GLU A O 1
ATOM 2658 N N . GLY A 1 341 ? 64.719 34.815 87.722 1.00 18.85 341 GLY A N 1
ATOM 2659 C CA . GLY A 1 341 ? 63.278 34.794 87.782 1.00 18.22 341 GLY A CA 1
ATOM 2660 C C . GLY A 1 341 ? 62.787 33.451 88.296 1.00 17.93 341 GLY A C 1
ATOM 2661 O O . GLY A 1 341 ? 63.478 32.769 89.045 1.00 18.10 341 GLY A O 1
ATOM 2662 N N . LEU A 1 342 ? 61.509 33.165 88.077 1.00 18.97 342 LEU A N 1
ATOM 2663 C CA . LEU A 1 342 ? 60.935 31.924 88.548 1.00 24.28 342 LEU A CA 1
ATOM 2664 C C . LEU A 1 342 ? 61.394 30.719 87.763 1.00 23.18 342 LEU A C 1
ATOM 2665 O O . LEU A 1 342 ? 62.004 30.828 86.700 1.00 23.77 342 LEU A O 1
ATOM 2670 N N . MET A 1 343 ? 61.248 29.551 88.371 1.00 22.59 343 MET A N 1
ATOM 2671 C CA . MET A 1 343 ? 61.671 28.335 87.728 1.00 20.31 343 MET A CA 1
ATOM 2672 C C . MET A 1 343 ? 60.769 27.977 86.566 1.00 21.50 343 MET A C 1
ATOM 2673 O O . MET A 1 343 ? 59.814 27.225 86.697 1.00 22.86 343 MET A O 1
ATOM 2678 N N . ASP A 1 344 ? 61.178 28.363 85.371 1.00 26.13 344 ASP A N 1
ATOM 2679 C CA . ASP A 1 344 ? 60.399 28.066 84.189 1.00 27.29 344 ASP A CA 1
ATOM 2680 C C . ASP A 1 344 ? 61.010 26.898 83.422 1.00 25.36 344 ASP A C 1
ATOM 2681 O O . ASP A 1 344 ? 62.047 27.052 82.784 1.00 24.69 344 ASP A O 1
ATOM 2686 N N . LEU A 1 345 ? 60.651 25.684 83.827 1.00 26.28 345 LEU A N 1
ATOM 2687 C CA . LEU A 1 345 ? 61.165 24.493 83.172 1.00 29.98 345 LEU A CA 1
ATOM 2688 C C . LEU A 1 345 ? 60.838 24.488 81.684 1.00 35.77 345 LEU A C 1
ATOM 2689 O O . LEU A 1 345 ? 61.528 23.869 80.870 1.00 36.47 345 LEU A O 1
ATOM 2694 N N . SER A 1 346 ? 59.648 24.976 81.342 1.00 37.96 346 SER A N 1
ATOM 2695 C CA . SER A 1 346 ? 59.218 25.011 79.956 1.00 41.68 346 SER A CA 1
ATOM 2696 C C . SER A 1 346 ? 60.222 25.678 79.025 1.00 42.28 346 SER A C 1
ATOM 2697 O O . SER A 1 346 ? 59.961 25.810 77.832 1.00 46.95 346 SER A O 1
ATOM 2700 N N . LYS A 1 347 ? 61.160 26.436 79.582 1.00 42.21 347 LYS A N 1
ATOM 2701 C CA . LYS A 1 347 ? 62.125 27.102 78.734 1.00 42.86 347 LYS A CA 1
ATOM 2702 C C . LYS A 1 347 ? 63.507 26.514 78.904 1.00 43.20 347 LYS A C 1
ATOM 2703 O O . LYS A 1 347 ? 64.529 27.182 78.760 1.00 43.99 347 LYS A O 1
ATOM 2709 N N . LEU A 1 348 ? 63.566 25.304 79.436 1.00 41.87 348 LEU A N 1
ATOM 2710 C CA . LEU A 1 348 ? 64.881 24.737 79.574 1.00 43.44 348 LEU A CA 1
ATOM 2711 C C . LEU A 1 348 ? 65.347 24.176 78.249 1.00 47.37 348 LEU A C 1
ATOM 2712 O O . LEU A 1 348 ? 64.667 24.268 77.239 1.00 49.06 348 LEU A O 1
ATOM 2717 N N . GLU A 1 349 ? 66.616 23.844 78.170 1.00 50.64 349 GLU A N 1
ATOM 2718 C CA . GLU A 1 349 ? 67.124 23.294 76.943 1.00 53.26 349 GLU A CA 1
ATOM 2719 C C . GLU A 1 349 ? 66.842 21.805 76.843 1.00 55.65 349 GLU A C 1
ATOM 2720 O O . GLU A 1 349 ? 67.761 20.985 76.886 1.00 58.82 349 GLU A O 1
ATOM 2726 N N . GLY A 1 350 ? 65.649 21.442 76.381 1.00 59.67 350 GLY A N 1
ATOM 2727 C CA . GLY A 1 350 ? 65.333 20.035 76.251 1.00 65.57 350 GLY A CA 1
ATOM 2728 C C . GLY A 1 350 ? 64.421 19.556 77.366 1.00 70.28 350 GLY A C 1
ATOM 2729 O O . GLY A 1 350 ? 64.674 19.760 78.560 1.00 71.12 350 GLY A O 1
ATOM 2730 N N . ALA A 1 351 ? 63.350 18.865 76.994 1.00 71.17 351 ALA A N 1
ATOM 2731 C CA . ALA A 1 351 ? 62.438 18.378 78.001 1.00 70.32 351 ALA A CA 1
ATOM 2732 C C . ALA A 1 351 ? 62.751 16.950 78.410 1.00 68.31 351 ALA A C 1
ATOM 2733 O O . ALA A 1 351 ? 63.772 16.370 78.036 1.00 67.86 351 ALA A O 1
ATOM 2735 N N . PHE A 1 352 ? 61.954 16.422 79.327 1.00 68.06 352 PHE A N 1
ATOM 2736 C CA . PHE A 1 352 ? 62.172 15.068 79.782 1.00 64.65 352 PHE A CA 1
ATOM 2737 C C . PHE A 1 352 ? 61.216 14.146 79.062 1.00 64.31 352 PHE A C 1
ATOM 2738 O O . PHE A 1 352 ? 60.004 14.258 79.251 1.00 67.26 352 PHE A O 1
ATOM 2746 N N . SER A 1 353 ? 61.659 13.696 77.898 1.00 61.64 353 SER A N 1
ATOM 2747 C CA . SER A 1 353 ? 60.840 12.801 77.112 1.00 61.33 353 SER A CA 1
ATOM 2748 C C . SER A 1 353 ? 60.922 11.373 77.637 1.00 57.94 353 SER A C 1
ATOM 2749 O O . SER A 1 353 ? 60.531 10.417 76.966 1.00 60.83 353 SER A O 1
ATOM 2752 N N . ASP A 1 354 ? 61.515 11.179 78.816 1.00 50.73 354 ASP A N 1
ATOM 2753 C CA . ASP A 1 354 ? 61.606 9.836 79.354 1.00 42.11 354 ASP A CA 1
ATOM 2754 C C . ASP A 1 354 ? 60.436 9.506 80.270 1.00 38.25 354 ASP A C 1
ATOM 2755 O O . ASP A 1 354 ? 60.226 10.185 81.278 1.00 40.63 354 ASP A O 1
ATOM 2760 N N . PRO A 1 355 ? 59.501 8.672 79.798 1.00 31.86 355 PRO A N 1
ATOM 2761 C CA . PRO A 1 355 ? 58.338 8.302 80.589 1.00 26.67 355 PRO A CA 1
ATOM 2762 C C . PRO A 1 355 ? 58.699 7.636 81.905 1.00 22.32 355 PRO A C 1
ATOM 2763 O O . PRO A 1 355 ? 57.845 7.451 82.758 1.00 18.83 355 PRO A O 1
ATOM 2767 N N . THR A 1 356 ? 59.885 7.058 82.006 1.00 21.89 356 THR A N 1
ATOM 2768 C CA . THR A 1 356 ? 60.274 6.422 83.250 1.00 21.22 356 THR A CA 1
ATOM 2769 C C . THR A 1 356 ? 60.950 7.388 84.225 1.00 20.51 356 THR A C 1
ATOM 2770 O O . THR A 1 356 ? 61.265 7.046 85.358 1.00 16.62 356 THR A O 1
ATOM 2774 N N . MET A 1 357 ? 61.103 8.656 83.868 1.00 19.27 357 MET A N 1
ATOM 2775 C CA . MET A 1 357 ? 61.748 9.578 84.783 1.00 17.33 357 MET A CA 1
ATOM 2776 C C . MET A 1 357 ? 60.911 9.838 86.020 1.00 16.54 357 MET A C 1
ATOM 2777 O O . MET A 1 357 ? 59.709 10.092 85.930 1.00 13.75 357 MET A O 1
ATOM 2782 N N . GLN A 1 358 ? 61.568 9.935 87.177 1.00 17.12 358 GLN A N 1
ATOM 2783 C CA . GLN A 1 358 ? 60.866 10.207 88.422 1.00 16.24 358 GLN A CA 1
ATOM 2784 C C . GLN A 1 358 ? 61.229 11.608 88.895 1.00 16.62 358 GLN A C 1
ATOM 2785 O O . GLN A 1 358 ? 62.366 12.051 88.719 1.00 13.85 358 GLN A O 1
ATOM 2791 N N . PHE A 1 359 ? 60.244 12.373 89.380 1.00 17.94 359 PHE A N 1
ATOM 2792 C CA . PHE A 1 359 ? 60.514 13.740 89.803 1.00 17.07 359 PHE A CA 1
ATOM 2793 C C . PHE A 1 359 ? 60.230 13.965 91.277 1.00 17.45 359 PHE A C 1
ATOM 2794 O O . PHE A 1 359 ? 59.258 13.447 91.820 1.00 14.88 359 PHE A O 1
ATOM 2802 N N . TYR A 1 360 ? 61.181 14.557 91.989 1.00 17.11 360 TYR A N 1
ATOM 2803 C CA . TYR A 1 360 ? 60.955 14.856 93.387 1.00 17.07 360 TYR A CA 1
ATOM 2804 C C . TYR A 1 360 ? 60.903 16.362 93.530 1.00 19.34 360 TYR A C 1
ATOM 2805 O O . TYR A 1 360 ? 61.782 17.071 93.043 1.00 16.22 360 TYR A O 1
ATOM 2814 N N . LEU A 1 361 ? 59.958 16.862 94.322 1.00 19.64 361 LEU A N 1
ATOM 2815 C CA . LEU A 1 361 ? 59.807 18.300 94.468 1.00 18.21 361 LEU A CA 1
ATOM 2816 C C . LEU A 1 361 ? 59.800 18.708 95.938 1.00 17.14 361 LEU A C 1
ATOM 2817 O O . LEU A 1 361 ? 59.255 18.000 96.783 1.00 15.37 361 LEU A O 1
ATOM 2822 N N . CYS A 1 362 ? 60.373 19.866 96.277 1.00 15.82 362 CYS A N 1
ATOM 2823 C CA . CYS A 1 362 ? 60.335 20.329 97.653 1.00 14.24 362 CYS A CA 1
ATOM 2824 C C . CYS A 1 362 ? 60.668 21.810 97.787 1.00 13.33 362 CYS A C 1
ATOM 2825 O O . CYS A 1 362 ? 61.664 22.292 97.251 1.00 12.64 362 CYS A O 1
ATOM 2828 N N . GLY A 1 363 ? 59.641 22.574 98.148 1.00 9.97 363 GLY A N 1
ATOM 2829 C CA . GLY A 1 363 ? 59.754 24.005 98.348 1.00 11.30 363 GLY A CA 1
ATOM 2830 C C . GLY A 1 363 ? 58.468 24.474 99.013 1.00 15.58 363 GLY A C 1
ATOM 2831 O O . GLY A 1 363 ? 57.626 23.648 99.364 1.00 15.06 363 GLY A O 1
ATOM 2832 N N . PRO A 1 364 ? 58.103 25.747 98.883 1.00 16.85 364 PRO A N 1
ATOM 2833 C CA . PRO A 1 364 ? 56.820 26.166 99.433 1.00 17.37 364 PRO A CA 1
ATOM 2834 C C . PRO A 1 364 ? 55.682 25.600 98.591 1.00 17.93 364 PRO A C 1
ATOM 2835 O O . PRO A 1 364 ? 55.870 25.272 97.420 1.00 14.17 364 PRO A O 1
ATOM 2839 N N . VAL A 1 365 ? 54.451 25.654 99.094 1.00 17.96 365 VAL A N 1
ATOM 2840 C CA . VAL A 1 365 ? 53.318 25.108 98.370 1.00 17.86 365 VAL A CA 1
ATOM 2841 C C . VAL A 1 365 ? 53.099 25.739 97.000 1.00 18.08 365 VAL A C 1
ATOM 2842 O O . VAL A 1 365 ? 52.819 25.048 96.024 1.00 21.94 365 VAL A O 1
ATOM 2846 N N . GLY A 1 366 ? 53.140 27.059 96.885 1.00 15.39 366 GLY A N 1
ATOM 2847 C CA . GLY A 1 366 ? 52.938 27.662 95.589 1.00 15.14 366 GLY A CA 1
ATOM 2848 C C . GLY A 1 366 ? 54.003 27.195 94.615 1.00 16.92 366 GLY A C 1
ATOM 2849 O O . GLY A 1 366 ? 53.706 26.854 93.472 1.00 20.89 366 GLY A O 1
ATOM 2850 N N . PHE A 1 367 ? 55.252 27.092 95.078 1.00 16.50 367 PHE A N 1
ATOM 2851 C CA . PHE A 1 367 ? 56.346 26.657 94.216 1.00 17.38 367 PHE A CA 1
ATOM 2852 C C . PHE A 1 367 ? 56.150 25.242 93.702 1.00 15.90 367 PHE A C 1
ATOM 2853 O O . PHE A 1 367 ? 56.312 24.957 92.517 1.00 16.95 367 PHE A O 1
ATOM 2861 N N . MET A 1 368 ? 55.730 24.341 94.580 1.00 12.35 368 MET A N 1
ATOM 2862 C CA . MET A 1 368 ? 55.532 22.973 94.167 1.00 12.80 368 MET A CA 1
ATOM 2863 C C . MET A 1 368 ? 54.311 22.802 93.275 1.00 14.97 368 MET A C 1
ATOM 2864 O O . MET A 1 368 ? 54.264 21.912 92.431 1.00 17.18 368 MET A O 1
ATOM 2869 N N . GLN A 1 369 ? 53.255 23.580 93.484 1.00 15.66 369 GLN A N 1
ATOM 2870 C CA . GLN A 1 369 ? 52.096 23.418 92.626 1.00 20.63 369 GLN A CA 1
ATOM 2871 C C . GLN A 1 369 ? 52.334 24.027 91.248 1.00 19.48 369 GLN A C 1
ATOM 2872 O O . GLN A 1 369 ? 52.048 23.393 90.234 1.00 21.22 369 GLN A O 1
ATOM 2878 N N . PHE A 1 370 ? 53.206 25.032 91.200 1.00 18.01 370 PHE A N 1
ATOM 2879 C CA . PHE A 1 370 ? 53.527 25.721 89.965 1.00 17.78 370 PHE A CA 1
ATOM 2880 C C . PHE A 1 370 ? 54.481 24.905 89.112 1.00 20.94 370 PHE A C 1
ATOM 2881 O O . PHE A 1 370 ? 54.271 24.660 87.924 1.00 24.48 370 PHE A O 1
ATOM 2889 N N . THR A 1 371 ? 55.321 24.175 89.807 1.00 17.68 371 THR A N 1
ATOM 2890 C CA . THR A 1 371 ? 56.326 23.375 89.173 1.00 12.64 371 THR A CA 1
ATOM 2891 C C . THR A 1 371 ? 55.804 21.974 88.855 1.00 16.01 371 THR A C 1
ATOM 2892 O O . THR A 1 371 ? 55.954 21.497 87.729 1.00 13.39 371 THR A O 1
ATOM 2896 N N . ALA A 1 372 ? 54.829 21.495 89.632 1.00 14.07 372 ALA A N 1
ATOM 2897 C CA . ALA A 1 372 ? 54.292 20.179 89.341 1.00 17.31 372 ALA A CA 1
ATOM 2898 C C . ALA A 1 372 ? 53.292 20.276 88.203 1.00 20.03 372 ALA A C 1
ATOM 2899 O O . ALA A 1 372 ? 53.210 19.382 87.359 1.00 20.42 372 ALA A O 1
ATOM 2901 N N . LYS A 1 373 ? 52.620 21.428 88.084 1.00 18.12 373 LYS A N 1
ATOM 2902 C CA . LYS A 1 373 ? 51.645 21.599 87.018 1.00 21.42 373 LYS A CA 1
ATOM 2903 C C . LYS A 1 373 ? 52.350 21.844 85.684 1.00 24.29 373 LYS A C 1
ATOM 2904 O O . LYS A 1 373 ? 51.834 21.511 84.612 1.00 24.77 373 LYS A O 1
ATOM 2910 N N . GLN A 1 374 ? 53.580 22.370 85.729 1.00 20.21 374 GLN A N 1
ATOM 2911 C CA . GLN A 1 374 ? 54.337 22.563 84.511 1.00 16.19 374 GLN A CA 1
ATOM 2912 C C . GLN A 1 374 ? 54.688 21.175 83.991 1.00 16.69 374 GLN A C 1
ATOM 2913 O O . GLN A 1 374 ? 54.757 20.920 82.789 1.00 13.69 374 GLN A O 1
ATOM 2919 N N . LEU A 1 375 ? 55.062 20.286 84.915 1.00 15.91 375 LEU A N 1
ATOM 2920 C CA . LEU A 1 375 ? 55.427 18.943 84.528 1.00 12.92 375 LEU A CA 1
ATOM 2921 C C . LEU A 1 375 ? 54.250 18.199 83.930 1.00 14.46 375 LEU A C 1
ATOM 2922 O O . LEU A 1 375 ? 54.380 17.587 82.877 1.00 17.79 375 LEU A O 1
ATOM 2927 N N . VAL A 1 376 ? 53.049 18.260 84.502 1.00 12.69 376 VAL A N 1
ATOM 2928 C CA . VAL A 1 376 ? 52.030 17.500 83.812 1.00 16.23 376 VAL A CA 1
ATOM 2929 C C . VAL A 1 376 ? 51.619 18.193 82.527 1.00 17.51 376 VAL A C 1
ATOM 2930 O O . VAL A 1 376 ? 51.126 17.560 81.603 1.00 16.73 376 VAL A O 1
ATOM 2934 N N . ASP A 1 377 ? 51.774 19.510 82.433 1.00 19.93 377 ASP A N 1
ATOM 2935 C CA . ASP A 1 377 ? 51.411 20.148 81.183 1.00 21.71 377 ASP A CA 1
ATOM 2936 C C . ASP A 1 377 ? 52.363 19.676 80.086 1.00 25.71 377 ASP A C 1
ATOM 2937 O O . ASP A 1 377 ? 52.128 19.898 78.896 1.00 23.74 377 ASP A O 1
ATOM 2942 N N . LEU A 1 378 ? 53.559 19.221 80.485 1.00 21.95 378 LEU A N 1
ATOM 2943 C CA . LEU A 1 378 ? 54.531 18.738 79.520 1.00 20.39 378 LEU A CA 1
ATOM 2944 C C . LEU A 1 378 ? 54.318 17.258 79.210 1.00 19.58 378 LEU A C 1
ATOM 2945 O O . LEU A 1 378 ? 55.196 16.599 78.649 1.00 18.30 378 LEU A O 1
ATOM 2950 N N . GLY A 1 379 ? 53.370 16.635 79.911 1.00 19.34 379 GLY A N 1
ATOM 2951 C CA . GLY A 1 379 ? 53.092 15.239 79.638 1.00 18.93 379 GLY A CA 1
ATOM 2952 C C . GLY A 1 379 ? 53.482 14.288 80.761 1.00 19.15 379 GLY A C 1
ATOM 2953 O O . GLY A 1 379 ? 53.256 13.080 80.654 1.00 18.15 379 GLY A O 1
ATOM 2954 N N . VAL A 1 380 ? 54.137 14.785 81.816 1.00 17.48 380 VAL A N 1
ATOM 2955 C CA . VAL A 1 380 ? 54.538 13.900 82.910 1.00 16.41 380 VAL A CA 1
ATOM 2956 C C . VAL A 1 380 ? 53.371 13.343 83.702 1.00 15.65 380 VAL A C 1
ATOM 2957 O O . VAL A 1 380 ? 52.399 14.041 83.984 1.00 18.30 380 VAL A O 1
ATOM 2961 N N . LYS A 1 381 ? 53.316 12.019 83.828 1.00 19.57 381 LYS A N 1
ATOM 2962 C CA . LYS A 1 381 ? 52.232 11.436 84.589 1.00 20.38 381 LYS A CA 1
ATOM 2963 C C . LYS A 1 381 ? 52.349 11.852 86.043 1.00 23.95 381 LYS A C 1
ATOM 2964 O O . LYS A 1 381 ? 53.429 11.773 86.629 1.00 25.59 381 LYS A O 1
ATOM 2970 N N . GLN A 1 382 ? 51.207 11.928 86.709 1.00 26.79 382 GLN A N 1
ATOM 2971 C CA . GLN A 1 382 ? 51.162 12.341 88.101 1.00 30.46 382 GLN A CA 1
ATOM 2972 C C . GLN A 1 382 ? 51.803 11.327 89.035 1.00 26.91 382 GLN A C 1
ATOM 2973 O O . GLN A 1 382 ? 52.238 11.670 90.129 1.00 27.83 382 GLN A O 1
ATOM 2979 N N . GLU A 1 383 ? 51.749 10.041 88.693 1.00 23.40 383 GLU A N 1
ATOM 2980 C CA . GLU A 1 383 ? 52.329 9.047 89.577 1.00 20.14 383 GLU A CA 1
ATOM 2981 C C . GLU A 1 383 ? 53.851 9.047 89.539 1.00 19.95 383 GLU A C 1
ATOM 2982 O O . GLU A 1 383 ? 54.508 8.409 90.360 1.00 18.36 383 GLU A O 1
ATOM 2988 N N . ASN A 1 384 ? 54.444 9.860 88.665 1.00 19.02 384 ASN A N 1
ATOM 2989 C CA . ASN A 1 384 ? 55.892 9.935 88.594 1.00 19.54 384 ASN A CA 1
ATOM 2990 C C . ASN A 1 384 ? 56.389 11.177 89.322 1.00 16.72 384 ASN A C 1
ATOM 2991 O O . ASN A 1 384 ? 57.524 11.602 89.120 1.00 15.44 384 ASN A O 1
ATOM 2996 N N . ILE A 1 385 ? 55.458 11.971 89.857 1.00 16.80 385 ILE A N 1
ATOM 2997 C CA . ILE A 1 385 ? 55.834 13.175 90.568 1.00 16.44 385 ILE A CA 1
ATOM 2998 C C . ILE A 1 385 ? 55.694 12.981 92.058 1.00 14.05 385 ILE A C 1
ATOM 2999 O O . ILE A 1 385 ? 54.645 12.577 92.539 1.00 14.45 385 ILE A O 1
ATOM 3004 N N . HIS A 1 386 ? 56.738 13.297 92.816 1.00 14.48 386 HIS A N 1
ATOM 3005 C CA . HIS A 1 386 ? 56.651 13.116 94.251 1.00 14.39 386 HIS A CA 1
ATOM 3006 C C . HIS A 1 386 ? 57.043 14.403 94.944 1.00 18.22 386 HIS A C 1
ATOM 3007 O O . HIS A 1 386 ? 57.951 15.103 94.497 1.00 19.23 386 HIS A O 1
ATOM 3014 N N . TYR A 1 387 ? 56.410 14.725 96.072 1.00 17.49 387 TYR A N 1
ATOM 3015 C CA . TYR A 1 387 ? 56.745 15.963 96.753 1.00 19.33 387 TYR A CA 1
ATOM 3016 C C . TYR A 1 387 ? 56.513 15.925 98.254 1.00 19.13 387 TYR A C 1
ATOM 3017 O O . TYR A 1 387 ? 55.750 15.105 98.768 1.00 19.73 387 TYR A O 1
ATOM 3026 N N . GLU A 1 388 ? 57.072 16.908 98.969 1.00 20.36 388 GLU A N 1
ATOM 3027 C CA . GLU A 1 388 ? 56.896 16.969 100.415 1.00 23.05 388 GLU A CA 1
ATOM 3028 C C . GLU A 1 388 ? 56.788 18.397 100.945 1.00 23.19 388 GLU A C 1
ATOM 3029 O O . GLU A 1 388 ? 57.498 19.309 100.518 1.00 19.79 388 GLU A O 1
ATOM 3035 N N . CYS A 1 389 ? 55.862 18.634 101.872 1.00 25.82 389 CYS A N 1
ATOM 3036 C CA . CYS A 1 389 ? 55.709 19.968 102.429 1.00 27.31 389 CYS A CA 1
ATOM 3037 C C . CYS A 1 389 ? 56.421 20.112 103.762 1.00 24.69 389 CYS A C 1
ATOM 3038 O O . CYS A 1 389 ? 56.467 19.185 104.567 1.00 23.81 389 CYS A O 1
ATOM 3041 N N . PHE A 1 390 ? 57.021 21.273 104.007 1.00 26.45 390 PHE A N 1
ATOM 3042 C CA . PHE A 1 390 ? 57.670 21.500 105.284 1.00 25.30 390 PHE A CA 1
ATOM 3043 C C . PHE A 1 390 ? 56.659 22.072 106.289 1.00 26.34 390 PHE A C 1
ATOM 3044 O O . PHE A 1 390 ? 57.007 22.886 107.145 1.00 27.05 390 PHE A O 1
ATOM 3052 N N . GLY A 1 391 ? 55.375 21.999 105.928 1.00 26.21 391 GLY A N 1
ATOM 3053 C CA . GLY A 1 391 ? 54.288 22.461 106.781 1.00 26.59 391 GLY A CA 1
ATOM 3054 C C . GLY A 1 391 ? 53.194 21.410 106.664 1.00 24.98 391 GLY A C 1
ATOM 3055 O O . GLY A 1 391 ? 53.482 20.294 106.244 1.00 26.73 391 GLY A O 1
ATOM 3056 N N . PRO A 1 392 ? 51.951 21.649 107.081 1.00 25.08 392 PRO A N 1
ATOM 3057 C CA . PRO A 1 392 ? 50.906 20.646 106.899 1.00 24.33 392 PRO A CA 1
ATOM 3058 C C . PRO A 1 392 ? 50.812 20.169 105.450 1.00 25.88 392 PRO A C 1
ATOM 3059 O O . PRO A 1 392 ? 50.954 20.958 104.521 1.00 26.46 392 PRO A O 1
ATOM 3063 N N . HIS A 1 393 ? 50.294 18.958 105.238 1.00 26.52 393 HIS A N 1
ATOM 3064 C CA . HIS A 1 393 ? 50.226 18.429 103.905 1.00 26.58 393 HIS A CA 1
ATOM 3065 C C . HIS A 1 393 ? 49.126 19.022 103.044 1.00 32.46 393 HIS A C 1
ATOM 3066 O O . HIS A 1 393 ? 47.930 19.008 103.375 1.00 31.89 393 HIS A O 1
ATOM 3073 N N . LYS A 1 394 ? 49.549 19.469 101.852 1.00 33.69 394 LYS A N 1
ATOM 3074 C CA . LYS A 1 394 ? 48.634 20.032 100.878 1.00 35.68 394 LYS A CA 1
ATOM 3075 C C . LYS A 1 394 ? 48.587 19.173 99.591 1.00 37.90 394 LYS A C 1
ATOM 3076 O O . LYS A 1 394 ? 49.604 18.560 99.232 1.00 37.94 394 LYS A O 1
ATOM 3082 N N . VAL A 1 395 ? 47.719 19.616 98.647 1.00 43.34 395 VAL A N 1
ATOM 3083 C CA . VAL A 1 395 ? 47.507 18.907 97.379 1.00 42.60 395 VAL A CA 1
ATOM 3084 C C . VAL A 1 395 ? 47.281 19.704 96.108 1.00 46.20 395 VAL A C 1
ATOM 3085 O O . VAL A 1 395 ? 46.409 20.593 96.067 1.00 46.86 395 VAL A O 1
ATOM 3089 N N . LEU A 1 396 ? 48.030 19.393 95.025 1.00 52.41 396 LEU A N 1
ATOM 3090 C CA . LEU A 1 396 ? 47.639 20.007 93.780 1.00 58.70 396 LEU A CA 1
ATOM 3091 C C . LEU A 1 396 ? 47.800 18.987 92.702 1.00 62.24 396 LEU A C 1
ATOM 3092 O O . LEU A 1 396 ? 48.349 17.955 93.067 1.00 66.35 396 LEU A O 1
#

GO terms:
  GO:0071949 FAD binding (F, IDA)
  GO:0005504 fatty acid binding (F, IDA)
  GO:0008941 nitric oxide dioxygenase NAD(P)H activity (F, IDA)
  GO:0051409 response to nitrosative stress (P, IEP)
  GO:0020037 heme binding (F, IDA)
  GO:0008941 nitric oxide dioxygenase NAD(P)H activity (F, IMP)
  GO:0051409 response to nitrosative stress (P, IMP)
  GO:0098869 cellular oxidant detoxification (P, IMP)

Radius of gyration: 22.7 Å; Cα contacts (8 Å, |Δi|>4): 679; chains: 1; bounding box: 58×47×55 Å

CATH classification: 1.10.490.10 (+2 more: 2.40.30.10, 3.40.50.80)

Nearest PDB structures (foldseek):
  1gvh-assembly1_A  TM=1.003E+00  e=4.843E-84  Escherichia coli
  6o0a-assembly1_A  TM=8.935E-01  e=2.148E-33  Malassezia yamatoensis
  7qu3-assembly1_A  TM=8.665E-01  e=5.649E-18  Pseudomonas aeruginosa
  7rom-assembly1_A  TM=8.372E-01  e=7.590E-18  Saccharomyces cerevisiae
  2r6h-assembly4_D  TM=8.379E-01  e=2.954E-17  Porphyromonas gingivalis W83

Foldseek 3Di:
DDDDVLLVLLVVCLVVDVVCLPVLLVQLVVVLCVVPVLCCQLDPPAPPDDCPVSSVVVVCLSVCLSVVVVCVVVVVVLQQVLLVVLLSPDALVVLVSSLVSNLVSVCVVPVPDDSSSVSSSVSSVVVSVVSNVVNVVVQVVQPPAAQGRHDKFKWFFADWADFFPFKIKTKIFGPVQFWHGFDFQLWWKWWWDDPPVRPHIYIAIFGFQAHDDRTITMGMDTQDVSDDVRVCCVPPDDGGDMIIIHHIGGDFHDDDDLAAEEEEEEEQSQCRSVNHVLNVNLVVQRAHAYEYEYEYQEDRRDGDPVVSVVSQVSHDHYYYAYEHAHYDPVRVVVVPHHYYRADDQVPDDDDDPDQRYAYEYTYAPVNCVVVVVNCVVVPHDPVRYHYDYSDDDDDD

InterPro domains:
  IPR000971 Globin [PF00042] (27-130)
  IPR000971 Globin [PS01033] (1-136)
  IPR001433 Oxidoreductase FAD/NAD(P)-binding [PF00175] (264-372)
  IPR008333 Flavoprotein pyridine nucleotide cytochrome reductase-like, FAD-binding domain [PF00970] (176-252)
  IPR009050 Globin-like superfamily [SSF46458] (1-142)
  IPR012292 Globin/Protoglobin [G3DSA:1.10.490.10] (1-143)
  IPR017927 FAD-binding domain, ferredoxin reductase-type [PS51384] (150-255)
  IPR017938 Riboflavin synthase-like beta-barrel [SSF63380] (148-253)
  IPR023950 Flavohemoprotein [MF_01252] (1-396)
  IPR039261 Ferredoxin-NADP reductase (FNR), nucleotide-binding domain [G3DSA:3.40.50.80] (255-396)
  IPR039261 Ferredoxin-NADP reductase (FNR), nucleotide-binding domain [SSF52343] (256-394)